Protein AF-A0A932G1W8-F1 (afdb_monomer_lite)

pLDDT: mean 70.38, std 27.16, range [20.69, 98.19]

Foldseek 3Di:
DFQQQLQLPPFIKDKAWAQQDDDPAGRQTKMFIWHADPVGTDPHTLDMDTDPDHDFSKQLEKEWQFFQQQPNGIKIWIFTQFKIFIWHGYNSGTDHDTPDMDGDPDPRLRWRNYKYWPQQPPPPNTTKIKTWRQQDDDPDGRNIDIDIGHGDFADAFQPDDVCATDDPRGRDLQWAQEPNDIDGFFDADPVANQWTTHSVVHRHDTHGHDFQPQDDQETGDPRHGDNFAQEPNDTHHFQDADPVFNQWTIGRVVPRHDTHGHDFQPDDPQDTDDPRHHDLQWAQEPNDTDGFQDADPVANQWTCHSVDHRHHTDGHDFQPDDVQATGDPRHHDNQWAQEPNDTGGAQDADPVFNQWGQHRPPHSHHTAGDPPFAADQQAGRDGGHHANWAQEPNDTDHFQCADDPFNQWTCGRNPHSHDTHGHDFQPDDDQFTDDPRHHDNQWAQEPNDTDGFQPADVPQNQWTQDRVPHSHDTHGHDFQPDDDQATGDPRGHDQQWACEPNDTFGAQDADPVDNQWGDHSVPHRHHTHGDPPDDDDDDDDDDDDDDDDDDDDDDDDDDDDDDDDDDDDDDDDDDDDDDDDDDDDDDDDDDDDDDDDDDDDDDDDDDDDDDDDDDDDDDDDDDDDDDDDDDDDDDDDDDDDDDPDPDDDDDDDDDDDDDDPPDDDDDDPDDDDDDDDDDDDDDDDDDDDDDDDDDDDDDDDDDDDDDDDDDDDDDDDDDDDDDDDDDDDDDDDDDDDDDPPDDDDDDDDDDD

Structure (mmCIF, N/CA/C/O backbone):
data_AF-A0A932G1W8-F1
#
_entry.id   AF-A0A932G1W8-F1
#
loop_
_atom_site.group_PDB
_atom_site.id
_atom_site.type_symbol
_atom_site.label_atom_id
_atom_site.label_alt_id
_atom_site.label_comp_id
_atom_site.label_asym_id
_atom_site.label_entity_id
_atom_site.label_seq_id
_atom_site.pdbx_PDB_ins_code
_atom_site.Cartn_x
_atom_site.Cartn_y
_atom_site.Cartn_z
_atom_site.occupancy
_atom_site.B_iso_or_equiv
_atom_site.auth_seq_id
_atom_site.auth_comp_id
_atom_site.auth_asym_id
_atom_site.auth_atom_id
_atom_site.pdbx_PDB_model_num
ATOM 1 N N . SER A 1 1 ? 38.018 9.447 -48.516 1.00 91.94 1 SER A N 1
ATOM 2 C CA . SER A 1 1 ? 37.367 8.564 -49.499 1.00 91.94 1 SER A CA 1
ATOM 3 C C . SER A 1 1 ? 36.063 9.221 -49.929 1.00 91.94 1 SER A C 1
ATOM 5 O O . SER A 1 1 ? 35.747 10.261 -49.353 1.00 91.94 1 SER A O 1
ATOM 7 N N . THR A 1 2 ? 35.333 8.666 -50.900 1.00 93.81 2 THR A N 1
ATOM 8 C CA . THR A 1 2 ? 33.874 8.893 -50.911 1.00 93.81 2 THR A CA 1
ATOM 9 C C . THR A 1 2 ? 33.294 8.243 -49.650 1.00 93.81 2 THR A C 1
ATOM 11 O O . THR A 1 2 ? 33.858 7.248 -49.176 1.00 93.81 2 THR A O 1
ATOM 14 N N . ALA A 1 3 ? 32.286 8.864 -49.051 1.00 96.31 3 ALA A N 1
ATOM 15 C CA . ALA A 1 3 ? 31.484 8.266 -47.991 1.00 96.31 3 ALA A CA 1
ATOM 16 C C . ALA A 1 3 ? 30.225 7.582 -48.547 1.00 96.31 3 ALA A C 1
ATOM 18 O O . ALA A 1 3 ? 29.627 6.815 -47.811 1.00 96.31 3 ALA A O 1
ATOM 19 N N . GLY A 1 4 ? 29.910 7.775 -49.834 1.00 96.19 4 GLY A N 1
ATOM 20 C CA . GLY A 1 4 ? 28.575 7.483 -50.350 1.00 96.19 4 GLY A CA 1
ATOM 21 C C . GLY A 1 4 ? 27.597 8.611 -50.014 1.00 96.19 4 GLY A C 1
ATOM 22 O O . GLY A 1 4 ? 28.034 9.637 -49.497 1.00 96.19 4 GLY A O 1
ATOM 23 N N . ASP A 1 5 ? 26.322 8.453 -50.340 1.00 97.25 5 ASP A N 1
ATOM 24 C CA . ASP A 1 5 ? 25.228 9.360 -49.968 1.00 97.25 5 ASP A CA 1
ATOM 25 C C . ASP A 1 5 ? 24.657 8.947 -48.599 1.00 97.25 5 ASP A C 1
ATOM 27 O O . ASP A 1 5 ? 23.704 8.175 -48.501 1.00 97.25 5 ASP A O 1
ATOM 31 N N . VAL A 1 6 ? 25.279 9.420 -47.513 1.00 97.12 6 VAL A N 1
ATOM 32 C CA . VAL A 1 6 ? 24.963 8.960 -46.145 1.00 97.12 6 VAL A CA 1
ATOM 33 C C . VAL A 1 6 ? 23.723 9.645 -45.567 1.00 97.12 6 VAL A C 1
ATOM 35 O O . VAL A 1 6 ? 23.269 9.292 -44.476 1.00 97.12 6 VAL A O 1
ATOM 38 N N . ASN A 1 7 ? 23.215 10.677 -46.253 1.00 95.69 7 ASN A N 1
ATOM 39 C CA . ASN A 1 7 ? 22.026 11.438 -45.873 1.00 95.69 7 ASN A CA 1
ATOM 40 C C . ASN A 1 7 ? 20.867 11.341 -46.882 1.00 95.69 7 ASN A C 1
ATOM 42 O O . ASN A 1 7 ? 19.806 11.929 -46.634 1.00 95.69 7 ASN A O 1
ATOM 46 N N . GLY A 1 8 ? 21.040 10.592 -47.973 1.00 95.06 8 GLY A N 1
ATOM 47 C CA . GLY A 1 8 ? 20.020 10.297 -48.979 1.00 95.06 8 GLY A CA 1
ATOM 48 C C . GLY A 1 8 ? 19.556 11.527 -49.757 1.00 95.06 8 GLY A C 1
ATOM 49 O O . GLY A 1 8 ? 18.385 11.614 -50.148 1.00 95.06 8 GLY A O 1
ATOM 50 N N . ASP A 1 9 ? 20.424 12.527 -49.928 1.00 95.25 9 ASP A N 1
ATOM 51 C CA . ASP A 1 9 ? 20.086 13.760 -50.645 1.00 95.25 9 ASP A CA 1
ATOM 52 C C . ASP A 1 9 ? 20.398 13.708 -52.154 1.00 95.25 9 ASP A C 1
ATOM 54 O O . ASP A 1 9 ? 20.041 14.625 -52.911 1.00 95.25 9 ASP A O 1
ATOM 58 N N . GLY A 1 10 ? 20.965 12.590 -52.606 1.00 95.38 10 GLY A N 1
ATOM 59 C CA . GLY A 1 10 ? 21.332 12.286 -53.980 1.00 95.38 10 GLY A CA 1
ATOM 60 C C . GLY A 1 10 ? 22.742 12.732 -54.365 1.00 95.38 10 GLY A C 1
ATOM 61 O O . GLY A 1 10 ? 23.064 12.700 -55.561 1.00 95.38 10 GLY A O 1
ATOM 62 N N . PHE A 1 11 ? 23.567 13.189 -53.417 1.00 96.50 11 PHE A N 1
ATOM 63 C CA . PHE A 1 11 ? 24.943 13.614 -53.659 1.00 96.50 11 PHE A CA 1
ATOM 64 C C . PHE A 1 11 ? 25.936 12.855 -52.770 1.00 96.50 11 PHE A C 1
ATOM 66 O O . PHE A 1 11 ? 25.892 12.975 -51.558 1.00 96.50 11 PHE A O 1
ATOM 73 N N . ASP A 1 12 ? 26.927 12.185 -53.373 1.00 96.38 12 ASP A N 1
ATOM 74 C CA . ASP A 1 12 ? 28.011 11.554 -52.608 1.00 96.38 12 ASP A CA 1
ATOM 75 C C . ASP A 1 12 ? 28.718 12.533 -51.646 1.00 96.38 12 ASP A C 1
ATOM 77 O O . ASP A 1 12 ? 29.201 13.612 -52.031 1.00 96.38 12 ASP A O 1
ATOM 81 N N . ASP A 1 13 ? 28.912 12.064 -50.421 1.00 97.94 13 ASP A N 1
ATOM 82 C CA . ASP A 1 13 ? 29.593 12.735 -49.329 1.00 97.94 13 ASP A CA 1
ATOM 83 C C . ASP A 1 13 ? 31.080 12.361 -49.250 1.00 97.94 13 ASP A C 1
ATOM 85 O O . ASP A 1 13 ? 31.606 11.473 -49.936 1.00 97.94 13 ASP A O 1
ATOM 89 N N . VAL A 1 14 ? 31.823 13.054 -48.380 1.00 98.12 14 VAL A N 1
ATOM 90 C CA . VAL A 1 14 ? 33.269 12.842 -48.220 1.00 98.12 14 VAL A CA 1
ATOM 91 C C . VAL A 1 14 ? 33.650 12.522 -46.786 1.00 98.12 14 VAL A C 1
ATOM 93 O O . VAL A 1 14 ? 33.495 13.345 -45.886 1.00 98.12 14 VAL A O 1
ATOM 96 N N . ILE A 1 15 ? 34.307 11.371 -46.613 1.00 98.19 15 ILE A N 1
ATOM 97 C CA . ILE A 1 15 ? 34.918 10.942 -45.351 1.00 98.19 15 ILE A CA 1
ATOM 98 C C . ILE A 1 15 ? 36.430 11.199 -45.319 1.00 98.19 15 ILE A C 1
ATOM 100 O O . ILE A 1 15 ? 37.183 10.848 -46.242 1.00 98.19 15 ILE A O 1
ATOM 104 N N . VAL A 1 16 ? 36.896 11.784 -44.215 1.00 97.94 16 VAL A N 1
ATOM 105 C CA . VAL A 1 16 ? 38.294 12.153 -43.969 1.00 97.94 16 VAL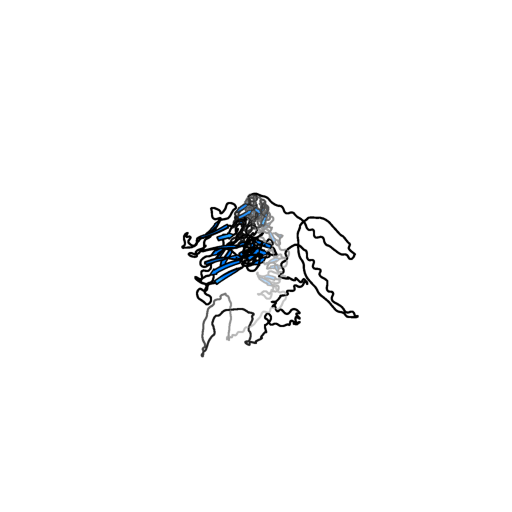 A CA 1
ATOM 106 C C . VAL A 1 16 ? 38.753 11.617 -42.617 1.00 97.94 16 VAL A C 1
ATOM 108 O O . VAL A 1 16 ? 38.261 12.027 -41.569 1.00 97.94 16 VAL A O 1
ATOM 111 N N . GLY A 1 17 ? 39.757 10.741 -42.639 1.00 95.75 17 GLY A N 1
ATOM 112 C CA . GLY A 1 17 ? 40.438 10.265 -41.439 1.00 95.75 17 GLY A CA 1
ATOM 113 C C . GLY A 1 17 ? 41.598 11.174 -41.015 1.00 95.75 17 GLY A C 1
ATOM 114 O O . GLY A 1 17 ? 42.403 11.616 -41.838 1.00 95.75 17 GLY A O 1
ATOM 115 N N . ALA A 1 18 ? 41.709 11.428 -39.715 1.00 94.81 18 ALA A N 1
ATOM 116 C CA . ALA A 1 18 ? 42.793 12.150 -39.055 1.00 94.81 18 ALA A CA 1
ATOM 117 C C . ALA A 1 18 ? 43.404 11.273 -37.939 1.00 94.81 18 ALA A C 1
ATOM 119 O O . ALA A 1 18 ? 43.248 11.570 -36.753 1.00 94.81 18 ALA A O 1
ATOM 120 N N . PRO A 1 19 ? 44.149 10.208 -38.295 1.00 92.19 19 PRO A N 1
ATOM 121 C CA . PRO A 1 19 ? 44.588 9.164 -37.356 1.00 92.19 19 PRO A CA 1
ATOM 122 C C . PRO A 1 19 ? 45.520 9.641 -36.235 1.00 92.19 19 PRO A C 1
ATOM 124 O O . PRO A 1 19 ? 45.695 8.963 -35.230 1.00 92.19 19 PRO A O 1
ATOM 127 N N . TRP A 1 20 ? 46.131 10.814 -36.392 1.00 90.56 20 TRP A N 1
ATOM 128 C CA . TRP A 1 20 ? 47.052 11.399 -35.411 1.00 90.56 20 TRP A CA 1
ATOM 129 C C . TRP A 1 20 ? 46.440 12.577 -34.649 1.00 90.56 20 TRP A C 1
ATOM 131 O O . TRP A 1 20 ? 47.165 13.348 -34.018 1.00 90.56 20 TRP A O 1
ATOM 141 N N . PHE A 1 21 ? 45.120 12.753 -34.739 1.00 89.31 21 PHE A N 1
ATOM 142 C CA . PHE A 1 21 ? 44.402 13.756 -33.965 1.00 89.31 21 PHE A CA 1
ATOM 143 C C . PHE A 1 21 ? 44.560 13.504 -32.454 1.00 89.31 21 PHE A C 1
ATOM 145 O O . PHE A 1 21 ? 44.640 12.358 -32.004 1.00 89.31 21 PHE A O 1
ATOM 152 N N . TYR A 1 22 ? 44.648 14.595 -31.688 1.00 85.44 22 TYR A N 1
ATOM 153 C CA . TYR A 1 22 ? 44.942 14.601 -30.254 1.00 85.44 22 TYR A CA 1
ATOM 154 C C . TYR A 1 22 ? 44.061 15.628 -29.540 1.00 85.44 22 TYR A C 1
ATOM 156 O O . TYR A 1 22 ? 44.141 16.820 -29.854 1.00 85.44 22 TYR A O 1
ATOM 164 N N . ASN A 1 23 ? 43.278 15.189 -28.549 1.00 81.62 23 ASN A N 1
ATOM 165 C CA . ASN A 1 23 ? 42.447 16.079 -27.729 1.00 81.62 23 ASN A CA 1
ATOM 166 C C . ASN A 1 23 ? 42.512 15.809 -26.214 1.00 81.62 23 ASN A C 1
ATOM 168 O O . ASN A 1 23 ? 41.673 16.304 -25.467 1.00 81.62 23 ASN A O 1
ATOM 172 N N . GLY A 1 24 ? 43.520 15.077 -25.744 1.00 76.94 24 GLY A N 1
ATOM 173 C CA . GLY A 1 24 ? 43.652 14.718 -24.331 1.00 76.94 24 GLY A CA 1
ATOM 174 C C . GLY A 1 24 ? 44.357 13.384 -24.142 1.00 76.94 24 GLY A C 1
ATOM 175 O O . GLY A 1 24 ? 45.151 13.259 -23.215 1.00 76.94 24 GLY A O 1
ATOM 176 N N . GLU A 1 25 ? 44.174 12.454 -25.084 1.00 75.56 25 GLU A N 1
ATOM 177 C CA . GLU A 1 25 ? 44.870 11.169 -25.110 1.00 75.56 25 GLU A CA 1
ATOM 178 C C . GLU A 1 25 ? 45.714 11.005 -26.384 1.00 75.56 25 GLU A C 1
ATOM 180 O O . GLU A 1 25 ? 45.389 11.502 -27.464 1.00 75.56 25 GLU A O 1
ATOM 185 N N . PHE A 1 26 ? 46.851 10.316 -26.277 1.00 75.75 26 PHE A N 1
ATOM 186 C CA . PHE A 1 26 ? 47.795 10.179 -27.387 1.00 75.75 26 PHE A CA 1
ATOM 187 C C . PHE A 1 26 ? 47.224 9.344 -28.548 1.00 75.75 26 PHE A C 1
ATOM 189 O O . PHE A 1 26 ? 46.947 8.161 -28.386 1.00 75.75 26 PHE A O 1
ATOM 196 N N . SER A 1 27 ? 47.152 9.925 -29.752 1.00 76.38 27 SER A N 1
ATOM 197 C CA . SER A 1 27 ? 46.775 9.222 -30.995 1.00 76.38 27 SER A CA 1
ATOM 198 C C . SER A 1 27 ? 45.416 8.500 -30.939 1.00 76.38 27 SER A C 1
ATOM 200 O O . SER A 1 27 ? 45.299 7.375 -31.426 1.00 76.38 27 SER A O 1
ATOM 202 N N . GLN A 1 28 ? 44.390 9.127 -30.351 1.00 84.19 28 GLN A N 1
ATOM 203 C CA . GLN A 1 28 ? 43.000 8.635 -30.438 1.00 84.19 28 GLN A CA 1
ATOM 204 C C . GLN A 1 28 ? 42.540 8.556 -31.895 1.00 84.19 28 GLN A C 1
ATOM 206 O O . GLN A 1 28 ? 41.879 7.601 -32.292 1.00 84.19 28 GLN A O 1
ATOM 211 N N . GLY A 1 29 ? 42.968 9.532 -32.702 1.00 91.31 29 GLY A N 1
ATOM 212 C CA . GLY A 1 29 ? 42.467 9.717 -34.054 1.00 91.31 29 GLY A CA 1
ATOM 213 C C . GLY A 1 29 ? 41.053 10.298 -34.060 1.00 91.31 29 GLY A C 1
ATOM 214 O O . GLY A 1 29 ? 40.363 10.334 -33.044 1.00 91.31 29 GLY A O 1
ATOM 215 N N . ARG A 1 30 ? 40.648 10.817 -35.214 1.00 93.19 30 ARG A N 1
ATOM 216 C CA . ARG A 1 30 ? 39.315 11.373 -35.444 1.00 93.19 30 ARG A CA 1
ATOM 217 C C . ARG A 1 30 ? 38.942 11.173 -36.902 1.00 93.19 30 ARG A C 1
ATOM 219 O O . ARG A 1 30 ? 39.809 11.273 -37.767 1.00 93.19 30 ARG A O 1
ATOM 226 N N . THR A 1 31 ? 37.663 10.986 -37.172 1.00 95.75 31 THR A N 1
ATOM 227 C CA . THR A 1 31 ? 37.114 10.954 -38.528 1.00 95.75 31 THR A CA 1
ATOM 228 C C . THR A 1 31 ? 36.090 12.069 -38.697 1.00 95.75 31 THR A C 1
ATOM 230 O O . THR A 1 31 ? 35.433 12.461 -37.735 1.00 95.75 31 THR A O 1
ATOM 233 N N . PHE A 1 32 ? 35.998 12.608 -39.909 1.00 97.19 32 PHE A N 1
ATOM 234 C CA . PHE A 1 32 ? 35.081 13.674 -40.296 1.00 97.19 32 PHE A CA 1
ATOM 235 C C . PHE A 1 32 ? 34.305 13.244 -41.535 1.00 97.19 32 PHE A C 1
ATOM 237 O O . PHE A 1 32 ? 34.914 12.683 -42.448 1.00 97.19 32 PHE A O 1
ATOM 244 N N . VAL A 1 33 ? 33.020 13.577 -41.597 1.00 98.12 33 VAL A N 1
ATOM 245 C CA . VAL A 1 33 ? 32.218 13.494 -42.821 1.00 98.12 33 VAL A CA 1
ATOM 246 C C . VAL A 1 33 ? 31.684 14.873 -43.172 1.00 98.12 33 VAL A C 1
ATOM 248 O O . VAL A 1 33 ? 31.258 15.626 -42.296 1.00 98.12 33 VAL A O 1
ATOM 251 N N . TYR A 1 34 ? 31.782 15.220 -44.449 1.00 98.19 34 TYR A N 1
ATOM 252 C CA . TYR A 1 34 ? 31.294 16.462 -45.033 1.00 98.19 34 TYR A CA 1
ATOM 253 C C . TYR A 1 34 ? 30.252 16.105 -46.076 1.00 98.19 34 TYR A C 1
ATOM 255 O O . TYR A 1 34 ? 30.587 15.349 -46.992 1.00 98.19 34 TYR A O 1
ATOM 263 N N . HIS A 1 35 ? 29.047 16.658 -45.947 1.00 97.50 35 HIS A N 1
ATOM 264 C CA . HIS A 1 35 ? 28.002 16.366 -46.913 1.00 97.50 35 HIS A CA 1
ATOM 265 C C . HIS A 1 35 ? 28.294 17.007 -48.274 1.00 97.50 35 HIS A C 1
ATOM 267 O O . HIS A 1 35 ? 28.866 18.109 -48.359 1.00 97.50 35 HIS A O 1
ATOM 273 N N . GLY A 1 36 ? 27.950 16.278 -49.327 1.00 96.81 36 GLY A N 1
ATOM 274 C CA . GLY A 1 36 ? 27.878 16.724 -50.701 1.00 96.81 36 GLY A CA 1
ATOM 275 C C . GLY A 1 36 ? 26.658 17.607 -50.930 1.00 96.81 36 GLY A C 1
ATOM 276 O O . GLY A 1 36 ? 25.750 17.708 -50.118 1.00 96.81 36 GLY A O 1
ATOM 277 N N . SER A 1 37 ? 26.677 18.346 -52.034 1.00 95.88 37 SER A N 1
ATOM 278 C CA . SER A 1 37 ? 25.508 19.080 -52.519 1.00 95.88 37 SER A CA 1
ATOM 279 C C . SER A 1 37 ? 25.744 19.527 -53.960 1.00 95.88 37 SER A C 1
ATOM 281 O O . SER A 1 37 ? 26.873 19.491 -54.468 1.00 95.88 37 SER A O 1
ATOM 283 N N . GLU A 1 38 ? 24.712 20.079 -54.604 1.00 96.50 38 GLU A N 1
ATOM 284 C CA . GLU A 1 38 ? 24.823 20.688 -55.938 1.00 96.50 38 GLU A CA 1
ATOM 285 C C . GLU A 1 38 ? 25.902 21.792 -56.011 1.00 96.50 38 GLU A C 1
ATOM 287 O O . GLU A 1 38 ? 26.499 22.025 -57.067 1.00 96.50 38 GLU A O 1
ATOM 292 N N . VAL A 1 39 ? 26.183 22.480 -54.895 1.00 94.75 39 VAL A N 1
ATOM 293 C CA . VAL A 1 39 ? 27.190 23.554 -54.828 1.00 94.75 39 VAL A CA 1
ATOM 294 C C . VAL A 1 39 ? 28.564 23.081 -54.333 1.00 94.75 39 VAL A C 1
ATOM 296 O O . VAL A 1 39 ? 29.497 23.888 -54.273 1.00 94.75 39 VAL A O 1
ATOM 299 N N . GLY A 1 40 ? 28.717 21.785 -54.050 1.00 93.81 40 GLY A N 1
ATOM 300 C CA . GLY A 1 40 ? 29.935 21.158 -53.540 1.00 93.81 40 GLY A CA 1
ATOM 301 C C . GLY A 1 40 ? 29.856 20.803 -52.053 1.00 93.81 40 GLY A C 1
ATOM 302 O O . GLY A 1 40 ? 28.780 20.788 -51.468 1.00 93.81 40 GLY A O 1
ATOM 303 N N . LEU A 1 41 ? 31.013 20.510 -51.456 1.00 96.38 41 LEU A N 1
ATOM 304 C CA . LEU A 1 41 ? 31.106 20.052 -50.068 1.00 96.38 41 LEU A CA 1
ATOM 305 C C . LEU A 1 41 ? 30.820 21.162 -49.058 1.00 96.38 41 LEU A C 1
ATOM 307 O O . LEU A 1 41 ? 31.303 22.293 -49.207 1.00 96.38 41 LEU A O 1
ATOM 311 N N . ASP A 1 42 ? 30.144 20.790 -47.978 1.00 95.19 42 ASP A N 1
ATOM 312 C CA . ASP A 1 42 ? 29.920 21.668 -46.841 1.00 95.19 42 ASP A CA 1
ATOM 313 C C . ASP A 1 42 ? 31.223 22.136 -46.177 1.00 95.19 42 ASP A C 1
ATOM 315 O O . ASP A 1 42 ? 32.237 21.439 -46.100 1.00 95.19 42 ASP A O 1
ATOM 319 N N . ALA A 1 43 ? 31.205 23.372 -45.668 1.00 93.62 43 ALA A N 1
ATOM 320 C CA . ALA A 1 43 ? 32.377 23.974 -45.028 1.00 93.62 43 ALA A CA 1
ATOM 321 C C . ALA A 1 43 ? 32.631 23.437 -43.608 1.00 93.62 43 ALA A C 1
ATOM 323 O O . ALA A 1 43 ? 33.756 23.520 -43.106 1.00 93.62 43 ALA A O 1
ATOM 324 N N . ALA A 1 44 ? 31.589 22.930 -42.949 1.00 96.19 44 ALA A N 1
ATOM 325 C CA . ALA A 1 44 ? 31.663 22.298 -41.640 1.00 96.19 44 ALA A CA 1
ATOM 326 C C . ALA A 1 44 ? 31.426 20.790 -41.798 1.00 96.19 44 ALA A C 1
ATOM 328 O O . ALA A 1 44 ? 30.621 20.407 -42.641 1.00 96.19 44 ALA A O 1
ATOM 329 N N . PRO A 1 45 ? 32.108 19.941 -41.011 1.00 96.56 45 PRO A N 1
ATOM 330 C CA . PRO A 1 45 ? 31.791 18.522 -41.006 1.00 96.56 45 PRO A CA 1
ATOM 331 C C . PRO A 1 45 ? 30.374 18.329 -40.455 1.00 96.56 45 PRO A C 1
ATOM 333 O O . PRO A 1 45 ? 30.045 18.888 -39.406 1.00 96.56 45 PRO A O 1
ATOM 336 N N . ALA A 1 46 ? 29.565 17.545 -41.159 1.00 95.88 46 ALA A N 1
ATOM 337 C CA . ALA A 1 46 ? 28.235 17.145 -40.720 1.00 95.88 46 ALA A CA 1
ATOM 338 C C . ALA A 1 46 ? 28.312 16.122 -39.579 1.00 95.88 46 ALA A C 1
ATOM 340 O O . ALA A 1 46 ? 27.495 16.146 -38.663 1.00 95.88 46 ALA A O 1
ATOM 341 N N . TRP A 1 47 ? 29.360 15.293 -39.581 1.00 97.50 47 TRP A N 1
ATOM 342 C CA . TRP A 1 47 ? 29.586 14.277 -38.561 1.00 97.50 47 TRP A CA 1
ATOM 343 C C . TRP A 1 47 ? 31.065 14.156 -38.185 1.00 97.50 47 TRP A C 1
ATOM 345 O O . TRP A 1 47 ? 31.961 14.347 -39.016 1.00 97.50 47 TRP A O 1
ATOM 355 N N . THR A 1 48 ? 31.331 13.832 -36.916 1.00 95.06 48 THR A N 1
ATOM 356 C CA . THR A 1 48 ? 32.678 13.521 -36.420 1.00 95.06 48 THR A CA 1
ATOM 357 C C . THR A 1 48 ? 32.644 12.449 -35.340 1.00 95.06 48 THR A C 1
ATOM 359 O O . THR A 1 48 ? 31.851 12.577 -34.410 1.00 95.06 48 THR A O 1
ATOM 362 N N . ALA A 1 49 ? 33.587 11.505 -35.371 1.00 92.06 49 ALA A N 1
ATOM 363 C CA . ALA A 1 49 ? 33.782 10.535 -34.291 1.00 92.06 49 ALA A CA 1
ATOM 364 C C . ALA A 1 49 ? 35.253 10.298 -33.947 1.00 92.06 49 ALA A C 1
ATOM 366 O O . ALA A 1 49 ? 36.166 10.596 -34.725 1.00 92.06 49 ALA A O 1
ATOM 367 N N . GLU A 1 50 ? 35.462 9.749 -32.755 1.00 88.88 50 GLU A N 1
ATOM 368 C CA . GLU A 1 50 ? 36.752 9.417 -32.154 1.00 88.88 50 GLU A CA 1
ATOM 369 C C . GLU A 1 50 ? 36.668 8.035 -31.500 1.00 88.88 50 GLU A C 1
ATOM 371 O O . GLU A 1 50 ? 35.583 7.596 -31.127 1.00 88.88 50 GLU A O 1
ATOM 376 N N . ALA A 1 51 ? 37.810 7.365 -31.328 1.00 76.69 51 ALA A N 1
ATOM 377 C CA . ALA A 1 51 ? 37.868 6.125 -30.559 1.00 76.69 51 ALA A CA 1
ATOM 378 C C . ALA A 1 51 ? 38.184 6.380 -29.078 1.00 76.69 51 ALA A C 1
ATOM 380 O O . ALA A 1 51 ? 39.016 7.224 -28.738 1.00 76.69 51 ALA A O 1
ATOM 381 N N . ASP A 1 52 ? 37.588 5.551 -28.225 1.00 66.94 52 ASP A N 1
ATOM 382 C CA . ASP A 1 52 ? 37.937 5.349 -26.818 1.00 66.94 52 ASP A CA 1
ATOM 383 C C . ASP A 1 52 ? 38.339 3.864 -26.705 1.00 66.94 52 ASP A C 1
ATOM 385 O O . ASP A 1 52 ? 37.462 3.024 -26.916 1.00 66.94 52 ASP A O 1
ATOM 389 N N . PRO A 1 53 ? 39.627 3.453 -26.572 1.00 65.25 53 PRO A N 1
ATOM 390 C CA . PRO A 1 53 ? 40.727 4.046 -25.794 1.00 65.25 53 PRO A CA 1
ATOM 391 C C . PRO A 1 53 ? 41.902 4.665 -26.598 1.00 65.25 53 PRO A C 1
ATOM 393 O O . PRO A 1 53 ? 41.961 4.647 -27.827 1.00 65.25 53 PRO A O 1
ATOM 396 N N . VAL A 1 54 ? 42.903 5.171 -25.861 1.00 64.56 54 VAL A N 1
ATOM 397 C CA . VAL A 1 54 ? 44.162 5.784 -26.340 1.00 64.56 54 VAL A CA 1
ATOM 398 C C . VAL A 1 54 ? 44.912 4.938 -27.377 1.00 64.56 54 VAL A C 1
ATOM 400 O O . VAL A 1 54 ? 45.188 3.761 -27.152 1.00 64.56 54 VAL A O 1
ATOM 403 N N . GLY A 1 55 ? 45.384 5.578 -28.450 1.00 66.25 55 GLY A N 1
ATOM 404 C CA . GLY A 1 55 ? 46.404 5.006 -29.335 1.00 66.25 55 GLY A CA 1
ATOM 405 C C . GLY A 1 55 ? 45.894 4.114 -30.465 1.00 66.25 55 GLY A C 1
ATOM 406 O O . GLY A 1 55 ? 46.708 3.415 -31.065 1.00 66.25 55 GLY A O 1
ATOM 407 N N . GLN A 1 56 ? 44.594 4.146 -30.763 1.00 78.81 56 GLN A N 1
ATOM 408 C CA . GLN A 1 56 ? 43.977 3.328 -31.812 1.00 78.81 56 GLN A CA 1
ATOM 409 C C . GLN A 1 56 ? 44.122 3.928 -33.226 1.00 78.81 56 GLN A C 1
ATOM 411 O O . GLN A 1 56 ? 43.944 3.218 -34.209 1.00 78.81 56 GLN A O 1
ATOM 416 N N . GLN A 1 57 ? 44.485 5.210 -33.363 1.00 90.19 57 GLN A N 1
ATOM 417 C CA . GLN A 1 57 ? 44.530 5.911 -34.655 1.00 90.19 57 GLN A CA 1
ATOM 418 C C . GLN A 1 57 ? 43.212 5.829 -35.443 1.00 90.19 57 GLN A C 1
ATOM 420 O O . GLN A 1 57 ? 43.211 5.493 -36.626 1.00 90.19 57 GLN A O 1
ATOM 425 N N . PHE A 1 58 ? 42.080 6.137 -34.809 1.00 92.56 58 PHE A N 1
ATOM 426 C CA . PHE A 1 58 ? 40.780 6.156 -35.479 1.00 92.56 58 PHE A CA 1
ATOM 427 C C . PHE A 1 58 ? 40.795 7.027 -36.744 1.00 92.56 58 PHE A C 1
ATOM 429 O O . PHE A 1 58 ? 41.292 8.159 -36.731 1.00 92.56 58 PHE A O 1
ATOM 436 N N . GLY A 1 59 ? 40.304 6.469 -37.853 1.00 94.38 59 GLY A N 1
ATOM 437 C CA . GLY A 1 59 ? 40.450 7.071 -39.177 1.00 94.38 59 GLY A CA 1
ATOM 438 C C . GLY A 1 59 ? 41.792 6.771 -39.854 1.00 94.38 59 GLY A C 1
ATOM 439 O O . GLY A 1 59 ? 42.205 7.525 -40.734 1.00 94.38 59 GLY A O 1
ATOM 440 N N . TYR A 1 60 ? 42.499 5.703 -39.462 1.00 95.00 60 TYR A N 1
ATOM 441 C CA . TYR A 1 60 ? 43.725 5.257 -40.139 1.00 95.00 60 TYR A CA 1
ATOM 442 C C . TYR A 1 60 ? 43.449 4.866 -41.589 1.00 95.00 60 TYR A C 1
ATOM 444 O O . TYR A 1 60 ? 44.199 5.235 -42.495 1.00 95.00 60 TYR A O 1
ATOM 452 N N . SER A 1 61 ? 42.343 4.158 -41.798 1.00 96.75 61 SER A N 1
ATOM 453 C CA . SER A 1 61 ? 41.753 3.923 -43.107 1.00 96.75 61 SER A CA 1
ATOM 454 C C . SER A 1 61 ? 40.260 4.246 -43.044 1.00 96.75 61 SER A C 1
ATOM 456 O O . SER A 1 61 ? 39.634 4.099 -41.996 1.00 96.75 61 SER A O 1
ATOM 458 N N . VAL A 1 62 ? 39.708 4.777 -44.133 1.00 97.69 62 VAL A N 1
ATOM 459 C CA . VAL A 1 62 ? 38.288 5.140 -44.240 1.00 97.69 62 VAL A CA 1
ATOM 460 C C . VAL A 1 62 ? 37.791 4.824 -45.644 1.00 97.69 62 VAL A C 1
ATOM 462 O O . VAL A 1 62 ? 38.520 5.061 -46.613 1.00 97.69 62 VAL A O 1
ATOM 465 N N . SER A 1 63 ? 36.559 4.343 -45.755 1.00 97.56 63 SER A N 1
ATOM 466 C CA . SER A 1 63 ? 35.855 4.114 -47.018 1.00 97.56 63 SER A CA 1
ATOM 467 C C . SER A 1 63 ? 34.345 4.238 -46.807 1.00 97.56 63 SER A C 1
ATOM 469 O O . SER A 1 63 ? 33.887 4.114 -45.674 1.00 97.56 63 SER A O 1
ATOM 471 N N . THR A 1 64 ? 33.589 4.443 -47.886 1.00 95.88 64 THR A N 1
ATOM 472 C CA . THR A 1 64 ? 32.192 3.990 -47.925 1.00 95.88 64 THR A CA 1
ATOM 473 C C . THR A 1 64 ? 32.154 2.475 -47.713 1.00 95.88 64 THR A C 1
ATOM 475 O O . THR A 1 64 ? 33.103 1.771 -48.106 1.00 95.88 64 THR A O 1
ATOM 478 N N . ALA A 1 65 ? 31.110 2.012 -47.046 1.00 95.56 65 ALA A N 1
ATOM 479 C CA . ALA A 1 65 ? 30.754 0.612 -46.918 1.00 95.56 65 ALA A CA 1
ATOM 480 C C . ALA A 1 65 ? 29.695 0.193 -47.961 1.00 95.56 65 ALA A C 1
ATOM 482 O O . ALA A 1 65 ? 29.616 -1.000 -48.236 1.00 95.56 65 ALA A O 1
ATOM 483 N N . GLY A 1 66 ? 29.045 1.147 -48.640 1.00 94.81 66 GLY A N 1
ATOM 484 C CA . GLY A 1 66 ? 27.837 0.894 -49.433 1.00 94.81 66 GLY A CA 1
ATOM 485 C C . GLY A 1 66 ? 26.604 0.829 -48.535 1.00 94.81 66 GLY A C 1
ATOM 486 O O . GLY A 1 66 ? 26.724 1.183 -47.365 1.00 94.81 66 GLY A O 1
ATOM 487 N N . ASP A 1 67 ? 25.480 0.357 -49.063 1.00 93.31 67 ASP A N 1
ATOM 488 C CA . ASP A 1 67 ? 24.241 0.129 -48.303 1.00 93.31 67 ASP A CA 1
ATOM 489 C C . ASP A 1 67 ? 24.245 -1.304 -47.738 1.00 93.31 67 ASP A C 1
ATOM 491 O O . ASP A 1 67 ? 23.958 -2.273 -48.446 1.00 93.31 67 ASP A O 1
ATOM 495 N N . LEU A 1 68 ? 24.669 -1.454 -46.483 1.00 91.44 68 LEU A N 1
ATOM 496 C CA . LEU A 1 68 ? 24.874 -2.737 -45.804 1.00 91.44 68 LEU A CA 1
ATOM 497 C C . LEU A 1 68 ? 23.599 -3.314 -45.186 1.00 91.44 68 LEU A C 1
ATOM 499 O O . LEU A 1 68 ? 23.584 -4.504 -44.855 1.00 91.44 68 LEU A O 1
ATOM 503 N N . ASP A 1 69 ? 22.575 -2.493 -44.951 1.00 86.44 69 ASP A N 1
ATOM 504 C CA . ASP A 1 69 ? 21.327 -2.915 -44.302 1.00 86.44 69 ASP A CA 1
ATOM 505 C C . ASP A 1 69 ? 20.081 -2.794 -45.198 1.00 86.44 69 ASP A C 1
ATOM 507 O O . ASP A 1 69 ? 19.022 -3.350 -44.882 1.00 86.44 69 ASP A O 1
ATOM 511 N N . GLY A 1 70 ? 20.236 -2.224 -46.389 1.00 86.75 70 GLY A N 1
ATOM 512 C CA . GLY A 1 70 ? 19.242 -2.180 -47.452 1.00 86.75 70 GLY A CA 1
ATOM 513 C C . GLY A 1 70 ? 18.208 -1.077 -47.269 1.00 86.75 70 GLY A C 1
ATOM 514 O O . GLY A 1 70 ? 17.061 -1.267 -47.718 1.00 86.75 70 GLY A O 1
ATOM 515 N N . ASP A 1 71 ? 18.578 0.003 -46.574 1.00 85.50 71 ASP A N 1
ATOM 516 C CA . ASP A 1 71 ? 17.728 1.151 -46.255 1.00 85.50 71 ASP A CA 1
ATOM 517 C C . ASP A 1 71 ? 17.863 2.337 -47.234 1.00 85.50 71 ASP A C 1
ATOM 519 O O . ASP A 1 71 ? 17.170 3.350 -47.077 1.00 85.50 71 ASP A O 1
ATOM 523 N N . ASP A 1 72 ? 18.645 2.149 -48.305 1.00 89.94 72 ASP A N 1
ATOM 524 C CA . ASP A 1 72 ? 18.986 3.117 -49.350 1.00 89.94 72 ASP A CA 1
ATOM 525 C C . ASP A 1 72 ? 19.863 4.306 -48.871 1.00 89.94 72 ASP A C 1
ATOM 527 O O . ASP A 1 72 ? 19.998 5.289 -49.611 1.00 89.94 72 ASP A O 1
ATOM 531 N N . PHE A 1 73 ? 20.473 4.248 -47.679 1.00 93.69 73 PHE A N 1
ATOM 532 C CA . PHE A 1 73 ? 21.507 5.191 -47.232 1.00 93.69 73 PHE A CA 1
ATOM 533 C C . PHE A 1 73 ? 22.880 4.506 -47.199 1.00 93.69 73 PHE A C 1
ATOM 535 O O . PHE A 1 73 ? 23.017 3.377 -46.755 1.00 93.69 73 PHE A O 1
ATOM 542 N N . ASP A 1 74 ? 23.936 5.191 -47.653 1.00 96.06 74 ASP A N 1
ATOM 543 C CA . ASP A 1 74 ? 25.273 4.585 -47.629 1.00 96.06 74 ASP A CA 1
ATOM 544 C C . ASP A 1 74 ? 25.897 4.614 -46.215 1.00 96.06 74 ASP A C 1
ATOM 546 O O . ASP A 1 74 ? 25.965 5.654 -45.548 1.00 96.06 74 ASP A O 1
ATOM 550 N N . GLU A 1 75 ? 26.495 3.495 -45.805 1.00 95.81 75 GLU A N 1
ATOM 551 C CA . GLU A 1 75 ? 27.324 3.375 -44.607 1.00 95.81 75 GLU A CA 1
ATOM 552 C C . GLU A 1 75 ? 28.756 3.868 -44.828 1.00 95.81 75 GLU A C 1
ATOM 554 O O . GLU A 1 75 ? 29.326 3.872 -45.929 1.00 95.81 75 GLU A O 1
ATOM 559 N N . VAL A 1 76 ? 29.444 4.126 -43.712 1.00 97.81 76 VAL A N 1
ATOM 560 C CA . VAL A 1 76 ? 30.903 4.280 -43.711 1.00 97.81 76 VAL A CA 1
ATOM 561 C C . VAL A 1 76 ? 31.600 3.247 -42.846 1.00 97.81 76 VAL A C 1
ATOM 563 O O . VAL A 1 76 ? 31.187 2.946 -41.729 1.00 97.81 76 VAL A O 1
ATOM 566 N N . VAL A 1 77 ? 32.757 2.784 -43.323 1.00 97.50 77 VAL A N 1
ATOM 567 C CA . VAL A 1 77 ? 33.680 1.948 -42.557 1.00 97.50 77 VAL A CA 1
ATOM 568 C C . VAL A 1 77 ? 34.935 2.735 -42.184 1.00 97.50 77 VAL A C 1
ATOM 570 O O . VAL A 1 77 ? 35.616 3.348 -43.017 1.00 97.50 77 VAL A O 1
ATOM 573 N N . VAL A 1 78 ? 35.272 2.696 -40.898 1.00 96.94 78 VAL A N 1
ATOM 574 C CA . VAL A 1 78 ? 36.430 3.363 -40.308 1.00 96.94 78 VAL A CA 1
ATOM 575 C C . VAL A 1 78 ? 37.344 2.332 -39.659 1.00 96.94 78 VAL A C 1
ATOM 577 O O . VAL A 1 78 ? 36.976 1.635 -38.716 1.00 96.94 78 VAL A O 1
ATOM 580 N N . GLY A 1 79 ? 38.576 2.260 -40.152 1.00 95.00 79 GLY A N 1
ATOM 581 C CA . GLY A 1 79 ? 39.627 1.416 -39.610 1.00 95.00 79 GLY A CA 1
ATOM 582 C C . GLY A 1 79 ? 40.493 2.131 -38.573 1.00 95.00 79 GLY A C 1
ATOM 583 O O . GLY A 1 79 ? 40.878 3.297 -38.728 1.00 95.00 79 GLY A O 1
ATOM 584 N N . THR A 1 80 ? 40.846 1.389 -37.531 1.00 93.25 80 THR A N 1
ATOM 585 C CA . THR A 1 80 ? 41.928 1.674 -36.585 1.00 93.25 80 THR A CA 1
ATOM 586 C C . THR A 1 80 ? 43.109 0.736 -36.884 1.00 93.25 80 THR A C 1
ATOM 588 O O . THR A 1 80 ? 43.061 -0.052 -37.827 1.00 93.25 80 THR A O 1
ATOM 591 N N . LEU A 1 81 ? 44.195 0.780 -36.107 1.00 89.69 81 LEU A N 1
ATOM 592 C CA . LEU A 1 81 ? 45.246 -0.248 -36.220 1.00 89.69 81 LEU A CA 1
ATOM 593 C C . LEU A 1 81 ? 44.877 -1.595 -35.569 1.00 89.69 81 LEU A C 1
ATOM 595 O O . LEU A 1 81 ? 45.678 -2.528 -35.631 1.00 89.69 81 LEU A O 1
ATOM 599 N N . ARG A 1 82 ? 43.728 -1.706 -34.896 1.00 89.50 82 ARG A N 1
ATOM 600 C CA . ARG A 1 82 ? 43.319 -2.933 -34.184 1.00 89.50 82 ARG A CA 1
ATOM 601 C C . ARG A 1 82 ? 41.924 -3.424 -34.544 1.00 89.50 82 ARG A C 1
ATOM 603 O O . ARG A 1 82 ? 41.657 -4.612 -34.414 1.00 89.50 82 ARG A O 1
ATOM 610 N N . THR A 1 83 ? 41.053 -2.514 -34.941 1.00 92.25 83 THR A N 1
ATOM 611 C CA . THR A 1 83 ? 39.619 -2.716 -35.104 1.00 92.25 83 THR A CA 1
ATOM 612 C C . THR A 1 83 ? 39.128 -2.035 -36.374 1.00 92.25 83 THR A C 1
ATOM 614 O O . THR A 1 83 ? 39.753 -1.102 -36.881 1.00 92.25 83 THR A O 1
ATOM 617 N N . SER A 1 84 ? 37.974 -2.462 -36.861 1.00 94.44 84 SER A N 1
ATOM 618 C CA . SER A 1 84 ? 37.162 -1.724 -37.828 1.00 94.44 84 SER A CA 1
ATOM 619 C C . SER A 1 84 ? 35.798 -1.449 -37.217 1.00 94.44 84 SER A C 1
ATOM 621 O O . SER A 1 84 ? 35.324 -2.245 -36.408 1.00 94.44 84 SER A O 1
ATOM 623 N N . ALA A 1 85 ? 35.189 -0.333 -37.596 1.00 93.62 85 ALA A N 1
ATOM 624 C CA . ALA A 1 85 ? 33.852 0.055 -37.178 1.00 93.62 85 ALA A CA 1
ATOM 625 C C . ALA A 1 85 ? 33.036 0.518 -38.388 1.00 93.62 85 ALA A C 1
ATOM 627 O O . ALA A 1 85 ? 33.592 1.181 -39.264 1.00 93.62 85 ALA A O 1
ATOM 628 N N . VAL A 1 86 ? 31.749 0.189 -38.412 1.00 94.69 86 VAL A N 1
ATOM 629 C CA . VAL A 1 86 ? 30.762 0.676 -39.385 1.00 94.69 86 VAL A CA 1
ATOM 630 C C . VAL A 1 86 ? 29.791 1.619 -38.681 1.00 94.69 86 VAL A C 1
ATOM 632 O O . VAL A 1 86 ? 29.440 1.386 -37.522 1.00 94.69 86 VAL A O 1
ATOM 635 N N . PHE A 1 87 ? 29.385 2.680 -39.373 1.00 94.44 87 PHE A N 1
ATOM 636 C CA . PHE A 1 87 ? 28.379 3.643 -38.923 1.00 94.44 87 PHE A CA 1
ATOM 637 C C . PHE A 1 87 ? 27.293 3.752 -39.996 1.00 94.44 87 PHE A C 1
ATOM 639 O O . PHE A 1 87 ? 27.652 3.974 -41.155 1.00 94.44 87 PHE A O 1
ATOM 646 N N . HIS A 1 88 ? 26.029 3.604 -39.586 1.00 92.38 88 HIS A N 1
ATOM 647 C CA . HIS A 1 88 ? 24.861 3.650 -40.470 1.00 92.38 88 HIS A CA 1
ATOM 648 C C . HIS A 1 88 ? 24.559 5.047 -40.976 1.00 92.38 88 HIS A C 1
ATOM 650 O O . HIS A 1 88 ? 24.703 6.021 -40.223 1.00 92.38 88 HIS A O 1
ATOM 656 N N . GLY A 1 89 ? 24.178 5.113 -42.251 1.00 93.31 89 GLY A N 1
ATOM 657 C CA . GLY A 1 89 ? 23.558 6.278 -42.863 1.00 93.31 89 GLY A CA 1
ATOM 658 C C . GLY A 1 89 ? 22.128 6.468 -42.362 1.00 93.31 89 GLY A C 1
ATOM 659 O O . GLY A 1 89 ? 21.530 5.590 -41.755 1.00 93.31 89 GLY A O 1
ATOM 660 N N . SER A 1 90 ? 21.588 7.670 -42.537 1.00 91.75 90 SER A N 1
ATOM 661 C CA . SER A 1 90 ? 20.163 7.935 -42.312 1.00 91.75 90 SER A CA 1
ATOM 662 C C . SER A 1 90 ? 19.797 9.288 -42.905 1.00 91.75 90 SER A C 1
ATOM 664 O O . SER A 1 90 ? 20.660 10.130 -43.132 1.00 91.75 90 SER A O 1
ATOM 666 N N . ALA A 1 91 ? 18.509 9.614 -43.006 1.00 90.56 91 ALA A N 1
ATOM 667 C CA . ALA A 1 91 ? 18.081 10.961 -43.407 1.00 90.56 91 ALA A CA 1
ATOM 668 C C . ALA A 1 91 ? 18.621 12.102 -42.504 1.00 90.56 91 ALA A C 1
ATOM 670 O O . ALA A 1 91 ? 18.577 13.273 -42.888 1.00 90.56 91 ALA A O 1
ATOM 671 N N . ALA A 1 92 ? 19.095 11.795 -41.289 1.00 89.88 92 ALA A N 1
ATOM 672 C CA . ALA A 1 92 ? 19.747 12.753 -40.394 1.00 89.88 92 ALA A CA 1
ATOM 673 C C . ALA A 1 92 ? 21.284 12.811 -40.562 1.00 89.88 92 ALA A C 1
ATOM 675 O O . ALA A 1 92 ? 21.930 13.645 -39.920 1.00 89.88 92 ALA A O 1
ATOM 676 N N . GLY A 1 93 ? 21.853 11.971 -41.429 1.00 91.81 93 GLY A N 1
ATOM 677 C CA . GLY A 1 93 ? 23.278 11.686 -41.568 1.00 91.81 93 GLY A CA 1
ATOM 678 C C . GLY A 1 93 ? 23.711 10.478 -40.730 1.00 91.81 93 GLY A C 1
ATOM 679 O O . GLY A 1 93 ? 22.878 9.735 -40.213 1.00 91.81 93 GLY A O 1
ATOM 680 N N . LEU A 1 94 ? 25.027 10.308 -40.575 1.00 94.44 94 LEU A N 1
ATOM 681 C CA . LEU A 1 94 ? 25.605 9.151 -39.885 1.00 94.44 94 LEU A CA 1
ATOM 682 C C . LEU A 1 94 ? 25.274 9.071 -38.389 1.00 94.44 94 LEU A C 1
ATOM 684 O O . LEU A 1 94 ? 25.344 10.070 -37.661 1.00 94.44 94 LEU A O 1
ATOM 688 N N . ASP A 1 95 ? 25.080 7.846 -37.909 1.00 90.75 95 ASP A N 1
ATOM 689 C CA . ASP A 1 95 ? 24.903 7.542 -36.493 1.00 90.75 95 ASP A CA 1
ATOM 690 C C . ASP A 1 95 ? 26.134 7.864 -35.633 1.00 90.75 95 ASP A C 1
ATOM 692 O O . ASP A 1 95 ? 27.294 7.770 -36.043 1.00 90.75 95 ASP A O 1
ATOM 696 N N . ALA A 1 96 ? 25.893 8.250 -34.376 1.00 88.44 96 ALA A N 1
ATOM 697 C CA . ALA A 1 96 ? 26.968 8.532 -33.422 1.00 88.44 96 ALA A CA 1
ATOM 698 C C . ALA A 1 96 ? 27.614 7.254 -32.856 1.00 88.44 96 ALA A C 1
ATOM 700 O O . ALA A 1 96 ? 28.790 7.268 -32.482 1.00 88.44 96 ALA A O 1
ATOM 701 N N . ALA A 1 97 ? 26.844 6.168 -32.761 1.00 86.62 97 ALA A N 1
ATOM 702 C CA . ALA A 1 97 ? 27.318 4.869 -32.307 1.00 86.62 97 ALA A CA 1
ATOM 703 C C . ALA A 1 97 ? 27.737 4.015 -33.507 1.00 86.62 97 ALA A C 1
ATOM 705 O O . ALA A 1 97 ? 27.109 4.064 -34.558 1.00 86.62 97 ALA A O 1
ATOM 706 N N . ALA A 1 98 ? 28.799 3.224 -33.342 1.00 88.56 98 ALA A N 1
ATOM 707 C CA . ALA A 1 98 ? 29.149 2.229 -34.345 1.00 88.56 98 ALA A CA 1
ATOM 708 C C . ALA A 1 98 ? 28.111 1.104 -34.310 1.00 88.56 98 ALA A C 1
ATOM 710 O O . ALA A 1 98 ? 27.881 0.516 -33.251 1.00 88.56 98 ALA A O 1
ATOM 711 N N . ALA A 1 99 ? 27.533 0.795 -35.461 1.00 84.75 99 ALA A N 1
ATOM 712 C CA . ALA A 1 99 ? 26.566 -0.280 -35.613 1.00 84.75 99 ALA A CA 1
ATOM 713 C C . ALA A 1 99 ? 27.220 -1.659 -35.567 1.00 84.75 99 ALA A C 1
ATOM 715 O O . ALA A 1 99 ? 26.686 -2.622 -35.021 1.00 84.75 99 ALA A O 1
ATOM 716 N N . TRP A 1 100 ? 28.442 -1.729 -36.086 1.00 89.56 100 TRP A N 1
ATOM 717 C CA . TRP A 1 100 ? 29.241 -2.936 -36.077 1.00 89.56 100 TRP A CA 1
ATOM 718 C C . TRP A 1 100 ? 30.694 -2.604 -35.774 1.00 89.56 100 TRP A C 1
ATOM 720 O O . TRP A 1 100 ? 31.234 -1.596 -36.232 1.00 89.56 100 TRP A O 1
ATOM 730 N N . THR A 1 101 ? 31.342 -3.469 -34.995 1.00 90.56 101 THR A N 1
ATOM 731 C CA . THR A 1 101 ? 32.785 -3.413 -34.763 1.00 90.56 101 THR A CA 1
ATOM 732 C C . THR A 1 101 ? 33.375 -4.811 -34.798 1.00 90.56 101 THR A C 1
ATOM 734 O O . THR A 1 101 ? 32.755 -5.767 -34.334 1.00 90.56 101 THR A O 1
ATOM 737 N N . ALA A 1 102 ? 34.593 -4.928 -35.317 1.00 91.50 102 ALA A N 1
ATOM 738 C CA . ALA A 1 102 ? 35.333 -6.180 -35.295 1.00 91.50 102 ALA A CA 1
ATOM 739 C C . ALA A 1 102 ? 36.810 -5.974 -34.997 1.00 91.50 102 ALA A C 1
ATOM 741 O O . ALA A 1 102 ? 37.355 -4.869 -35.081 1.00 91.50 102 ALA A O 1
ATOM 742 N N . GLU A 1 103 ? 37.447 -7.086 -34.662 1.00 91.38 103 GLU A N 1
ATOM 743 C CA . GLU A 1 103 ? 38.869 -7.237 -34.409 1.00 91.38 103 GLU A CA 1
ATOM 744 C C . GLU A 1 103 ? 39.315 -8.637 -34.887 1.00 91.38 103 GLU A C 1
ATOM 746 O O . GLU A 1 103 ? 38.492 -9.420 -35.362 1.00 91.38 103 GLU A O 1
ATOM 751 N N . SER A 1 104 ? 40.614 -8.944 -34.848 1.00 90.75 104 SER A N 1
ATOM 752 C CA . SER A 1 104 ? 41.163 -10.171 -35.474 1.00 90.75 104 SER A CA 1
ATOM 753 C C . SER A 1 104 ? 41.633 -11.247 -34.492 1.00 90.75 104 SER A C 1
ATOM 755 O O . SER A 1 104 ? 42.221 -12.244 -34.914 1.00 90.75 104 SER A O 1
ATOM 757 N N . ASP A 1 105 ? 41.453 -11.015 -33.195 1.00 90.31 105 ASP A N 1
ATOM 758 C CA . ASP A 1 105 ? 41.965 -11.781 -32.056 1.00 90.31 105 ASP A CA 1
ATOM 759 C C . ASP A 1 105 ? 43.497 -11.937 -32.045 1.00 90.31 105 ASP A C 1
ATOM 761 O O . ASP A 1 105 ? 44.062 -12.787 -31.349 1.00 90.31 105 ASP A O 1
ATOM 765 N N . GLN A 1 106 ? 44.212 -11.115 -32.820 1.00 93.06 106 GLN A N 1
ATOM 766 C CA . GLN A 1 106 ? 45.660 -11.175 -32.938 1.00 93.06 106 GLN A CA 1
ATOM 767 C C . GLN A 1 106 ? 46.297 -9.797 -32.786 1.00 93.06 106 GLN A C 1
ATOM 769 O O . GLN A 1 106 ? 46.081 -8.867 -33.567 1.00 93.06 106 GLN A O 1
ATOM 774 N N . ALA A 1 107 ? 47.135 -9.682 -31.756 1.00 89.44 107 ALA A N 1
ATOM 775 C CA . ALA A 1 107 ? 47.870 -8.462 -31.482 1.00 89.44 107 ALA A CA 1
ATOM 776 C C . ALA A 1 107 ? 48.748 -8.069 -32.677 1.00 89.44 107 ALA A C 1
ATOM 778 O O . ALA A 1 107 ? 49.454 -8.895 -33.247 1.00 89.44 107 ALA A O 1
ATOM 779 N N . ASP A 1 108 ? 48.716 -6.780 -33.012 1.00 89.06 108 ASP A N 1
ATOM 780 C CA . ASP A 1 108 ? 49.571 -6.149 -34.020 1.00 89.06 108 ASP A CA 1
ATOM 781 C C . ASP A 1 108 ? 49.392 -6.682 -35.460 1.00 89.06 108 ASP A C 1
ATOM 783 O O . ASP A 1 108 ? 50.150 -6.299 -36.353 1.00 89.06 108 ASP A O 1
ATOM 787 N N . ALA A 1 109 ? 48.326 -7.452 -35.726 1.00 94.38 109 ALA A N 1
ATOM 788 C CA . ALA A 1 109 ? 47.947 -7.906 -37.070 1.00 94.38 109 ALA A CA 1
ATOM 789 C C . ALA A 1 109 ? 47.537 -6.754 -38.015 1.00 94.38 109 ALA A C 1
ATOM 791 O O . ALA A 1 109 ? 47.434 -6.938 -39.233 1.00 94.38 109 ALA A O 1
ATOM 792 N N . LEU A 1 110 ? 47.340 -5.553 -37.454 1.00 93.50 110 LEU A N 1
ATOM 793 C CA . LEU A 1 110 ? 46.852 -4.350 -38.128 1.00 93.50 110 LEU A CA 1
ATOM 794 C C . LEU A 1 110 ? 45.499 -4.558 -38.806 1.00 93.50 110 LEU A C 1
ATOM 796 O O . LEU A 1 110 ? 45.309 -4.156 -39.954 1.00 93.50 110 LEU A O 1
ATOM 800 N N . PHE A 1 111 ? 44.580 -5.208 -38.095 1.00 92.69 111 PHE A N 1
ATOM 801 C CA . PHE A 1 111 ? 43.186 -5.312 -38.502 1.00 92.69 111 PHE A CA 1
ATOM 802 C C . PHE A 1 111 ? 42.558 -3.911 -38.521 1.00 92.69 111 PHE A C 1
ATOM 804 O O . PHE A 1 111 ? 42.703 -3.163 -37.559 1.00 92.69 111 PHE A O 1
ATOM 811 N N . GLY A 1 112 ? 41.948 -3.532 -39.646 1.00 93.00 112 GLY A N 1
ATOM 812 C CA . GLY A 1 112 ? 41.520 -2.149 -39.907 1.00 93.00 112 GLY A CA 1
ATOM 813 C C . GLY A 1 112 ? 42.603 -1.267 -40.549 1.00 93.00 112 GLY A C 1
ATOM 814 O O . GLY A 1 112 ? 42.356 -0.107 -40.886 1.00 93.00 112 GLY A O 1
ATOM 815 N N . GLY A 1 113 ? 43.799 -1.809 -40.813 1.00 92.81 113 GLY A N 1
ATOM 816 C CA . GLY A 1 113 ? 44.864 -1.103 -41.533 1.00 92.81 113 GLY A CA 1
ATOM 817 C C . GLY A 1 113 ? 44.508 -0.771 -42.991 1.00 92.81 113 GLY A C 1
ATOM 818 O O . GLY A 1 113 ? 45.108 0.125 -43.585 1.00 92.81 113 GLY A O 1
ATOM 819 N N . SER A 1 114 ? 43.527 -1.476 -43.555 1.00 95.00 114 SER A N 1
ATOM 820 C CA . SER A 1 114 ? 42.880 -1.174 -44.833 1.00 95.00 114 SER A CA 1
ATOM 821 C C . SER A 1 114 ? 41.429 -1.645 -44.789 1.00 95.00 114 SER A C 1
ATOM 823 O O . SER A 1 114 ? 41.190 -2.802 -44.442 1.00 95.00 114 SER A O 1
ATOM 825 N N . VAL A 1 115 ? 40.496 -0.782 -45.177 1.00 97.12 115 VAL A N 1
ATOM 826 C CA . VAL A 1 115 ? 39.060 -1.075 -45.279 1.00 97.12 115 VAL A CA 1
ATOM 827 C C . VAL A 1 115 ? 38.545 -0.637 -46.648 1.00 97.12 115 VAL A C 1
ATOM 829 O O . VAL A 1 115 ? 39.100 0.296 -47.237 1.00 97.12 115 VAL A O 1
ATOM 832 N N . SER A 1 116 ? 37.520 -1.315 -47.154 1.00 96.31 116 SER A N 1
ATOM 833 C CA . SER A 1 116 ? 36.807 -0.974 -48.389 1.00 96.31 116 SER A CA 1
ATOM 834 C C . SER A 1 116 ? 35.415 -1.602 -48.359 1.00 96.31 116 SER A C 1
ATOM 836 O O . SER A 1 116 ? 35.245 -2.648 -47.734 1.00 96.31 116 SER A O 1
ATOM 838 N N . THR A 1 117 ? 34.467 -1.026 -49.096 1.00 94.50 117 THR A N 1
ATOM 839 C CA . THR A 1 117 ? 33.317 -1.798 -49.583 1.00 94.50 117 THR A CA 1
ATOM 840 C C . THR A 1 117 ? 33.820 -2.921 -50.502 1.00 94.50 117 THR A C 1
ATOM 842 O O . THR A 1 117 ? 34.829 -2.755 -51.209 1.00 94.50 117 THR A O 1
ATOM 845 N N . ALA A 1 118 ? 33.172 -4.075 -50.437 1.00 95.50 118 ALA A N 1
ATOM 846 C CA . ALA A 1 118 ? 33.327 -5.191 -51.358 1.00 95.50 118 ALA A CA 1
ATOM 847 C C . ALA A 1 118 ? 32.221 -5.203 -52.433 1.00 95.50 118 ALA A C 1
ATOM 849 O O . ALA A 1 118 ? 32.375 -5.921 -53.424 1.00 95.50 118 ALA A O 1
ATOM 850 N N . GLY A 1 119 ? 31.197 -4.351 -52.277 1.00 94.25 119 GLY A N 1
ATOM 851 C CA . GLY A 1 119 ? 29.916 -4.449 -52.975 1.00 94.25 119 GLY A CA 1
ATOM 852 C C . GLY A 1 119 ? 29.121 -5.671 -52.513 1.00 94.25 119 GLY A C 1
ATOM 853 O O . GLY A 1 119 ? 29.626 -6.440 -51.703 1.00 94.25 119 GLY A O 1
ATOM 854 N N . ASP A 1 120 ? 27.931 -5.876 -53.062 1.00 94.75 120 ASP A N 1
ATOM 855 C CA . ASP A 1 120 ? 27.173 -7.126 -52.910 1.00 94.75 120 ASP A CA 1
ATOM 856 C C . ASP A 1 120 ? 27.912 -8.299 -53.597 1.00 94.75 120 ASP A C 1
ATOM 858 O O . ASP A 1 120 ? 27.876 -8.456 -54.829 1.00 94.75 120 ASP A O 1
ATOM 862 N N . VAL A 1 121 ? 28.657 -9.106 -52.833 1.00 96.25 121 VAL A N 1
ATOM 863 C CA . VAL A 1 121 ? 29.422 -10.241 -53.374 1.00 96.25 121 VAL A CA 1
ATOM 864 C C . VAL A 1 121 ? 28.657 -11.561 -53.340 1.00 96.25 121 VAL A C 1
ATOM 866 O O . VAL A 1 121 ? 29.089 -12.513 -54.005 1.00 96.25 121 VAL A O 1
ATOM 869 N N . ASN A 1 122 ? 27.563 -11.643 -52.578 1.00 89.62 122 ASN A N 1
ATOM 870 C CA . ASN A 1 122 ? 26.774 -12.862 -52.385 1.00 89.62 122 ASN A CA 1
ATOM 871 C C . ASN A 1 122 ? 25.428 -12.843 -53.154 1.00 89.62 122 ASN A C 1
ATOM 873 O O . ASN A 1 122 ? 24.831 -13.904 -53.352 1.00 89.62 122 ASN A O 1
ATOM 877 N N . GLY A 1 123 ? 25.019 -11.692 -53.686 1.00 89.62 123 GLY A N 1
ATOM 878 C CA . GLY A 1 123 ? 23.799 -11.467 -54.454 1.00 89.62 123 GLY A CA 1
ATOM 879 C C . GLY A 1 123 ? 22.534 -11.301 -53.608 1.00 89.62 123 GLY A C 1
ATOM 880 O O . GLY A 1 123 ? 21.448 -11.577 -54.129 1.00 89.62 123 GLY A O 1
ATOM 881 N N . ASP A 1 124 ? 22.644 -10.935 -52.329 1.00 82.38 124 ASP A N 1
ATOM 882 C CA . ASP A 1 124 ? 21.497 -10.768 -51.424 1.00 82.38 124 ASP A CA 1
ATOM 883 C C . ASP A 1 124 ? 20.845 -9.373 -51.495 1.00 82.38 124 ASP A C 1
ATOM 885 O O . ASP A 1 124 ? 19.752 -9.161 -50.956 1.00 82.38 124 ASP A O 1
ATOM 889 N N . GLY A 1 125 ? 21.444 -8.463 -52.267 1.00 87.19 125 GLY A N 1
ATOM 890 C CA . GLY A 1 125 ? 20.923 -7.134 -52.538 1.00 87.19 125 GLY A CA 1
ATOM 891 C C . GLY A 1 125 ? 21.317 -6.070 -51.518 1.00 87.19 125 GLY A C 1
ATOM 892 O O . GLY A 1 125 ? 20.705 -5.002 -51.565 1.00 87.19 1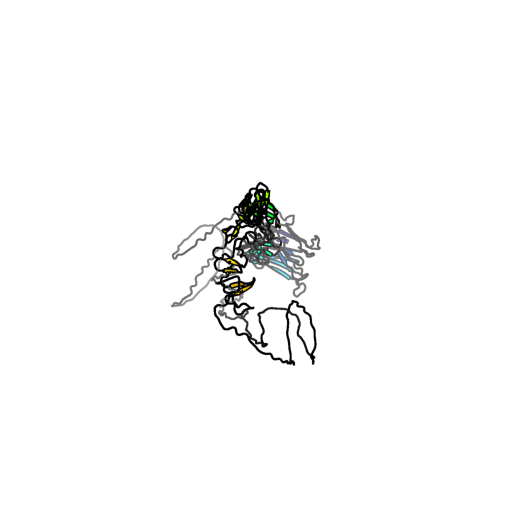25 GLY A O 1
ATOM 893 N N . VAL A 1 126 ? 22.286 -6.343 -50.640 1.00 90.88 126 VAL A N 1
ATOM 894 C CA . VAL A 1 126 ? 23.000 -5.344 -49.829 1.00 90.88 126 VAL A CA 1
ATOM 895 C C . VAL A 1 126 ? 24.504 -5.446 -50.064 1.00 90.88 126 VAL A C 1
ATOM 897 O O . VAL A 1 126 ? 25.013 -6.474 -50.499 1.00 90.88 126 VAL A O 1
ATOM 900 N N . ASP A 1 127 ? 25.225 -4.352 -49.846 1.00 94.88 127 ASP A N 1
ATOM 901 C CA . ASP A 1 127 ? 26.672 -4.330 -50.012 1.00 94.88 127 ASP A CA 1
ATOM 902 C C . ASP A 1 127 ? 27.392 -5.066 -48.867 1.00 94.88 127 ASP A C 1
ATOM 904 O O . ASP A 1 127 ? 26.877 -5.224 -47.763 1.00 94.88 127 ASP A O 1
ATOM 908 N N . ASP A 1 128 ? 28.634 -5.488 -49.120 1.00 94.75 128 ASP A N 1
ATOM 909 C CA . ASP A 1 128 ? 29.495 -6.152 -48.141 1.00 94.75 128 ASP A CA 1
ATOM 910 C C . ASP A 1 128 ? 30.747 -5.318 -47.821 1.00 94.75 128 ASP A C 1
ATOM 912 O O . ASP A 1 128 ? 31.181 -4.448 -48.586 1.00 94.75 128 ASP A O 1
ATOM 916 N N . VAL A 1 129 ? 31.428 -5.628 -46.713 1.00 96.38 129 VAL A N 1
ATOM 917 C CA . VAL A 1 129 ? 32.665 -4.947 -46.286 1.00 96.38 129 VAL A CA 1
ATOM 918 C C . VAL A 1 129 ? 33.862 -5.888 -46.300 1.00 96.38 129 VAL A C 1
ATOM 920 O O . VAL A 1 129 ? 33.814 -7.007 -45.798 1.00 96.38 129 VAL A O 1
ATOM 923 N N . ILE A 1 130 ? 35.012 -5.400 -46.775 1.00 97.38 130 ILE A N 1
ATOM 924 C CA . ILE A 1 130 ? 36.291 -6.111 -46.671 1.00 97.38 130 ILE A CA 1
ATOM 925 C C . ILE A 1 130 ? 37.306 -5.360 -45.798 1.00 97.38 130 ILE A C 1
ATOM 927 O O . ILE A 1 130 ? 37.594 -4.174 -45.988 1.00 97.38 130 ILE A O 1
ATOM 931 N N . VAL A 1 131 ? 37.907 -6.079 -44.846 1.00 97.94 131 VAL A N 1
ATOM 932 C CA . VAL A 1 131 ? 38.890 -5.563 -43.884 1.00 97.94 131 VAL A CA 1
ATOM 933 C C . VAL A 1 131 ? 40.201 -6.338 -43.986 1.00 97.94 131 VAL A C 1
ATOM 935 O O . VAL A 1 131 ? 40.247 -7.564 -43.910 1.00 97.94 131 VAL A O 1
ATOM 938 N N . GLY A 1 132 ? 41.310 -5.619 -44.139 1.00 96.75 132 GLY A N 1
ATOM 939 C CA . GLY A 1 132 ? 42.650 -6.199 -44.189 1.00 96.75 132 GLY A CA 1
ATOM 940 C C . GLY A 1 132 ? 43.345 -6.217 -42.828 1.00 96.75 132 GLY A C 1
ATOM 941 O O . GLY A 1 132 ? 43.357 -5.216 -42.113 1.00 96.75 132 GLY A O 1
ATOM 942 N N . ALA A 1 133 ? 44.008 -7.333 -42.527 1.00 96.69 133 ALA A N 1
ATOM 943 C CA . ALA A 1 133 ? 44.965 -7.507 -41.439 1.00 96.69 133 ALA A CA 1
ATOM 944 C C . ALA A 1 133 ? 46.312 -7.944 -42.030 1.00 96.69 133 ALA A C 1
ATOM 946 O O . ALA A 1 133 ? 46.620 -9.129 -42.175 1.00 96.69 133 ALA A O 1
ATOM 947 N N . ARG A 1 134 ? 47.118 -6.967 -42.451 1.00 94.62 134 ARG A N 1
ATOM 948 C CA . ARG A 1 134 ? 48.341 -7.196 -43.248 1.00 94.62 134 ARG A CA 1
ATOM 949 C C . ARG A 1 134 ? 49.448 -7.980 -42.536 1.00 94.62 134 ARG A C 1
ATOM 951 O O . ARG A 1 134 ? 50.389 -8.398 -43.202 1.00 94.62 134 ARG A O 1
ATOM 958 N N . TYR A 1 135 ? 49.375 -8.118 -41.215 1.00 96.56 135 TYR A N 1
ATOM 959 C CA . TYR A 1 135 ? 50.348 -8.844 -40.395 1.00 96.56 135 TYR A CA 1
ATOM 960 C C . TYR A 1 135 ? 49.721 -10.035 -39.670 1.00 96.56 135 TYR A C 1
ATOM 962 O O . TYR A 1 135 ? 50.257 -10.504 -38.678 1.00 96.56 135 TYR A O 1
ATOM 970 N N . TYR A 1 136 ? 48.591 -10.531 -40.175 1.00 97.00 136 TYR A N 1
ATOM 971 C CA . TYR A 1 136 ? 47.965 -11.719 -39.620 1.00 97.00 136 TYR A CA 1
ATOM 972 C C . TYR A 1 136 ? 48.862 -12.966 -39.782 1.00 97.00 136 TYR A C 1
ATOM 974 O O . TYR A 1 136 ? 49.365 -13.223 -40.879 1.00 97.00 136 TYR A O 1
ATOM 982 N N . ASP A 1 137 ? 49.028 -13.752 -38.719 1.00 96.81 137 ASP A N 1
ATOM 983 C CA . ASP A 1 137 ? 49.714 -15.047 -38.689 1.00 96.81 137 ASP A CA 1
ATOM 984 C C . ASP A 1 137 ? 48.698 -16.199 -38.769 1.00 96.81 137 ASP A C 1
ATOM 986 O O . ASP A 1 137 ? 47.813 -16.303 -37.917 1.00 96.81 137 ASP A O 1
ATOM 990 N N . ASN A 1 138 ? 48.857 -17.114 -39.735 1.00 92.56 138 ASN A N 1
ATOM 991 C CA . ASN A 1 138 ? 48.026 -18.322 -39.865 1.00 92.56 138 ASN A CA 1
ATOM 992 C C . ASN A 1 138 ? 48.810 -19.542 -40.390 1.00 92.56 138 ASN A C 1
ATOM 994 O O . ASN A 1 138 ? 48.415 -20.250 -41.316 1.00 92.56 138 ASN A O 1
ATOM 998 N N . GLY A 1 139 ? 49.938 -19.820 -39.739 1.00 93.62 139 GLY A N 1
ATOM 999 C CA . GLY A 1 139 ? 50.842 -20.925 -40.079 1.00 93.62 139 GLY A CA 1
ATOM 1000 C C . GLY A 1 139 ? 52.194 -20.447 -40.606 1.00 93.62 139 GLY A C 1
ATOM 1001 O O . GLY A 1 139 ? 53.188 -21.156 -40.452 1.00 93.62 139 GLY A O 1
ATOM 1002 N N . GLN A 1 140 ? 52.257 -19.227 -41.132 1.00 95.50 140 GLN A N 1
ATOM 1003 C CA . GLN A 1 140 ? 53.460 -18.448 -41.397 1.00 95.50 140 GLN A CA 1
ATOM 1004 C C . GLN A 1 140 ? 53.367 -17.086 -40.711 1.00 95.50 140 GLN A C 1
ATOM 1006 O O . GLN A 1 140 ? 52.287 -16.560 -40.450 1.00 95.50 140 GLN A O 1
ATOM 1011 N N . SER A 1 141 ? 54.535 -16.508 -40.432 1.00 95.38 141 SER A N 1
ATOM 1012 C CA . SER A 1 141 ? 54.618 -15.173 -39.848 1.00 95.38 141 SER A CA 1
ATOM 1013 C C . SER A 1 141 ? 54.274 -14.087 -40.871 1.00 95.38 141 SER A C 1
ATOM 1015 O O . SER A 1 141 ? 54.927 -13.998 -41.913 1.00 95.38 141 SER A O 1
ATOM 1017 N N . ASN A 1 142 ? 53.333 -13.214 -40.520 1.00 95.19 142 ASN A N 1
ATOM 1018 C CA . ASN A 1 142 ? 52.860 -12.040 -41.239 1.00 95.19 142 ASN A CA 1
ATOM 1019 C C . ASN A 1 142 ? 52.413 -12.334 -42.677 1.00 95.19 142 ASN A C 1
ATOM 1021 O O . ASN A 1 142 ? 52.655 -11.527 -43.575 1.00 95.19 142 ASN A O 1
ATOM 1025 N N . GLU A 1 143 ? 51.804 -13.496 -42.919 1.00 95.88 143 GLU A N 1
ATOM 1026 C CA . GLU A 1 143 ? 51.242 -13.823 -44.237 1.00 95.88 143 GLU A CA 1
ATOM 1027 C C . GLU A 1 143 ? 50.100 -12.879 -44.629 1.00 95.88 143 GLU A C 1
ATOM 1029 O O . GLU A 1 143 ? 49.890 -12.623 -45.816 1.00 95.88 143 GLU A O 1
ATOM 1034 N N . GLY A 1 144 ? 49.439 -12.298 -43.627 1.00 96.31 144 GLY A N 1
ATOM 1035 C CA . GLY A 1 144 ? 48.327 -11.387 -43.799 1.00 96.31 144 GLY A CA 1
ATOM 1036 C C . GLY A 1 144 ? 47.022 -12.122 -44.085 1.00 96.31 144 GLY A C 1
ATOM 1037 O O . GLY A 1 144 ? 46.992 -13.274 -44.516 1.00 96.31 144 GLY A O 1
ATOM 1038 N N . ARG A 1 145 ? 45.911 -11.434 -43.836 1.00 96.56 145 ARG A N 1
ATOM 1039 C CA . ARG A 1 145 ? 44.565 -11.930 -44.122 1.00 96.56 145 ARG A CA 1
ATOM 1040 C C . ARG A 1 145 ? 43.663 -10.781 -44.557 1.00 96.56 145 ARG A C 1
ATOM 1042 O O . ARG A 1 145 ? 43.835 -9.655 -44.094 1.00 96.56 145 ARG A O 1
ATOM 1049 N N . ALA A 1 146 ? 42.717 -11.075 -45.441 1.00 95.94 146 ALA A N 1
ATOM 1050 C CA . ALA A 1 146 ? 41.564 -10.226 -45.710 1.00 95.94 146 ALA A CA 1
ATOM 1051 C C . ALA A 1 146 ? 40.314 -10.935 -45.179 1.00 95.94 146 ALA A C 1
ATOM 1053 O O . ALA A 1 146 ? 40.179 -12.147 -45.352 1.00 95.94 146 ALA A O 1
ATOM 1054 N N . PHE A 1 147 ? 39.457 -10.185 -44.503 1.00 96.44 147 PHE A N 1
ATOM 1055 C CA . PHE A 1 147 ? 38.201 -10.637 -43.924 1.00 96.44 147 PHE A CA 1
ATOM 1056 C C . PHE A 1 147 ? 37.068 -9.976 -44.694 1.00 96.44 147 PHE A C 1
ATOM 1058 O O . PHE A 1 147 ? 37.080 -8.757 -44.836 1.00 96.44 147 PHE A O 1
ATOM 1065 N N . LEU A 1 148 ? 36.142 -10.779 -45.204 1.00 95.81 148 LEU A N 1
ATOM 1066 C CA . LEU A 1 148 ? 34.891 -10.316 -45.790 1.00 95.81 148 LEU A CA 1
ATOM 1067 C C . LEU A 1 148 ? 33.808 -10.420 -44.712 1.00 95.81 148 LEU A C 1
ATOM 1069 O O . LEU A 1 148 ? 33.744 -11.436 -44.017 1.00 95.81 148 LEU A O 1
ATOM 1073 N N . TYR A 1 149 ? 33.014 -9.370 -44.575 1.00 93.94 149 TYR A N 1
ATOM 1074 C CA . TYR A 1 149 ? 31.860 -9.283 -43.698 1.00 93.94 149 TYR A CA 1
ATOM 1075 C C . TYR A 1 149 ? 30.656 -8.980 -44.569 1.00 93.94 149 TYR A C 1
ATOM 1077 O O . TYR A 1 149 ? 30.657 -7.963 -45.259 1.00 93.94 149 TYR A O 1
ATOM 1085 N N . GLU A 1 150 ? 29.699 -9.897 -44.556 1.00 91.38 150 GLU A N 1
ATOM 1086 C CA . GLU A 1 150 ? 28.489 -9.789 -45.361 1.00 91.38 150 GLU A CA 1
ATOM 1087 C C . GLU A 1 150 ? 27.548 -8.741 -44.750 1.00 91.38 150 GLU A C 1
ATOM 1089 O O . GLU A 1 150 ? 27.447 -8.655 -43.517 1.00 91.38 150 GLU A O 1
ATOM 1094 N N . GLY A 1 151 ? 26.913 -7.937 -45.604 1.00 87.75 151 GLY A N 1
ATOM 1095 C CA . GLY A 1 151 ? 25.781 -7.094 -45.242 1.00 87.75 151 GLY A CA 1
ATOM 1096 C C . GLY A 1 151 ? 24.594 -7.943 -44.790 1.00 87.75 151 GLY A C 1
ATOM 1097 O O . GLY A 1 151 ? 24.600 -9.173 -44.876 1.00 87.75 151 GLY A O 1
ATOM 1098 N N . TYR A 1 152 ? 23.570 -7.304 -44.236 1.00 80.50 152 TYR A N 1
ATOM 1099 C CA . TYR A 1 152 ? 22.356 -8.019 -43.869 1.00 80.50 152 TYR A CA 1
ATOM 1100 C C . TYR A 1 152 ? 21.115 -7.177 -44.123 1.00 80.50 152 TYR A C 1
ATOM 1102 O O . TYR A 1 152 ? 20.823 -6.244 -43.378 1.00 80.50 152 TYR A O 1
ATOM 1110 N N . ARG A 1 153 ? 20.320 -7.604 -45.107 1.00 76.44 153 ARG A N 1
ATOM 1111 C CA . ARG A 1 153 ? 18.970 -7.091 -45.318 1.00 76.44 153 ARG A CA 1
ATOM 1112 C C . ARG A 1 153 ? 17.955 -7.900 -44.534 1.00 76.44 153 ARG A C 1
ATOM 1114 O O . ARG A 1 153 ? 17.808 -9.110 -44.722 1.00 76.44 153 ARG A O 1
ATOM 1121 N N . CYS A 1 154 ? 17.198 -7.222 -43.689 1.00 72.50 154 CYS A N 1
ATOM 1122 C CA . CYS A 1 154 ? 16.138 -7.853 -42.926 1.00 72.50 154 CYS A CA 1
ATOM 1123 C C . CYS A 1 154 ? 14.884 -8.011 -43.820 1.00 72.50 154 CYS A C 1
ATOM 1125 O O . CYS A 1 154 ? 14.504 -7.106 -44.562 1.00 72.50 154 CYS A O 1
ATOM 1127 N N . GLY A 1 155 ? 14.286 -9.210 -43.830 1.00 69.56 155 GLY A N 1
ATOM 1128 C CA . GLY A 1 155 ? 13.262 -9.581 -44.817 1.00 69.56 155 GLY A CA 1
ATOM 1129 C C . GLY A 1 155 ? 11.833 -9.185 -44.433 1.00 69.56 155 GLY A C 1
ATOM 1130 O O . GLY A 1 155 ? 11.159 -8.471 -45.174 1.00 69.56 155 GLY A O 1
ATOM 1131 N N . VAL A 1 156 ? 11.338 -9.688 -43.299 1.00 70.19 156 VAL A N 1
ATOM 1132 C CA . VAL A 1 156 ? 9.969 -9.442 -42.811 1.00 70.19 156 VAL A CA 1
ATOM 1133 C C . VAL A 1 156 ? 9.993 -9.109 -41.326 1.00 70.19 156 VAL A C 1
ATOM 1135 O O . VAL A 1 156 ? 10.756 -9.714 -40.577 1.00 70.19 156 VAL A O 1
ATOM 1138 N N . ASP A 1 157 ? 9.152 -8.162 -40.902 1.00 75.88 157 ASP A N 1
ATOM 1139 C CA . ASP A 1 157 ? 9.089 -7.731 -39.503 1.00 75.88 157 ASP A CA 1
ATOM 1140 C C . ASP A 1 157 ? 8.903 -8.928 -38.555 1.00 75.88 157 ASP A C 1
ATOM 1142 O O . ASP A 1 157 ? 8.047 -9.788 -38.780 1.00 75.88 157 ASP A O 1
ATOM 1146 N N . GLY A 1 158 ? 9.711 -8.973 -37.495 1.00 70.50 158 GLY A N 1
ATOM 1147 C CA . GLY A 1 158 ? 9.703 -10.042 -36.496 1.00 70.50 158 GLY A CA 1
ATOM 1148 C C . GLY A 1 158 ? 10.638 -11.225 -36.764 1.00 70.50 158 GLY A C 1
ATOM 1149 O O . GLY A 1 158 ? 10.839 -12.027 -35.851 1.00 70.50 158 GLY A O 1
ATOM 1150 N N . GLU A 1 159 ? 11.254 -11.340 -37.946 1.00 78.81 159 GLU A N 1
ATOM 1151 C CA . GLU A 1 159 ? 12.280 -12.367 -38.176 1.00 78.81 159 GLU A CA 1
ATOM 1152 C C . GLU A 1 159 ? 13.554 -12.091 -37.353 1.00 78.81 159 GLU A C 1
ATOM 1154 O O . GLU A 1 159 ? 13.960 -10.929 -37.201 1.00 78.81 159 GLU A O 1
ATOM 1159 N N . PRO A 1 160 ? 14.216 -13.133 -36.813 1.00 73.81 160 PRO A N 1
ATOM 1160 C CA . PRO A 1 160 ? 15.483 -12.980 -36.117 1.00 73.81 160 PRO A CA 1
ATOM 1161 C C . PRO A 1 160 ? 16.570 -12.459 -37.048 1.00 73.81 160 PRO A C 1
ATOM 1163 O O . PRO A 1 160 ? 16.730 -12.938 -38.169 1.00 73.81 160 PRO A O 1
ATOM 1166 N N . CYS A 1 161 ? 17.384 -11.545 -36.539 1.00 75.19 161 CYS A N 1
ATOM 1167 C CA . CYS A 1 161 ? 18.507 -11.006 -37.281 1.00 75.19 161 CYS A CA 1
ATOM 1168 C C . CYS A 1 161 ? 19.730 -10.777 -36.371 1.00 75.19 161 CYS A C 1
ATOM 1170 O O . CYS A 1 161 ? 19.602 -10.885 -35.142 1.00 75.19 161 CYS A O 1
ATOM 1172 N N . PRO A 1 162 ? 20.936 -10.506 -36.911 1.00 71.81 162 PRO A N 1
ATOM 1173 C CA . PRO A 1 162 ? 22.121 -10.271 -36.088 1.00 71.81 162 PRO A CA 1
ATOM 1174 C C . PRO A 1 162 ? 21.904 -9.149 -35.059 1.00 71.81 162 PRO A C 1
ATOM 1176 O O . PRO A 1 162 ? 21.867 -7.970 -35.378 1.00 71.81 162 PRO A O 1
ATOM 1179 N N . GLY A 1 163 ? 21.761 -9.527 -33.786 1.00 70.00 163 GLY A N 1
ATOM 1180 C CA . GLY A 1 163 ? 21.623 -8.584 -32.672 1.00 70.00 163 GLY A CA 1
ATOM 1181 C C . GLY A 1 163 ? 20.195 -8.130 -32.342 1.00 70.00 163 GLY A C 1
ATOM 1182 O O . GLY A 1 163 ? 20.005 -7.608 -31.240 1.00 70.00 163 GLY A O 1
ATOM 1183 N N . GLY A 1 164 ? 19.186 -8.416 -33.171 1.00 77.75 164 GLY A N 1
ATOM 1184 C CA . GLY A 1 164 ? 17.835 -7.861 -33.006 1.00 77.75 164 GLY A CA 1
ATOM 1185 C C . GLY A 1 164 ? 16.717 -8.637 -33.703 1.00 77.75 164 GLY A C 1
ATOM 1186 O O . GLY A 1 164 ? 16.830 -9.844 -33.933 1.00 77.75 164 GLY A O 1
ATOM 1187 N N . LEU A 1 165 ? 15.627 -7.927 -33.986 1.00 78.94 165 LEU A N 1
ATOM 1188 C CA . LEU A 1 165 ? 14.525 -8.385 -34.823 1.00 78.94 165 LEU A CA 1
ATOM 1189 C C . LEU A 1 165 ? 14.364 -7.454 -36.016 1.00 78.94 165 LEU A C 1
ATOM 1191 O O . LEU A 1 165 ? 14.655 -6.261 -35.948 1.00 78.94 165 LEU A O 1
ATOM 1195 N N . CYS A 1 166 ? 13.856 -8.017 -37.099 1.00 77.25 166 CYS A N 1
ATOM 1196 C CA . CYS A 1 166 ? 13.495 -7.266 -38.280 1.00 77.25 166 CYS A CA 1
ATOM 1197 C C . CYS A 1 166 ? 12.402 -6.231 -37.958 1.00 77.25 166 CYS A C 1
ATOM 1199 O O . CYS A 1 166 ? 11.345 -6.594 -37.431 1.00 77.25 166 CYS A O 1
ATOM 1201 N N . ARG A 1 167 ? 12.636 -4.960 -38.296 1.00 79.12 167 ARG A N 1
ATOM 1202 C CA . ARG A 1 167 ? 11.623 -3.898 -38.315 1.00 79.12 167 ARG A CA 1
ATOM 1203 C C . ARG A 1 167 ? 11.907 -2.939 -39.462 1.00 79.12 167 ARG A C 1
ATOM 1205 O O . ARG A 1 167 ? 12.964 -2.323 -39.504 1.00 79.12 167 ARG A O 1
ATOM 1212 N N . ALA A 1 168 ? 10.948 -2.780 -40.369 1.00 70.00 168 ALA A N 1
ATOM 1213 C CA . ALA A 1 168 ? 11.054 -1.896 -41.529 1.00 70.00 168 ALA A CA 1
ATOM 1214 C C . ALA A 1 168 ? 12.304 -2.156 -42.397 1.00 70.00 168 ALA A C 1
ATOM 1216 O O . ALA A 1 168 ? 12.895 -1.222 -42.924 1.00 70.00 168 ALA A O 1
ATOM 1217 N N . SER A 1 169 ? 12.660 -3.429 -42.592 1.00 67.50 169 SER A N 1
ATOM 1218 C CA . SER A 1 169 ? 13.858 -3.885 -43.331 1.00 67.50 169 SER A CA 1
ATOM 1219 C C . SER A 1 169 ? 15.202 -3.683 -42.611 1.00 67.50 169 SER A C 1
ATOM 1221 O O . SER A 1 169 ? 16.226 -4.116 -43.126 1.00 67.50 169 SER A O 1
ATOM 1223 N N . LEU A 1 170 ? 15.187 -3.169 -41.374 1.00 68.12 170 LEU A N 1
ATOM 1224 C CA . LEU A 1 170 ? 16.368 -2.989 -40.529 1.00 68.12 170 LEU A CA 1
ATOM 1225 C C . LEU A 1 170 ? 16.447 -4.007 -39.385 1.00 68.12 170 LEU A C 1
ATOM 1227 O O . LEU A 1 170 ? 15.428 -4.499 -38.886 1.00 68.12 170 LEU A O 1
ATOM 1231 N N . CYS A 1 171 ? 17.670 -4.302 -38.943 1.00 73.75 171 CYS A N 1
ATOM 1232 C CA . CYS A 1 171 ? 17.922 -5.031 -37.704 1.00 73.75 171 CYS A CA 1
ATOM 1233 C C . CYS A 1 171 ? 17.778 -4.112 -36.491 1.00 73.75 171 CYS A C 1
ATOM 1235 O O . CYS A 1 171 ? 18.719 -3.413 -36.117 1.00 73.75 171 CYS A O 1
ATOM 1237 N N . ASP A 1 172 ? 16.633 -4.158 -35.817 1.00 77.38 172 ASP A N 1
ATOM 1238 C CA . ASP A 1 172 ? 16.400 -3.341 -34.633 1.00 77.38 172 ASP A CA 1
ATOM 1239 C C . ASP A 1 172 ? 16.572 -4.176 -33.353 1.00 77.38 172 ASP A C 1
ATOM 1241 O O . ASP A 1 172 ? 15.870 -5.157 -33.089 1.00 77.38 172 ASP A O 1
ATOM 1245 N N . SER A 1 173 ? 17.562 -3.803 -32.541 1.00 78.75 173 SER A N 1
ATOM 1246 C CA . SER A 1 173 ? 17.832 -4.441 -31.244 1.00 78.75 173 SER A CA 1
ATOM 1247 C C . SER A 1 173 ? 16.992 -3.868 -30.094 1.00 78.75 173 SER A C 1
ATOM 1249 O O . SER A 1 173 ? 16.996 -4.429 -28.995 1.00 78.75 173 SER A O 1
ATOM 1251 N N . GLY A 1 174 ? 16.272 -2.770 -30.341 1.00 84.44 174 GLY A N 1
ATOM 1252 C CA . GLY A 1 174 ? 15.473 -2.008 -29.387 1.00 84.44 174 GLY A CA 1
ATOM 1253 C C . GLY A 1 174 ? 13.972 -2.292 -29.436 1.00 84.44 174 GLY A C 1
ATOM 1254 O O . GLY A 1 174 ? 13.210 -1.515 -28.862 1.00 84.44 174 GLY A O 1
ATOM 1255 N N . VAL A 1 175 ? 13.543 -3.388 -30.073 1.00 86.00 175 VAL A N 1
ATOM 1256 C CA . VAL A 1 175 ? 12.117 -3.702 -30.269 1.00 86.00 175 VAL A CA 1
ATOM 1257 C C . VAL A 1 175 ? 11.729 -5.100 -29.807 1.00 86.00 175 VAL A C 1
ATOM 1259 O O . VAL A 1 175 ? 12.538 -6.031 -29.816 1.00 86.00 175 VAL A O 1
ATOM 1262 N N . CYS A 1 176 ? 10.462 -5.246 -29.426 1.00 89.88 176 CYS A N 1
ATOM 1263 C CA . CYS A 1 176 ? 9.806 -6.535 -29.227 1.00 89.88 176 CYS A CA 1
ATOM 1264 C C . CYS A 1 176 ? 8.812 -6.772 -30.357 1.00 89.88 176 CYS A C 1
ATOM 1266 O O . CYS A 1 176 ? 8.150 -5.842 -30.812 1.00 89.88 176 CYS A O 1
ATOM 1268 N N . PHE A 1 177 ? 8.671 -8.020 -30.778 1.00 87.81 177 PHE A N 1
ATOM 1269 C CA . PHE A 1 177 ? 7.667 -8.445 -31.735 1.00 87.81 177 PHE A CA 1
ATOM 1270 C C . PHE A 1 177 ? 6.672 -9.367 -31.044 1.00 87.81 177 PHE A C 1
ATOM 1272 O O . PHE A 1 177 ? 6.970 -10.530 -30.777 1.00 87.81 177 PHE A O 1
ATOM 1279 N N . VAL A 1 178 ? 5.492 -8.835 -30.735 1.00 88.88 178 VAL A N 1
ATOM 1280 C CA . VAL A 1 178 ? 4.443 -9.561 -30.018 1.00 88.88 178 VAL A CA 1
ATOM 1281 C C . VAL A 1 178 ? 3.194 -9.607 -30.887 1.00 88.88 178 VAL A C 1
ATOM 1283 O O . VAL A 1 178 ? 2.748 -8.586 -31.407 1.00 88.88 178 VAL A O 1
ATOM 1286 N N . ASP A 1 179 ? 2.655 -10.810 -31.096 1.00 87.94 179 ASP A N 1
ATOM 1287 C CA . ASP A 1 179 ? 1.428 -11.060 -31.867 1.00 87.94 179 ASP A CA 1
ATOM 1288 C C . ASP A 1 179 ? 1.391 -10.397 -33.260 1.00 87.94 179 ASP A C 1
ATOM 1290 O O . ASP A 1 179 ? 0.350 -9.934 -33.734 1.00 87.94 179 ASP A O 1
ATOM 1294 N N . GLY A 1 180 ? 2.535 -10.362 -33.948 1.00 82.31 180 GLY A N 1
ATOM 1295 C CA . GLY A 1 180 ? 2.632 -9.810 -35.301 1.00 82.31 180 GLY A CA 1
ATOM 1296 C C . GLY A 1 180 ? 2.831 -8.294 -35.364 1.00 82.31 180 GLY A C 1
ATOM 1297 O O . GLY A 1 180 ? 2.730 -7.725 -36.449 1.00 82.31 180 GLY A O 1
ATOM 1298 N N . SER A 1 181 ? 3.064 -7.633 -34.226 1.00 85.88 181 SER A N 1
ATOM 1299 C CA . SER A 1 181 ? 3.284 -6.186 -34.134 1.00 85.88 181 SER A CA 1
ATOM 1300 C C . SER A 1 181 ? 4.606 -5.871 -33.439 1.00 85.88 181 SER A C 1
ATOM 1302 O O . SER A 1 181 ? 4.989 -6.543 -32.482 1.00 85.88 181 SER A O 1
ATOM 1304 N N . SER A 1 182 ? 5.297 -4.832 -33.911 1.00 85.00 182 SER A N 1
ATOM 1305 C CA . SER A 1 182 ? 6.520 -4.319 -33.291 1.00 85.00 182 SER A CA 1
ATOM 1306 C C . SER A 1 182 ? 6.209 -3.250 -32.241 1.00 85.00 182 SER A C 1
ATOM 1308 O O . SER A 1 182 ? 5.434 -2.332 -32.520 1.00 85.00 182 SER A O 1
ATOM 1310 N N . TYR A 1 183 ? 6.880 -3.326 -31.097 1.00 88.69 183 TYR A N 1
ATOM 1311 C CA . TYR A 1 183 ? 6.792 -2.382 -29.983 1.00 88.69 183 TYR A CA 1
ATOM 1312 C C . TYR A 1 183 ? 8.186 -1.857 -29.639 1.00 88.69 183 TYR A C 1
ATOM 1314 O O . TYR A 1 183 ? 9.160 -2.610 -29.716 1.00 88.69 183 TYR A O 1
ATOM 1322 N N . ASP A 1 184 ? 8.286 -0.579 -29.286 1.00 90.12 184 ASP A N 1
ATOM 1323 C CA . ASP A 1 184 ? 9.533 0.043 -28.842 1.00 90.12 184 ASP A CA 1
ATOM 1324 C C . ASP A 1 184 ? 9.852 -0.385 -27.399 1.00 90.12 184 ASP A C 1
ATOM 1326 O O . ASP A 1 184 ? 8.962 -0.684 -26.599 1.00 90.12 184 ASP A O 1
ATOM 1330 N N . ALA A 1 185 ? 11.137 -0.419 -27.038 1.00 90.12 185 ALA A N 1
ATOM 1331 C CA . ALA A 1 185 ? 11.549 -0.705 -25.667 1.00 90.12 185 ALA A CA 1
ATOM 1332 C C . ALA A 1 185 ? 10.854 0.229 -24.658 1.00 90.12 185 ALA A C 1
ATOM 1334 O O . ALA A 1 185 ? 10.986 1.453 -24.724 1.00 90.12 185 ALA A O 1
ATOM 1335 N N . GLY A 1 186 ? 10.175 -0.365 -23.677 1.00 90.31 186 GLY A N 1
ATOM 1336 C CA . GLY A 1 186 ? 9.404 0.344 -22.657 1.00 90.31 186 GLY A CA 1
ATOM 1337 C C . GLY A 1 186 ? 7.936 0.587 -23.007 1.00 90.31 186 GLY A C 1
ATOM 1338 O O . GLY A 1 186 ? 7.221 1.103 -22.152 1.00 90.31 186 GLY A O 1
ATOM 1339 N N . ASP A 1 187 ? 7.470 0.206 -24.199 1.00 93.88 187 ASP A N 1
ATOM 1340 C CA . ASP A 1 187 ? 6.036 0.194 -24.496 1.00 93.88 187 ASP A CA 1
ATOM 1341 C C . ASP A 1 187 ? 5.306 -0.765 -23.542 1.00 93.88 187 ASP A C 1
ATOM 1343 O O . ASP A 1 187 ? 5.739 -1.902 -23.340 1.00 93.88 187 ASP A O 1
ATOM 1347 N N . GLU A 1 188 ? 4.198 -0.303 -22.963 1.00 93.81 188 GLU A N 1
ATOM 1348 C CA . GLU A 1 188 ? 3.327 -1.090 -22.080 1.00 93.81 188 GLU A CA 1
ATOM 1349 C C . GLU A 1 188 ? 2.453 -2.056 -22.899 1.00 93.81 188 GLU A C 1
ATOM 1351 O O . GLU A 1 188 ? 1.961 -1.696 -23.975 1.00 93.81 188 GLU A O 1
ATOM 1356 N N . ASP A 1 189 ? 2.206 -3.264 -22.378 1.00 94.00 189 ASP A N 1
ATOM 1357 C CA . ASP A 1 189 ? 1.263 -4.208 -22.985 1.00 94.00 189 ASP A CA 1
ATOM 1358 C C . ASP A 1 189 ? -0.171 -3.639 -22.926 1.00 94.00 189 ASP A C 1
ATOM 1360 O O . ASP A 1 189 ? -0.726 -3.452 -21.836 1.00 94.00 189 ASP A O 1
ATOM 1364 N N . PRO A 1 190 ? -0.843 -3.421 -24.076 1.00 90.75 190 PRO A N 1
ATOM 1365 C CA . PRO A 1 190 ? -2.219 -2.926 -24.111 1.00 90.75 190 PRO A CA 1
ATOM 1366 C C . PRO A 1 190 ? -3.240 -3.811 -23.377 1.00 90.75 190 PRO A C 1
ATOM 1368 O O . PRO A 1 190 ? -4.331 -3.340 -23.041 1.00 90.75 190 PRO A O 1
ATOM 1371 N N . GLY A 1 191 ? -2.936 -5.099 -23.190 1.00 90.62 191 GLY A N 1
ATOM 1372 C CA . GLY A 1 191 ? -3.760 -6.061 -22.462 1.00 90.62 191 GLY A CA 1
ATOM 1373 C C . GLY A 1 191 ? -3.413 -6.192 -20.977 1.00 90.62 191 GLY A C 1
ATOM 1374 O O . GLY A 1 191 ? -4.249 -6.691 -20.216 1.00 90.62 191 GLY A O 1
ATOM 1375 N N . ASN A 1 192 ? -2.223 -5.751 -20.563 1.00 91.69 192 ASN A N 1
ATOM 1376 C CA . ASN A 1 192 ? -1.716 -5.912 -19.206 1.00 91.69 192 ASN A CA 1
ATOM 1377 C C . ASN A 1 192 ? -0.624 -4.883 -18.875 1.00 91.69 192 ASN A C 1
ATOM 1379 O O . ASN A 1 192 ? 0.557 -5.122 -19.073 1.00 91.69 192 ASN A O 1
ATOM 1383 N N . GLU A 1 193 ? -1.007 -3.783 -18.239 1.00 92.94 193 GLU A N 1
ATOM 1384 C CA . GLU A 1 193 ? -0.097 -2.703 -17.809 1.00 92.94 193 GLU A CA 1
ATOM 1385 C C . GLU A 1 193 ? 1.020 -3.117 -16.823 1.00 92.94 193 GLU A C 1
ATOM 1387 O O . GLU A 1 193 ? 1.817 -2.276 -16.432 1.00 92.94 193 GLU A O 1
ATOM 1392 N N . CYS A 1 194 ? 1.046 -4.375 -16.368 1.00 96.12 194 CYS A N 1
ATOM 1393 C CA . CYS A 1 194 ? 2.130 -4.945 -15.562 1.00 96.12 194 CYS A CA 1
ATOM 1394 C C . CYS A 1 194 ? 3.137 -5.748 -16.386 1.00 96.12 194 CYS A C 1
ATOM 1396 O O . CYS A 1 194 ? 3.867 -6.593 -15.848 1.00 96.12 194 CYS A O 1
ATOM 1398 N N . GLN A 1 195 ? 3.124 -5.551 -17.698 1.00 95.81 195 GLN A N 1
ATOM 1399 C CA . GLN A 1 195 ? 4.109 -6.079 -18.611 1.00 95.81 195 GLN A CA 1
ATOM 1400 C C . GLN A 1 195 ? 4.491 -4.997 -19.619 1.00 95.81 195 GLN A C 1
ATOM 1402 O O . GLN A 1 195 ? 3.664 -4.189 -20.041 1.00 95.81 195 GLN A O 1
ATOM 1407 N N . ALA A 1 196 ? 5.745 -5.031 -20.047 1.00 95.50 196 ALA A N 1
ATOM 1408 C CA . ALA A 1 196 ? 6.291 -4.088 -21.005 1.00 95.50 196 ALA A CA 1
ATOM 1409 C C . ALA A 1 196 ? 7.224 -4.781 -22.000 1.00 95.50 196 ALA A C 1
ATOM 1411 O O . ALA A 1 196 ? 7.711 -5.900 -21.784 1.00 95.50 196 ALA A O 1
ATOM 1412 N N . CYS A 1 197 ? 7.486 -4.106 -23.114 1.00 95.06 197 CYS A N 1
ATOM 1413 C CA . CYS A 1 197 ? 8.490 -4.535 -24.067 1.00 95.06 197 CYS A CA 1
ATOM 1414 C C . CYS A 1 197 ? 9.890 -4.316 -23.477 1.00 95.06 197 CYS A C 1
ATOM 1416 O O . CYS A 1 197 ? 10.338 -3.183 -23.289 1.00 95.06 197 CYS A O 1
ATOM 1418 N N . VAL A 1 198 ? 10.608 -5.411 -23.211 1.00 93.56 198 VAL A N 1
ATOM 1419 C CA . VAL A 1 198 ? 11.998 -5.382 -22.736 1.00 93.56 198 VAL A CA 1
ATOM 1420 C C . VAL A 1 198 ? 12.860 -6.259 -23.655 1.00 93.56 198 VAL A C 1
ATOM 1422 O O . VAL A 1 198 ? 13.119 -7.418 -23.324 1.00 93.56 198 VAL A O 1
ATOM 1425 N N . PRO A 1 199 ? 13.377 -5.711 -24.775 1.00 88.62 199 PRO A N 1
ATOM 1426 C CA . PRO A 1 199 ? 14.093 -6.478 -25.807 1.00 88.62 199 PRO A CA 1
ATOM 1427 C C . PRO A 1 199 ? 15.362 -7.192 -25.319 1.00 88.62 199 PRO A C 1
ATOM 1429 O O . PRO A 1 199 ? 15.876 -8.102 -25.970 1.00 88.62 199 PRO A O 1
ATOM 1432 N N . ALA A 1 200 ? 15.915 -6.763 -24.182 1.00 86.75 200 ALA A N 1
ATOM 1433 C CA . ALA A 1 200 ? 17.057 -7.416 -23.545 1.00 86.75 200 ALA A CA 1
ATOM 1434 C C . ALA A 1 200 ? 16.677 -8.704 -22.788 1.00 86.75 200 ALA A C 1
ATOM 1436 O O . ALA A 1 200 ? 17.545 -9.546 -22.560 1.00 86.75 200 ALA A O 1
ATOM 1437 N N . SER A 1 201 ? 15.410 -8.840 -22.387 1.00 89.38 201 SER A N 1
ATOM 1438 C CA . SER A 1 201 ? 14.882 -9.968 -21.611 1.00 89.38 201 SER A CA 1
ATOM 1439 C C . SER A 1 201 ? 14.129 -10.949 -22.502 1.00 89.38 201 SER A C 1
ATOM 1441 O O . SER A 1 201 ? 14.450 -12.136 -22.515 1.00 89.38 201 SER A O 1
ATOM 1443 N N . ASP A 1 202 ? 13.150 -10.445 -23.253 1.00 88.88 202 ASP A N 1
ATOM 1444 C CA . ASP A 1 202 ? 12.353 -11.210 -24.205 1.00 88.88 202 ASP A CA 1
ATOM 1445 C C . ASP A 1 202 ? 11.988 -10.308 -25.387 1.00 88.88 202 ASP A C 1
ATOM 1447 O O . ASP A 1 202 ? 11.497 -9.194 -25.217 1.00 88.88 202 ASP A O 1
ATOM 1451 N N . ARG A 1 203 ? 12.276 -10.787 -26.596 1.00 86.94 203 ARG A N 1
ATOM 1452 C CA . ARG A 1 203 ? 12.013 -10.064 -27.846 1.00 86.94 203 ARG A CA 1
ATOM 1453 C C . ARG A 1 203 ? 10.743 -10.539 -28.529 1.00 86.94 203 ARG A C 1
ATOM 1455 O O . ARG A 1 203 ? 10.260 -9.846 -29.411 1.00 86.94 203 ARG A O 1
ATOM 1462 N N . LEU A 1 204 ? 10.224 -11.707 -28.156 1.00 87.25 204 LEU A N 1
ATOM 1463 C CA . LEU A 1 204 ? 9.060 -12.328 -28.792 1.00 87.25 204 LEU A CA 1
ATOM 1464 C C . LEU A 1 204 ? 7.822 -12.311 -27.883 1.00 87.25 204 LEU A C 1
ATOM 1466 O O . LEU A 1 204 ? 6.776 -12.847 -28.246 1.00 87.25 204 LEU A O 1
ATOM 1470 N N . GLY A 1 205 ? 7.936 -11.712 -26.698 1.00 89.94 205 GLY A N 1
ATOM 1471 C CA . GLY A 1 205 ? 6.878 -11.661 -25.701 1.00 89.94 205 GLY A CA 1
ATOM 1472 C C . GLY A 1 205 ? 6.981 -10.446 -24.786 1.00 89.94 205 GLY A C 1
ATOM 1473 O O . GLY A 1 205 ? 7.974 -9.717 -24.773 1.00 89.94 205 GLY A O 1
ATOM 1474 N N . TRP A 1 206 ? 5.925 -10.240 -24.002 1.00 94.81 206 TRP A N 1
ATOM 1475 C CA . TRP A 1 206 ? 5.871 -9.206 -22.977 1.00 94.81 206 TRP A CA 1
ATOM 1476 C C . TRP A 1 206 ? 6.637 -9.631 -21.724 1.00 94.81 206 TRP A C 1
ATOM 1478 O O . TRP A 1 206 ? 6.416 -10.714 -21.176 1.00 94.81 206 TRP A O 1
ATOM 1488 N N . THR A 1 207 ? 7.507 -8.758 -21.225 1.00 95.44 207 THR A N 1
ATOM 1489 C CA . THR A 1 207 ? 8.259 -8.998 -19.990 1.00 95.44 207 THR A CA 1
ATOM 1490 C C . THR A 1 207 ? 7.488 -8.440 -18.802 1.00 95.44 207 THR A C 1
ATOM 1492 O O . THR A 1 207 ? 7.025 -7.308 -18.850 1.00 95.44 207 THR A O 1
ATOM 1495 N N . ALA A 1 208 ? 7.350 -9.224 -17.729 1.00 95.62 208 ALA A N 1
ATOM 1496 C CA . ALA A 1 208 ? 6.706 -8.766 -16.500 1.00 95.62 208 ALA A CA 1
ATOM 1497 C C . ALA A 1 208 ? 7.464 -7.592 -15.866 1.00 95.62 208 ALA A C 1
ATOM 1499 O O . ALA A 1 208 ? 8.687 -7.656 -15.698 1.00 95.62 208 ALA A O 1
ATOM 1500 N N . ASP A 1 209 ? 6.722 -6.565 -15.464 1.00 94.44 209 ASP A N 1
ATOM 1501 C CA . ASP A 1 209 ? 7.272 -5.454 -14.702 1.00 94.44 209 ASP A CA 1
ATOM 1502 C C . ASP A 1 209 ? 7.707 -5.889 -13.305 1.00 94.44 209 ASP A C 1
ATOM 1504 O O . ASP A 1 209 ? 7.274 -6.909 -12.758 1.00 94.44 209 ASP A O 1
ATOM 1508 N N . ALA A 1 210 ? 8.580 -5.081 -12.704 1.00 93.94 210 ALA A N 1
ATOM 1509 C CA . ALA A 1 210 ? 9.028 -5.307 -11.341 1.00 93.94 210 ALA A CA 1
ATOM 1510 C C . ALA A 1 210 ? 7.853 -5.223 -10.353 1.00 93.94 210 ALA A C 1
ATOM 1512 O O . ALA A 1 210 ? 6.985 -4.349 -10.467 1.00 93.94 210 ALA A O 1
ATOM 1513 N N . ASP A 1 211 ? 7.872 -6.089 -9.339 1.00 94.81 211 ASP A N 1
ATOM 1514 C CA . ASP A 1 211 ? 6.890 -6.056 -8.258 1.00 94.81 211 ASP A CA 1
ATOM 1515 C C . ASP A 1 211 ? 6.832 -4.664 -7.608 1.00 94.81 211 ASP A C 1
ATOM 1517 O O . ASP A 1 211 ? 7.860 -4.066 -7.271 1.00 94.81 211 ASP A O 1
ATOM 1521 N N . GLY A 1 212 ? 5.614 -4.148 -7.433 1.00 92.81 212 GLY A N 1
ATOM 1522 C CA . GLY A 1 212 ? 5.374 -2.813 -6.884 1.00 92.81 212 GLY A CA 1
ATOM 1523 C C . GLY A 1 212 ? 5.217 -1.694 -7.910 1.00 92.81 212 GLY A C 1
ATOM 1524 O O . GLY A 1 212 ? 4.875 -0.574 -7.518 1.00 92.81 212 GLY A O 1
ATOM 1525 N N . THR A 1 213 ? 5.432 -1.972 -9.198 1.00 94.00 213 THR A N 1
ATOM 1526 C CA . THR A 1 213 ? 5.139 -1.014 -10.274 1.00 94.00 213 THR A CA 1
ATOM 1527 C C . THR A 1 213 ? 3.652 -0.625 -10.214 1.00 94.00 213 THR A C 1
ATOM 1529 O O . THR A 1 213 ? 2.809 -1.513 -10.065 1.00 94.00 213 THR A O 1
ATOM 1532 N N . PRO A 1 214 ? 3.292 0.675 -10.219 1.00 92.56 214 PRO A N 1
ATOM 1533 C CA . PRO A 1 214 ? 1.894 1.095 -10.133 1.00 92.56 214 PRO A CA 1
ATOM 1534 C C . PRO A 1 214 ? 1.079 0.649 -11.350 1.00 92.56 214 PRO A C 1
ATOM 1536 O O . PRO A 1 214 ? 1.535 0.803 -12.474 1.00 92.56 214 PRO A O 1
ATOM 1539 N N . CYS A 1 215 ? -0.146 0.189 -11.110 1.00 92.75 215 CYS A N 1
ATOM 1540 C CA . CYS A 1 215 ? -1.115 -0.203 -12.133 1.00 92.75 215 CYS A CA 1
ATOM 1541 C C . CYS A 1 215 ? -2.519 0.324 -11.775 1.00 92.75 215 CYS A C 1
ATOM 1543 O O . CYS A 1 215 ? -2.752 0.840 -10.671 1.00 92.75 215 CYS A O 1
ATOM 1545 N N . ALA A 1 216 ? -3.481 0.224 -12.689 1.00 87.56 216 ALA A N 1
ATOM 1546 C CA . ALA A 1 216 ? -4.853 0.675 -12.532 1.00 87.56 216 ALA A CA 1
ATOM 1547 C C . ALA A 1 216 ? -5.565 -0.081 -11.401 1.00 87.56 216 ALA A C 1
ATOM 1549 O O . ALA A 1 216 ? -6.197 -1.123 -11.573 1.00 87.56 216 ALA A O 1
ATOM 1550 N N . GLY A 1 217 ? -5.517 0.518 -10.211 1.00 84.88 217 GLY A N 1
ATOM 1551 C CA . GLY A 1 217 ? -6.170 0.003 -9.011 1.00 84.88 217 GLY A CA 1
ATOM 1552 C C . GLY A 1 217 ? -5.242 -0.732 -8.048 1.00 84.88 217 GLY A C 1
ATOM 1553 O O . GLY A 1 217 ? -5.738 -1.224 -7.034 1.00 84.88 217 GLY A O 1
ATOM 1554 N N . GLY A 1 218 ? -3.929 -0.766 -8.298 1.00 93.69 218 GLY A N 1
ATOM 1555 C CA . GLY A 1 218 ? -2.974 -1.293 -7.330 1.00 93.69 218 GLY A CA 1
ATOM 1556 C C . GLY A 1 218 ? -1.535 -1.376 -7.818 1.00 93.69 218 GLY A C 1
ATOM 1557 O O . GLY A 1 218 ? -1.015 -0.417 -8.386 1.00 93.69 218 GLY A O 1
ATOM 1558 N N . ALA A 1 219 ? -0.872 -2.491 -7.532 1.00 95.69 219 ALA A N 1
ATOM 1559 C CA . ALA A 1 219 ? 0.531 -2.706 -7.860 1.00 95.69 219 ALA A CA 1
ATOM 1560 C C . ALA A 1 219 ? 0.735 -4.040 -8.582 1.00 95.69 219 ALA A C 1
ATOM 1562 O O . ALA A 1 219 ? 0.042 -5.021 -8.305 1.00 95.69 219 ALA A O 1
ATOM 1563 N N . CYS A 1 220 ? 1.712 -4.074 -9.480 1.00 96.19 220 CYS A N 1
ATOM 1564 C CA . CYS A 1 220 ? 2.105 -5.281 -10.185 1.00 96.19 220 CYS A CA 1
ATOM 1565 C C . CYS A 1 220 ? 2.678 -6.312 -9.211 1.00 96.19 220 CYS A C 1
ATOM 1567 O O . CYS A 1 220 ? 3.571 -5.990 -8.428 1.00 96.19 220 CYS A O 1
ATOM 1569 N N . GLU A 1 221 ? 2.144 -7.530 -9.264 1.00 95.62 221 GLU A N 1
ATOM 1570 C CA . GLU A 1 221 ? 2.578 -8.706 -8.507 1.00 95.62 221 GLU A CA 1
ATOM 1571 C C . GLU A 1 221 ? 2.746 -9.856 -9.508 1.00 95.62 221 GLU A C 1
ATOM 1573 O O . GLU A 1 221 ? 1.773 -10.306 -10.117 1.00 95.62 221 GLU A O 1
ATOM 1578 N N . ALA A 1 222 ? 3.988 -10.296 -9.728 1.00 92.75 222 ALA A N 1
ATOM 1579 C CA . ALA A 1 222 ? 4.337 -11.350 -10.684 1.00 92.75 222 ALA A CA 1
ATOM 1580 C C . ALA A 1 222 ? 3.775 -11.124 -12.108 1.00 92.75 222 ALA A C 1
ATOM 1582 O O . ALA A 1 222 ? 3.290 -12.055 -12.755 1.00 92.75 222 ALA A O 1
ATOM 1583 N N . GLY A 1 223 ? 3.835 -9.880 -12.598 1.00 91.81 223 GLY A N 1
ATOM 1584 C CA . GLY A 1 223 ? 3.388 -9.514 -13.948 1.00 91.81 223 GLY A CA 1
ATOM 1585 C C . GLY A 1 223 ? 1.872 -9.382 -14.112 1.00 91.81 223 GLY A C 1
ATOM 1586 O O . GLY A 1 223 ? 1.368 -9.441 -15.228 1.00 91.81 223 GLY A O 1
ATOM 1587 N N . SER A 1 224 ? 1.113 -9.245 -13.024 1.00 93.69 224 SER A N 1
ATOM 1588 C CA . SER A 1 224 ? -0.328 -8.969 -13.061 1.00 93.69 224 SER A CA 1
ATOM 1589 C C . SER A 1 224 ? -0.695 -7.856 -12.089 1.00 93.69 224 SER A C 1
ATOM 1591 O O . SER A 1 224 ? -0.147 -7.786 -10.989 1.00 93.69 224 SER A O 1
ATOM 1593 N N . CYS A 1 225 ? -1.650 -7.004 -12.465 1.00 94.06 225 CYS A N 1
ATOM 1594 C CA . CYS A 1 225 ? -2.114 -5.943 -11.578 1.00 94.06 225 CYS A CA 1
ATOM 1595 C C . CYS A 1 225 ? -2.917 -6.527 -10.409 1.00 94.06 225 CYS A C 1
ATOM 1597 O O . CYS A 1 225 ? -4.015 -7.065 -10.589 1.00 94.06 225 CYS A O 1
ATOM 1599 N N . ALA A 1 226 ? -2.376 -6.413 -9.197 1.00 93.44 226 ALA A N 1
ATOM 1600 C CA . ALA A 1 226 ? -3.049 -6.805 -7.970 1.00 93.44 226 ALA A CA 1
ATOM 1601 C C . ALA A 1 226 ? -3.632 -5.568 -7.280 1.00 93.44 226 ALA A C 1
ATOM 1603 O O . ALA A 1 226 ? -2.951 -4.560 -7.111 1.00 93.44 226 ALA A O 1
ATOM 1604 N N . GLY A 1 227 ? -4.883 -5.655 -6.811 1.00 94.31 227 GLY A N 1
ATOM 1605 C CA . GLY A 1 227 ? -5.568 -4.597 -6.049 1.00 94.31 227 GLY A CA 1
ATOM 1606 C C . GLY A 1 227 ? -5.044 -4.436 -4.615 1.00 94.31 227 GLY A C 1
ATOM 1607 O O . GLY A 1 227 ? -5.816 -4.492 -3.658 1.00 94.31 227 GLY A O 1
ATOM 1608 N N . ARG A 1 228 ? -3.724 -4.326 -4.465 1.00 94.94 228 ARG A N 1
ATOM 1609 C CA . ARG A 1 228 ? -2.954 -4.399 -3.219 1.00 94.94 228 ARG A CA 1
ATOM 1610 C C . ARG A 1 228 ? -1.932 -3.263 -3.187 1.00 94.94 228 ARG A C 1
ATOM 1612 O O . ARG A 1 228 ? -1.587 -2.703 -4.226 1.00 94.94 228 ARG A O 1
ATOM 1619 N N . CYS A 1 229 ? -1.442 -2.924 -2.000 1.00 96.69 229 CYS A N 1
ATOM 1620 C CA . CYS A 1 229 ? -0.333 -1.982 -1.845 1.00 96.69 229 CYS A CA 1
ATOM 1621 C C . CYS A 1 229 ? 0.984 -2.749 -1.740 1.00 96.69 229 CYS A C 1
ATOM 1623 O O . CYS A 1 229 ? 1.035 -3.787 -1.088 1.00 96.69 229 CYS A O 1
ATOM 1625 N N . PHE A 1 230 ? 2.054 -2.211 -2.311 1.00 97.19 230 PHE A N 1
ATOM 1626 C CA . PHE A 1 230 ? 3.419 -2.692 -2.162 1.00 97.19 230 PHE A CA 1
ATOM 1627 C C . PHE A 1 230 ? 4.227 -1.709 -1.306 1.00 97.19 230 PHE A C 1
ATOM 1629 O O . PHE A 1 230 ? 4.798 -0.734 -1.796 1.00 97.19 230 PHE A O 1
ATOM 1636 N N . ILE A 1 231 ? 4.250 -1.942 0.007 1.00 96.06 231 ILE A N 1
ATOM 1637 C CA . ILE A 1 231 ? 4.822 -1.014 0.992 1.00 96.06 231 ILE A CA 1
ATOM 1638 C C . ILE A 1 231 ? 5.995 -1.701 1.683 1.00 96.06 231 ILE A C 1
ATOM 1640 O O . ILE A 1 231 ? 5.847 -2.772 2.271 1.00 96.06 231 ILE A O 1
ATOM 1644 N N . GLY A 1 232 ? 7.183 -1.095 1.597 1.00 93.44 232 GLY A N 1
ATOM 1645 C CA . GLY A 1 232 ? 8.394 -1.635 2.224 1.00 93.44 232 GLY A CA 1
ATOM 1646 C C . GLY A 1 232 ? 8.864 -2.978 1.647 1.00 93.44 232 GLY A C 1
ATOM 1647 O O . GLY A 1 232 ? 9.538 -3.728 2.347 1.00 93.44 232 GLY A O 1
ATOM 1648 N N . GLY A 1 233 ? 8.509 -3.291 0.394 1.00 93.38 233 GLY A N 1
ATOM 1649 C CA . GLY A 1 233 ? 8.851 -4.562 -0.255 1.00 93.38 233 GLY A CA 1
ATOM 1650 C C . GLY A 1 233 ? 7.877 -5.711 0.034 1.00 93.38 233 GLY A C 1
ATOM 1651 O O . GLY A 1 233 ? 8.198 -6.862 -0.249 1.00 93.38 233 GLY A O 1
ATOM 1652 N N . VAL A 1 234 ? 6.717 -5.419 0.631 1.00 94.69 234 VAL A N 1
ATOM 1653 C CA . VAL A 1 234 ? 5.703 -6.406 1.025 1.00 94.69 234 VAL A CA 1
ATOM 1654 C C . VAL A 1 234 ? 4.346 -6.013 0.448 1.00 94.69 234 VAL A C 1
ATOM 1656 O O . VAL A 1 234 ? 3.985 -4.834 0.455 1.00 94.69 234 VAL A O 1
ATOM 1659 N N . PHE A 1 235 ? 3.586 -7.004 -0.022 1.00 96.00 235 PHE A N 1
ATOM 1660 C CA . PHE A 1 235 ? 2.212 -6.810 -0.478 1.00 96.00 235 PHE A CA 1
ATOM 1661 C C . PHE A 1 235 ? 1.211 -6.847 0.680 1.00 96.00 235 PHE A C 1
ATOM 1663 O O . PHE A 1 235 ? 1.196 -7.789 1.476 1.00 96.00 235 PHE A O 1
ATOM 1670 N N . TRP A 1 236 ? 0.338 -5.845 0.722 1.00 96.44 236 TRP A N 1
ATOM 1671 C CA . TRP A 1 236 ? -0.729 -5.680 1.706 1.00 96.44 236 TRP A CA 1
ATOM 1672 C C . TRP A 1 236 ? -2.083 -5.638 1.007 1.00 96.44 236 TRP A C 1
ATOM 1674 O O . TRP A 1 236 ? -2.261 -4.909 0.029 1.00 96.44 236 TRP A O 1
ATOM 1684 N N . ASP A 1 237 ? -3.048 -6.406 1.511 1.00 96.12 237 ASP A N 1
ATOM 1685 C CA . ASP A 1 237 ? -4.410 -6.382 0.977 1.00 96.12 237 ASP A CA 1
ATOM 1686 C C . ASP A 1 237 ? -5.074 -5.026 1.246 1.00 96.12 237 ASP A C 1
ATOM 1688 O O . ASP A 1 237 ? -4.842 -4.390 2.278 1.00 96.12 237 ASP A O 1
ATOM 1692 N N . ALA A 1 238 ? -5.926 -4.588 0.318 1.00 94.44 238 ALA A N 1
ATOM 1693 C CA . ALA A 1 238 ? -6.686 -3.356 0.480 1.00 94.44 238 ALA A CA 1
ATOM 1694 C C . ALA A 1 238 ? -7.499 -3.368 1.789 1.00 94.44 238 ALA A C 1
ATOM 1696 O O . ALA A 1 238 ? -8.214 -4.325 2.089 1.00 94.44 238 ALA A O 1
ATOM 1697 N N . GLY A 1 239 ? -7.399 -2.282 2.555 1.00 91.81 239 GLY A N 1
ATOM 1698 C CA . GLY A 1 239 ? -8.050 -2.102 3.851 1.00 91.81 239 GLY A CA 1
ATOM 1699 C C . GLY A 1 239 ? -7.302 -2.704 5.043 1.00 91.81 239 GLY A C 1
ATOM 1700 O O . GLY A 1 239 ? -7.741 -2.506 6.173 1.00 91.81 239 GLY A O 1
ATOM 1701 N N . VAL A 1 240 ? -6.184 -3.412 4.840 1.00 94.69 240 VAL A N 1
ATOM 1702 C CA . VAL A 1 240 ? -5.344 -3.856 5.963 1.00 94.69 240 VAL A CA 1
ATOM 1703 C C . VAL A 1 240 ? -4.716 -2.638 6.634 1.00 94.69 240 VAL A C 1
ATOM 1705 O O . VAL A 1 240 ? -4.161 -1.772 5.956 1.00 94.69 240 VAL A O 1
ATOM 1708 N N . ALA A 1 241 ? -4.828 -2.580 7.961 1.00 92.94 241 ALA A N 1
ATOM 1709 C CA . ALA A 1 241 ? -4.238 -1.533 8.782 1.00 92.94 241 ALA A CA 1
ATOM 1710 C C . ALA A 1 241 ? -2.712 -1.685 8.867 1.00 92.94 241 ALA A C 1
ATOM 1712 O O . ALA A 1 241 ? -2.194 -2.806 8.889 1.00 92.94 241 ALA A O 1
ATOM 1713 N N . ASP A 1 242 ? -2.007 -0.560 8.947 1.00 94.06 242 ASP A N 1
ATOM 1714 C CA . ASP A 1 242 ? -0.567 -0.525 9.181 1.00 94.06 242 ASP A CA 1
ATOM 1715 C C . ASP A 1 242 ? -0.248 -1.129 10.563 1.00 94.06 242 ASP A C 1
ATOM 1717 O O . ASP A 1 242 ? -0.761 -0.645 11.579 1.00 94.06 242 ASP A O 1
ATOM 1721 N N . PRO A 1 243 ? 0.607 -2.168 10.639 1.00 91.19 243 PRO A N 1
ATOM 1722 C CA . PRO A 1 243 ? 1.031 -2.756 11.907 1.00 91.19 243 PRO A CA 1
ATOM 1723 C C . PRO A 1 243 ? 1.704 -1.772 12.875 1.00 91.19 243 PRO A C 1
ATOM 1725 O O . PRO A 1 243 ? 1.718 -2.028 14.080 1.00 91.19 243 PRO A O 1
ATOM 1728 N N . GLU A 1 244 ? 2.299 -0.686 12.373 1.00 91.00 244 GLU A N 1
ATOM 1729 C CA . GLU A 1 244 ? 2.945 0.346 13.193 1.00 91.00 244 GLU A CA 1
ATOM 1730 C C . GLU A 1 244 ? 1.997 1.503 13.546 1.00 91.00 244 GLU A C 1
ATOM 1732 O O . GLU A 1 244 ? 2.228 2.207 14.535 1.00 91.00 244 GLU A O 1
ATOM 1737 N N . ASN A 1 245 ? 0.920 1.691 12.777 1.00 91.25 245 ASN A N 1
ATOM 1738 C CA . ASN A 1 245 ? -0.063 2.746 12.989 1.00 91.25 245 ASN A CA 1
ATOM 1739 C C . ASN A 1 245 ? -1.457 2.365 12.468 1.00 91.25 245 ASN A C 1
ATOM 1741 O O . ASN A 1 245 ? -1.814 2.656 11.334 1.00 91.25 245 ASN A O 1
ATOM 1745 N N . GLU A 1 246 ? -2.308 1.838 13.342 1.00 92.00 246 GLU A N 1
ATOM 1746 C CA . GLU A 1 246 ? -3.668 1.391 12.996 1.00 92.00 246 GLU A CA 1
ATOM 1747 C C . GLU A 1 246 ? -4.605 2.476 12.428 1.00 92.00 246 GLU A C 1
ATOM 1749 O O . GLU A 1 246 ? -5.712 2.152 12.016 1.00 92.00 246 GLU A O 1
ATOM 1754 N N . CYS A 1 247 ? -4.193 3.749 12.431 1.00 94.88 247 CYS A N 1
ATOM 1755 C CA . CYS A 1 247 ? -4.899 4.853 11.771 1.00 94.88 247 CYS A CA 1
ATOM 1756 C C . CYS A 1 247 ? -4.378 5.162 10.369 1.00 94.88 247 CYS A C 1
ATOM 1758 O O . CYS A 1 247 ? -4.569 6.265 9.836 1.00 94.88 247 CYS A O 1
ATOM 1760 N N . GLN A 1 248 ? -3.668 4.204 9.796 1.00 95.31 248 GLN A N 1
ATOM 1761 C CA . GLN A 1 248 ? -3.329 4.162 8.399 1.00 95.31 248 GLN A CA 1
ATOM 1762 C C . GLN A 1 248 ? -3.688 2.786 7.856 1.00 95.31 248 GLN A C 1
ATOM 1764 O O . GLN A 1 248 ? -3.549 1.772 8.538 1.00 95.31 248 GLN A O 1
ATOM 1769 N N . SER A 1 249 ? -4.099 2.746 6.598 1.00 95.12 249 SER A N 1
ATOM 1770 C CA . SER A 1 249 ? -4.452 1.509 5.920 1.00 95.12 249 SER A CA 1
ATOM 1771 C C . SER A 1 249 ? -3.909 1.474 4.497 1.00 95.12 249 SER A C 1
ATOM 1773 O O . SER A 1 249 ? -3.505 2.489 3.909 1.00 95.12 249 SER A O 1
ATOM 1775 N N . CYS A 1 250 ? -3.848 0.268 3.937 1.00 96.44 250 CYS A N 1
ATOM 1776 C CA . CYS A 1 250 ? -3.565 0.084 2.525 1.00 96.44 250 CYS A CA 1
ATOM 1777 C C . CYS A 1 250 ? -4.784 0.519 1.702 1.00 96.44 250 CYS A C 1
ATOM 1779 O O . CYS A 1 250 ? -5.818 -0.150 1.690 1.00 96.44 250 CYS A O 1
ATOM 1781 N N . VAL A 1 251 ? -4.650 1.627 0.971 1.00 94.81 251 VAL A N 1
ATOM 1782 C CA . VAL A 1 251 ? -5.674 2.131 0.049 1.00 94.81 251 VAL A CA 1
ATOM 1783 C C . VAL A 1 251 ? -5.044 2.275 -1.338 1.00 94.81 251 VAL A C 1
ATOM 1785 O O . VAL A 1 251 ? -4.546 3.354 -1.665 1.00 94.81 251 VAL A O 1
ATOM 1788 N N . PRO A 1 252 ? -5.082 1.222 -2.180 1.00 94.00 252 PRO A N 1
ATOM 1789 C CA . PRO A 1 252 ? -4.380 1.209 -3.466 1.00 94.00 252 PRO A CA 1
ATOM 1790 C C . PRO A 1 252 ? -4.770 2.364 -4.400 1.00 94.00 252 PRO A C 1
ATOM 1792 O O . PRO A 1 252 ? -3.937 2.892 -5.126 1.00 94.00 252 PRO A O 1
ATOM 1795 N N . ALA A 1 253 ? -6.028 2.816 -4.334 1.00 91.06 253 ALA A N 1
ATOM 1796 C CA . ALA A 1 253 ? -6.520 3.954 -5.114 1.00 91.06 253 ALA A CA 1
ATOM 1797 C C . ALA A 1 253 ? -5.932 5.315 -4.685 1.00 91.06 253 ALA A C 1
ATOM 1799 O O . ALA A 1 253 ? -6.001 6.272 -5.454 1.00 91.06 253 ALA A O 1
ATOM 1800 N N . ALA A 1 254 ? -5.408 5.425 -3.460 1.00 92.00 254 ALA A N 1
ATOM 1801 C CA . ALA A 1 254 ? -4.783 6.640 -2.941 1.00 92.00 254 ALA A CA 1
ATOM 1802 C C . ALA A 1 254 ? -3.255 6.575 -3.055 1.00 92.00 254 ALA A C 1
ATOM 1804 O O . ALA A 1 254 ? -2.629 7.536 -3.500 1.00 92.00 254 ALA A O 1
ATOM 1805 N N . SER A 1 255 ? -2.662 5.449 -2.658 1.00 93.25 255 SER A N 1
ATOM 1806 C CA . SER A 1 255 ? -1.241 5.171 -2.828 1.00 93.25 255 SER A CA 1
ATOM 1807 C C . SER A 1 255 ? -0.973 3.675 -2.759 1.00 93.25 255 SER A C 1
ATOM 1809 O O . SER A 1 255 ? -1.513 2.963 -1.914 1.00 93.25 255 SER A O 1
ATOM 1811 N N . THR A 1 256 ? -0.084 3.210 -3.628 1.00 94.62 256 THR A N 1
ATOM 1812 C CA . THR A 1 256 ? 0.366 1.817 -3.675 1.00 94.62 256 THR A CA 1
ATOM 1813 C C . THR A 1 256 ? 1.682 1.617 -2.939 1.00 94.62 256 THR A C 1
ATOM 1815 O O . THR A 1 256 ? 1.994 0.494 -2.574 1.00 94.62 256 THR A O 1
ATOM 1818 N N . SER A 1 257 ? 2.436 2.687 -2.676 1.00 94.38 257 SER A N 1
ATOM 1819 C CA . SER A 1 257 ? 3.783 2.634 -2.085 1.00 94.38 257 SER A CA 1
ATOM 1820 C C . SER A 1 257 ? 3.883 3.293 -0.708 1.00 94.38 257 SER A C 1
ATOM 1822 O O . SER A 1 257 ? 4.952 3.311 -0.098 1.00 94.38 257 SER A O 1
ATOM 1824 N N . SER A 1 258 ? 2.773 3.820 -0.185 1.00 94.88 258 SER A N 1
ATOM 1825 C CA . SER A 1 258 ? 2.711 4.422 1.145 1.00 94.88 258 SER A CA 1
ATOM 1826 C C . SER A 1 258 ? 1.384 4.135 1.835 1.00 94.88 258 SER A C 1
ATOM 1828 O O . SER A 1 258 ? 0.330 4.141 1.199 1.00 94.88 258 SER A O 1
ATOM 1830 N N . TRP A 1 259 ? 1.427 3.987 3.155 1.00 95.88 259 TRP A N 1
ATOM 1831 C CA . TRP A 1 259 ? 0.228 3.907 3.981 1.00 95.88 259 TRP A CA 1
ATOM 1832 C C . TRP A 1 259 ? -0.624 5.174 3.850 1.00 95.88 259 TRP A C 1
ATOM 1834 O O . TRP A 1 259 ? -0.101 6.292 3.825 1.00 95.88 259 TRP A O 1
ATOM 1844 N N . THR A 1 260 ? -1.942 5.005 3.762 1.00 95.12 260 THR A N 1
ATOM 1845 C CA . THR A 1 260 ? -2.897 6.112 3.636 1.00 95.12 260 THR A CA 1
ATOM 1846 C C . THR A 1 260 ? -3.543 6.370 4.986 1.00 95.12 260 THR A C 1
ATOM 1848 O O . THR A 1 260 ? -3.997 5.429 5.619 1.00 95.12 260 THR A O 1
ATOM 1851 N N . TYR A 1 261 ? -3.585 7.627 5.439 1.00 95.06 261 TYR A N 1
ATOM 1852 C CA . TYR A 1 261 ? -4.273 7.970 6.686 1.00 95.06 261 TYR A CA 1
ATOM 1853 C C . TYR A 1 261 ? -5.768 7.682 6.589 1.00 95.06 261 TYR A C 1
ATOM 1855 O O . TYR A 1 261 ? -6.430 8.124 5.646 1.00 95.06 261 TYR A O 1
ATOM 1863 N N . ASP A 1 262 ? -6.290 6.996 7.598 1.00 93.69 262 ASP A N 1
ATOM 1864 C CA . ASP A 1 262 ? -7.718 6.764 7.724 1.00 93.69 262 ASP A CA 1
ATOM 1865 C C . ASP A 1 262 ? -8.452 8.064 8.059 1.00 93.69 262 ASP A C 1
ATOM 1867 O O . ASP A 1 262 ? -7.887 9.034 8.575 1.00 93.69 262 ASP A O 1
ATOM 1871 N N . THR A 1 263 ? -9.746 8.094 7.747 1.00 92.69 263 THR A N 1
ATOM 1872 C CA . THR A 1 263 ? -10.582 9.262 8.041 1.00 92.69 263 THR A CA 1
ATOM 1873 C C . THR A 1 263 ? -10.765 9.404 9.552 1.00 92.69 263 THR A C 1
ATOM 1875 O O . THR A 1 263 ? -10.937 8.404 10.255 1.00 92.69 263 THR A O 1
ATOM 1878 N N . ASP A 1 264 ? -10.769 10.642 10.051 1.00 91.38 264 ASP A N 1
ATOM 1879 C CA . ASP A 1 264 ? -11.059 10.926 11.457 1.00 91.38 264 ASP A CA 1
ATOM 1880 C C . ASP A 1 264 ? -12.376 10.251 11.894 1.00 91.38 264 ASP A C 1
ATOM 1882 O O . ASP A 1 264 ? -13.396 10.360 11.210 1.00 91.38 264 ASP A O 1
ATOM 1886 N N . GLY A 1 265 ? -12.352 9.552 13.032 1.00 88.12 265 GLY A N 1
ATOM 1887 C CA . GLY A 1 265 ? -13.480 8.757 13.533 1.00 88.12 265 GLY A CA 1
ATOM 1888 C C . GLY A 1 265 ? -13.474 7.280 13.122 1.00 88.12 265 GLY A C 1
ATOM 1889 O O . GLY A 1 265 ? -14.342 6.533 13.568 1.00 88.12 265 GLY A O 1
ATOM 1890 N N . THR A 1 266 ? -12.511 6.829 12.313 1.00 91.69 266 THR A N 1
ATOM 1891 C CA . THR A 1 266 ? -12.300 5.390 12.059 1.00 91.69 266 THR A CA 1
ATOM 1892 C C . THR A 1 266 ? -11.860 4.696 13.352 1.00 91.69 266 THR A C 1
ATOM 1894 O O . THR A 1 266 ? -11.095 5.267 14.128 1.00 91.69 266 THR A O 1
ATOM 1897 N N . ALA A 1 267 ? -12.363 3.492 13.625 1.00 90.12 267 ALA A N 1
ATOM 1898 C CA . ALA A 1 267 ? -12.034 2.762 14.849 1.00 90.12 267 ALA A CA 1
ATOM 1899 C C . ALA A 1 267 ? -10.594 2.220 14.826 1.00 90.12 267 ALA A C 1
ATOM 1901 O O . ALA A 1 267 ? -10.165 1.657 13.825 1.00 90.12 267 ALA A O 1
ATOM 1902 N N . CYS A 1 268 ? -9.896 2.326 15.958 1.00 91.25 268 CYS A N 1
ATOM 1903 C CA . CYS A 1 268 ? -8.587 1.712 16.219 1.00 91.25 268 CYS A CA 1
ATOM 1904 C C . CYS A 1 268 ? -8.615 0.992 17.581 1.00 91.25 268 CYS A C 1
ATOM 1906 O O . CYS A 1 268 ? -9.533 1.203 18.379 1.00 91.25 268 CYS A O 1
ATOM 1908 N N . ALA A 1 269 ? -7.625 0.149 17.890 1.00 85.19 269 ALA A N 1
ATOM 1909 C CA . ALA A 1 269 ? -7.628 -0.724 19.071 1.00 85.19 269 ALA A CA 1
ATOM 1910 C C . ALA A 1 269 ? -7.788 0.031 20.401 1.00 85.19 269 ALA A C 1
ATOM 1912 O O . ALA A 1 269 ? -8.324 -0.515 21.367 1.00 85.19 269 ALA A O 1
ATOM 1913 N N . GLY A 1 270 ? -7.344 1.290 20.458 1.00 84.31 270 GLY A N 1
ATOM 1914 C CA . GLY A 1 270 ? -7.420 2.135 21.649 1.00 84.31 270 GLY A CA 1
ATOM 1915 C C . GLY A 1 270 ? -8.491 3.225 21.625 1.00 84.31 270 GLY A C 1
ATOM 1916 O O . GLY A 1 270 ? -8.640 3.913 22.632 1.00 84.31 270 GLY A O 1
ATOM 1917 N N . GLY A 1 271 ? -9.218 3.430 20.522 1.00 90.81 271 GLY A N 1
ATOM 1918 C CA . GLY A 1 271 ? -9.955 4.681 20.350 1.00 90.81 271 GLY A CA 1
ATOM 1919 C C . GLY A 1 271 ? -10.501 4.924 18.952 1.00 90.81 271 GLY A C 1
ATOM 1920 O O . GLY A 1 271 ? -10.991 4.010 18.288 1.00 90.81 271 GLY A O 1
ATOM 1921 N N . LEU A 1 272 ? -10.415 6.184 18.534 1.00 93.19 272 LEU A N 1
ATOM 1922 C CA . LEU A 1 272 ? -10.768 6.642 17.197 1.00 93.19 272 LEU A CA 1
ATOM 1923 C C . LEU A 1 272 ? -9.578 7.359 16.561 1.00 93.19 272 LEU A C 1
ATOM 1925 O O . LEU A 1 272 ? -8.820 8.057 17.235 1.00 93.19 272 LEU A O 1
ATOM 1929 N N . CYS A 1 273 ? -9.437 7.230 15.250 1.00 94.25 273 CYS A N 1
ATOM 1930 C CA . CYS A 1 273 ? -8.409 7.931 14.505 1.00 94.25 273 CYS A CA 1
ATOM 1931 C C . CYS A 1 273 ? -8.669 9.432 14.496 1.00 94.25 273 CYS A C 1
ATOM 1933 O O . CYS A 1 273 ? -9.783 9.881 14.227 1.00 94.25 273 CYS A O 1
ATOM 1935 N N . ARG A 1 274 ? -7.628 10.203 14.806 1.00 93.12 274 ARG A N 1
ATOM 1936 C CA . ARG A 1 274 ? -7.646 11.661 14.850 1.00 93.12 274 ARG A CA 1
ATOM 1937 C C . ARG A 1 274 ? -6.318 12.204 14.358 1.00 93.12 274 ARG A C 1
ATOM 1939 O O . ARG A 1 274 ? -5.286 11.981 14.989 1.00 93.12 274 ARG A O 1
ATOM 1946 N N . ALA A 1 275 ? -6.340 12.938 13.250 1.00 90.06 275 ALA A N 1
ATOM 1947 C CA . ALA A 1 275 ? -5.137 13.479 12.620 1.00 90.06 275 ALA A CA 1
ATOM 1948 C C . ALA A 1 275 ? -4.046 12.406 12.396 1.00 90.06 275 ALA A C 1
ATOM 1950 O O . ALA A 1 275 ? -2.857 12.665 12.586 1.00 90.06 275 ALA A O 1
ATOM 1951 N N . GLY A 1 276 ? -4.467 11.194 12.014 1.00 88.81 276 GLY A N 1
ATOM 1952 C CA . GLY A 1 276 ? -3.575 10.076 11.696 1.00 88.81 276 GLY A CA 1
ATOM 1953 C C . GLY A 1 276 ? -2.992 9.318 12.893 1.00 88.81 276 GLY A C 1
ATOM 1954 O O . GLY A 1 276 ? -2.073 8.525 12.700 1.00 88.81 276 GLY A O 1
ATOM 1955 N N . LEU A 1 277 ? -3.495 9.554 14.110 1.00 91.00 277 LEU A N 1
ATOM 1956 C CA . LEU A 1 277 ? -3.116 8.830 15.327 1.00 91.00 277 LEU A CA 1
ATOM 1957 C C . LEU A 1 277 ? -4.353 8.285 16.041 1.00 91.00 277 LEU A C 1
ATOM 1959 O O . LEU A 1 277 ? -5.420 8.895 15.995 1.00 91.00 277 LEU A O 1
ATOM 1963 N N . CYS A 1 278 ? -4.197 7.165 16.745 1.00 91.88 278 CYS A N 1
ATOM 1964 C CA . CYS A 1 278 ? -5.264 6.593 17.561 1.00 91.88 278 CYS A CA 1
ATOM 1965 C C . CYS A 1 278 ? -5.449 7.415 18.851 1.00 91.88 278 CYS A C 1
ATOM 1967 O O . CYS A 1 278 ? -4.588 7.401 19.735 1.00 91.88 278 CYS A O 1
ATOM 1969 N N . ASP A 1 279 ? -6.561 8.148 18.959 1.00 91.94 279 ASP A N 1
ATOM 1970 C CA . ASP A 1 279 ? -6.943 8.933 20.136 1.00 91.94 279 ASP A CA 1
ATOM 1971 C C . ASP A 1 279 ? -7.918 8.132 21.008 1.00 91.94 279 ASP A C 1
ATOM 1973 O O . ASP A 1 279 ? -9.080 7.929 20.654 1.00 91.94 279 ASP A O 1
ATOM 1977 N N . GLY A 1 280 ? -7.436 7.669 22.163 1.00 90.62 280 GLY A N 1
ATOM 1978 C CA . GLY A 1 280 ? -8.257 7.004 23.181 1.00 90.62 280 GLY A CA 1
ATOM 1979 C C . GLY A 1 280 ? -8.805 7.943 24.259 1.00 90.62 280 GLY A C 1
ATOM 1980 O O . GLY A 1 280 ? -9.504 7.489 25.161 1.00 90.62 280 GLY A O 1
ATOM 1981 N N . GLY A 1 281 ? -8.461 9.235 24.217 1.00 91.69 281 GLY A N 1
ATOM 1982 C CA . GLY A 1 281 ? -8.814 10.209 25.258 1.00 91.69 281 GLY A CA 1
ATOM 1983 C C . GLY A 1 281 ? -10.055 11.051 24.958 1.00 91.69 281 GLY A C 1
ATOM 1984 O O . GLY A 1 281 ? -10.456 11.861 25.801 1.00 91.69 281 GLY A O 1
ATOM 1985 N N . SER A 1 282 ? -10.653 10.879 23.777 1.00 93.31 282 SER A N 1
ATOM 1986 C CA . SER A 1 282 ? -11.733 11.732 23.278 1.00 93.31 282 SER A CA 1
ATOM 1987 C C . SER A 1 282 ? -12.849 10.930 22.604 1.00 93.31 282 SER A C 1
ATOM 1989 O O . SER A 1 282 ? -12.617 9.843 22.079 1.00 93.31 282 SER A O 1
ATOM 1991 N N . CYS A 1 283 ? -14.040 11.522 22.548 1.00 93.31 283 CYS A N 1
ATOM 1992 C CA . CYS A 1 283 ? -15.165 11.079 21.722 1.00 93.31 283 CYS A CA 1
ATOM 1993 C C . CYS A 1 283 ? -15.343 12.033 20.532 1.00 93.31 283 CYS A C 1
ATOM 1995 O O . CYS A 1 283 ? -15.025 13.224 20.624 1.00 93.31 283 CYS A O 1
ATOM 1997 N N . LEU A 1 284 ? -15.892 11.532 19.430 1.00 94.81 284 LEU A N 1
ATOM 1998 C CA . LEU A 1 284 ? -16.284 12.291 18.248 1.00 94.81 284 LEU A CA 1
ATOM 1999 C C . LEU A 1 284 ? -17.815 12.368 18.176 1.00 94.81 284 LEU A C 1
ATOM 2001 O O . LEU A 1 284 ? -18.449 11.616 17.445 1.00 94.81 284 LEU A O 1
ATOM 2005 N N . VAL A 1 285 ? -18.411 13.307 18.912 1.00 92.69 285 VAL A N 1
ATOM 2006 C CA . VAL A 1 285 ? -19.874 13.444 18.991 1.00 92.69 285 VAL A CA 1
ATOM 2007 C C . VAL A 1 285 ? -20.354 14.530 18.036 1.00 92.69 285 VAL A C 1
ATOM 2009 O O . VAL A 1 285 ? -19.931 15.689 18.127 1.00 92.69 285 VAL A O 1
ATOM 2012 N N . GLY A 1 286 ? -21.224 14.168 17.088 1.00 89.44 286 GLY A N 1
ATOM 2013 C CA . GLY A 1 286 ? -21.738 15.098 16.075 1.00 89.44 286 GLY A CA 1
ATOM 2014 C C . GLY A 1 286 ? -20.641 15.719 15.196 1.00 89.44 286 GLY A C 1
ATOM 2015 O O . GLY A 1 286 ? -20.779 16.857 14.748 1.00 89.44 286 GLY A O 1
ATOM 2016 N N . GLY A 1 287 ? -19.525 15.005 14.997 1.00 89.81 287 GLY A N 1
ATOM 2017 C CA . GLY A 1 287 ? -18.358 15.481 14.244 1.00 89.81 287 GLY A CA 1
ATOM 2018 C C . GLY A 1 287 ? -17.442 16.444 15.010 1.00 89.81 287 GLY A C 1
ATOM 2019 O O . GLY A 1 287 ? -16.524 17.012 14.419 1.00 89.81 287 GLY A O 1
ATOM 2020 N N . VAL A 1 288 ? -17.667 16.645 16.313 1.00 92.12 288 VAL A N 1
ATOM 2021 C CA . VAL A 1 288 ? -16.834 17.497 17.172 1.00 92.12 288 VAL A CA 1
ATOM 2022 C C . VAL A 1 288 ? -16.096 16.636 18.190 1.00 92.12 288 VAL A C 1
ATOM 2024 O O . VAL A 1 288 ? -16.708 15.875 18.935 1.00 92.12 288 VAL A O 1
ATOM 2027 N N . TRP A 1 289 ? -14.774 16.791 18.249 1.00 93.88 289 TRP A N 1
ATOM 2028 C CA . TRP A 1 289 ? -13.936 16.121 19.240 1.00 93.88 289 TRP A CA 1
ATOM 2029 C C . TRP A 1 289 ? -14.145 16.707 20.637 1.00 93.88 289 TRP A C 1
ATOM 2031 O O . TRP A 1 289 ? -13.992 17.916 20.839 1.00 93.88 289 TRP A O 1
ATOM 2041 N N . ARG A 1 290 ? -14.446 15.844 21.605 1.00 93.88 290 ARG A N 1
ATOM 2042 C CA . ARG A 1 290 ? -14.706 16.195 23.006 1.00 93.88 290 ARG A CA 1
ATOM 2043 C C . ARG A 1 290 ? -13.846 15.330 23.912 1.00 93.88 290 ARG A C 1
ATOM 2045 O O . ARG A 1 290 ? -13.710 14.141 23.661 1.00 93.88 290 ARG A O 1
ATOM 2052 N N . ALA A 1 291 ? -13.254 15.924 24.943 1.00 93.50 291 ALA A N 1
ATOM 2053 C CA . ALA A 1 291 ? -12.473 15.167 25.916 1.00 93.50 291 ALA A CA 1
ATOM 2054 C C . ALA A 1 291 ? -13.397 14.278 26.763 1.00 93.50 291 ALA A C 1
ATOM 2056 O O . ALA A 1 291 ? -14.560 14.632 26.971 1.00 93.50 291 ALA A O 1
ATOM 2057 N N . HIS A 1 292 ? -12.875 13.172 27.290 1.00 93.12 292 HIS A N 1
ATOM 2058 C CA . HIS A 1 292 ? -13.598 12.357 28.267 1.00 93.12 292 HIS A CA 1
ATOM 2059 C C . HIS A 1 292 ? -14.182 13.211 29.412 1.00 93.12 292 HIS A C 1
ATOM 2061 O O . HIS A 1 292 ? -13.512 14.122 29.909 1.00 93.12 292 HIS A O 1
ATOM 2067 N N . ASN A 1 293 ? -15.418 12.910 29.820 1.00 90.12 293 ASN A N 1
ATOM 2068 C CA . ASN A 1 293 ? -16.226 13.640 30.807 1.00 90.12 293 ASN A CA 1
ATOM 2069 C C . ASN A 1 293 ? -16.616 15.065 30.390 1.00 90.12 293 ASN A C 1
ATOM 2071 O O . ASN A 1 293 ? -16.985 15.882 31.229 1.00 90.12 293 ASN A O 1
ATOM 2075 N N . THR A 1 294 ? -16.530 15.401 29.099 1.00 93.81 294 THR A N 1
ATOM 2076 C CA . THR A 1 294 ? -17.216 16.600 28.600 1.00 93.81 294 THR A CA 1
ATOM 2077 C C . THR A 1 294 ? -18.717 16.335 28.651 1.00 93.81 294 THR A C 1
ATOM 2079 O O . THR A 1 294 ? -19.168 15.419 27.972 1.00 93.81 294 THR A O 1
ATOM 2082 N N . GLU A 1 295 ? -19.460 17.128 29.416 1.00 91.25 295 GLU A N 1
ATOM 2083 C CA . GLU A 1 295 ? -20.928 17.076 29.510 1.00 91.25 295 GLU A CA 1
ATOM 2084 C C . GLU A 1 295 ? -21.593 17.533 28.198 1.00 91.25 295 GLU A C 1
ATOM 2086 O O . GLU A 1 295 ? -21.058 18.401 27.487 1.00 91.25 295 GLU A O 1
ATOM 2091 N N . ASP A 1 296 ? -22.762 16.974 27.872 1.00 92.50 296 ASP A N 1
ATOM 2092 C CA . ASP A 1 296 ? -23.594 17.455 26.770 1.00 92.50 296 ASP A CA 1
ATOM 2093 C C . ASP A 1 296 ? -24.217 18.814 27.125 1.00 92.50 296 ASP A C 1
ATOM 2095 O O . ASP A 1 296 ? -25.019 18.914 28.054 1.00 92.50 296 ASP A O 1
ATOM 2099 N N . PRO A 1 297 ? -23.928 19.886 26.358 1.00 88.12 297 PRO A N 1
ATOM 2100 C CA . PRO A 1 297 ? -24.550 21.189 26.579 1.00 88.12 297 PRO A CA 1
ATOM 2101 C C . PRO A 1 297 ? -26.082 21.185 26.485 1.00 88.12 297 PRO A C 1
ATOM 2103 O O . PRO A 1 297 ? -26.709 22.148 26.928 1.00 88.12 297 PRO A O 1
ATOM 2106 N N . ALA A 1 298 ? -26.678 20.182 25.833 1.00 88.31 298 ALA A N 1
ATOM 2107 C CA . ALA A 1 298 ? -28.125 20.026 25.734 1.00 88.31 298 ALA A CA 1
ATOM 2108 C C . ALA A 1 298 ? -28.720 19.138 26.841 1.00 88.31 298 ALA A C 1
ATOM 2110 O O . ALA A 1 298 ? -29.928 19.222 27.075 1.00 88.31 298 ALA A O 1
ATOM 2111 N N . ASN A 1 299 ? -27.904 18.314 27.505 1.00 88.00 299 ASN A N 1
ATOM 2112 C CA . ASN A 1 299 ? -28.349 17.324 28.474 1.00 88.00 299 ASN A CA 1
ATOM 2113 C C . ASN A 1 299 ? -27.235 16.965 29.472 1.00 88.00 299 ASN A C 1
ATOM 2115 O O . ASN A 1 299 ? -26.390 16.124 29.205 1.00 88.00 299 ASN A O 1
ATOM 2119 N N . GLU A 1 300 ? -27.273 17.549 30.667 1.00 88.62 300 GLU A N 1
ATOM 2120 C CA . GLU A 1 300 ? -26.265 17.325 31.720 1.00 88.62 300 GLU A CA 1
ATOM 2121 C C . GLU A 1 300 ? -26.213 15.884 32.263 1.00 88.62 300 GLU A C 1
ATOM 2123 O O . GLU A 1 300 ? -25.380 15.596 33.110 1.00 88.62 300 GLU A O 1
ATOM 2128 N N . CYS A 1 301 ? -27.111 15.002 31.813 1.00 91.38 301 CYS A N 1
ATOM 2129 C CA . CYS A 1 301 ? -27.112 13.576 32.141 1.00 91.38 301 CYS A CA 1
ATOM 2130 C C . CYS A 1 301 ? -26.520 12.697 31.047 1.00 91.38 301 CYS A C 1
ATOM 2132 O O . CYS A 1 301 ? -26.763 11.488 31.015 1.00 91.38 301 CYS A O 1
ATOM 2134 N N . GLN A 1 302 ? -25.804 13.314 30.116 1.00 93.25 302 GLN A N 1
ATOM 2135 C CA . GLN A 1 302 ? -25.023 12.622 29.121 1.00 93.25 302 GLN A CA 1
ATOM 2136 C C . GLN A 1 302 ? -23.653 13.280 29.018 1.00 93.25 302 GLN A C 1
ATOM 2138 O O . GLN A 1 302 ? -23.510 14.505 29.067 1.00 93.25 302 GLN A O 1
ATOM 2143 N N . ALA A 1 303 ? -22.634 12.461 28.807 1.00 92.75 303 ALA A N 1
ATOM 2144 C CA . ALA A 1 303 ? -21.268 12.918 28.664 1.00 92.75 303 ALA A CA 1
ATOM 2145 C C . ALA A 1 303 ? -20.522 12.115 27.598 1.00 92.75 303 ALA A C 1
ATOM 2147 O O . ALA A 1 303 ? -20.953 11.066 27.117 1.00 92.75 303 ALA A O 1
ATOM 2148 N N . CYS A 1 304 ? -19.367 12.636 27.193 1.00 93.75 304 CYS A N 1
ATOM 2149 C CA . CYS A 1 304 ? -18.407 11.867 26.414 1.00 93.75 304 CYS A CA 1
ATOM 2150 C C . CYS A 1 304 ? -17.729 10.825 27.316 1.00 93.75 304 CYS A C 1
ATOM 2152 O O . CYS A 1 304 ? -16.853 11.158 28.125 1.00 93.75 304 CYS A O 1
ATOM 2154 N N . ASP A 1 305 ? -18.080 9.556 27.128 1.00 91.19 305 ASP A N 1
ATOM 2155 C CA . ASP A 1 305 ? -17.448 8.437 27.811 1.00 91.19 305 ASP A CA 1
ATOM 2156 C C . ASP A 1 305 ? -16.587 7.604 26.851 1.00 91.19 305 ASP A C 1
ATOM 2158 O O . ASP A 1 305 ? -17.059 6.907 25.958 1.00 91.19 305 ASP A O 1
ATOM 2162 N N . VAL A 1 306 ? -15.271 7.638 27.067 1.00 91.12 306 VAL A N 1
ATOM 2163 C CA . VAL A 1 306 ? -14.325 6.866 26.255 1.00 91.12 306 VAL A CA 1
ATOM 2164 C C . VAL A 1 306 ? -14.335 5.373 26.591 1.00 91.12 306 VAL A C 1
ATOM 2166 O O . VAL A 1 306 ? -13.683 4.607 25.883 1.00 91.12 306 VAL A O 1
ATOM 2169 N N . GLY A 1 307 ? -15.010 4.948 27.662 1.00 85.94 307 GLY A N 1
ATOM 2170 C CA . GLY A 1 307 ? -15.181 3.545 28.043 1.00 85.94 307 GLY A CA 1
ATOM 2171 C C . GLY A 1 307 ? -16.356 2.840 27.359 1.00 85.94 307 GLY A C 1
ATOM 2172 O O . GLY A 1 307 ? -16.421 1.610 27.417 1.00 85.94 307 GLY A O 1
ATOM 2173 N N . SER A 1 308 ? -17.248 3.586 26.704 1.00 86.00 308 SER A N 1
ATOM 2174 C CA . SER A 1 308 ? -18.488 3.083 26.105 1.00 86.00 308 SER A CA 1
ATOM 2175 C C . SER A 1 308 ? -18.637 3.533 24.643 1.00 86.00 308 SER A C 1
ATOM 2177 O O . SER A 1 308 ? -17.927 2.991 23.791 1.00 86.00 308 SER A O 1
ATOM 2179 N N . ASP A 1 309 ? -19.534 4.475 24.322 1.00 88.31 309 ASP A N 1
ATOM 2180 C CA . ASP A 1 309 ? -19.739 4.974 22.958 1.00 88.31 309 ASP A CA 1
ATOM 2181 C C . ASP A 1 309 ? -18.898 6.232 22.697 1.00 88.31 309 ASP A C 1
ATOM 2183 O O . ASP A 1 309 ? -19.040 7.269 23.341 1.00 88.31 309 ASP A O 1
ATOM 2187 N N . ARG A 1 310 ? -18.000 6.137 21.711 1.00 91.31 310 ARG A N 1
ATOM 2188 C CA . ARG A 1 310 ? -17.103 7.232 21.318 1.00 91.31 310 ARG A CA 1
ATOM 2189 C C . ARG A 1 310 ? -17.635 8.060 20.151 1.00 91.31 310 ARG A C 1
ATOM 2191 O O . ARG A 1 310 ? -16.973 9.026 19.779 1.00 91.31 310 ARG A O 1
ATOM 2198 N N . LEU A 1 311 ? -18.762 7.690 19.546 1.00 91.50 311 LEU A N 1
ATOM 2199 C CA . LEU A 1 311 ? -19.370 8.380 18.403 1.00 91.50 311 LEU A CA 1
ATOM 2200 C C . LEU A 1 311 ? -20.651 9.140 18.777 1.00 91.50 311 LEU A C 1
ATOM 2202 O O . LEU A 1 311 ? -21.088 10.001 18.009 1.00 91.50 311 LEU A O 1
ATOM 2206 N N . ASP A 1 312 ? -21.217 8.867 19.951 1.00 92.25 312 ASP A N 1
ATOM 2207 C CA . ASP A 1 312 ? -22.403 9.547 20.468 1.00 92.25 312 ASP A CA 1
ATOM 2208 C C . ASP A 1 312 ? -22.242 9.953 21.940 1.00 92.25 312 ASP A C 1
ATOM 2210 O O . ASP A 1 312 ? -21.254 9.627 22.602 1.00 92.25 312 ASP A O 1
ATOM 2214 N N . TRP A 1 313 ? -23.202 10.721 22.445 1.00 93.19 313 TRP A N 1
ATOM 2215 C CA . TRP A 1 313 ? -23.324 10.987 23.870 1.00 93.19 313 TRP A CA 1
ATOM 2216 C C . TRP A 1 313 ? -23.693 9.708 24.619 1.00 93.19 313 TRP A C 1
ATOM 2218 O O . TRP A 1 313 ? -24.599 8.981 24.216 1.00 93.19 313 TRP A O 1
ATOM 2228 N N . THR A 1 314 ? -23.001 9.446 25.724 1.00 92.50 314 THR A N 1
ATOM 2229 C CA . THR A 1 314 ? -23.311 8.318 26.602 1.00 92.50 314 THR A CA 1
ATOM 2230 C C . THR A 1 314 ? -24.080 8.828 27.806 1.00 92.50 314 THR A C 1
ATOM 2232 O O . THR A 1 314 ? -23.697 9.837 28.392 1.00 92.50 314 THR A O 1
ATOM 2235 N N . ASP A 1 315 ? -25.144 8.124 28.179 1.00 92.50 315 ASP A N 1
ATOM 2236 C CA . ASP A 1 315 ? -25.887 8.397 29.406 1.00 92.50 315 ASP A CA 1
ATOM 2237 C C . ASP A 1 315 ? -24.973 8.268 30.630 1.00 92.50 315 ASP A C 1
ATOM 2239 O O . ASP A 1 315 ? -24.291 7.255 30.814 1.00 92.50 315 ASP A O 1
ATOM 2243 N N . ASP A 1 316 ? -24.986 9.286 31.486 1.00 89.00 316 ASP A N 1
ATOM 2244 C CA . ASP A 1 316 ? -24.328 9.212 32.782 1.00 89.00 316 ASP A CA 1
ATOM 2245 C C . ASP A 1 316 ? -24.981 8.136 33.652 1.00 89.00 316 ASP A C 1
ATOM 2247 O O . ASP A 1 316 ? -26.147 7.764 33.482 1.00 89.00 316 ASP A O 1
ATOM 2251 N N . ALA A 1 317 ? -24.223 7.640 34.631 1.00 86.94 317 ALA A N 1
ATOM 2252 C CA . ALA A 1 317 ? -24.743 6.664 35.573 1.00 86.94 317 ALA A CA 1
ATOM 2253 C C . ALA A 1 317 ? -25.971 7.220 36.313 1.00 86.94 317 ALA A C 1
ATOM 2255 O O . ALA A 1 317 ? -25.962 8.360 36.796 1.00 86.94 317 ALA A O 1
ATOM 2256 N N . ASP A 1 318 ? -27.000 6.381 36.448 1.00 86.31 318 ASP A N 1
ATOM 2257 C CA . ASP A 1 318 ? -28.187 6.686 37.243 1.00 86.31 318 ASP A CA 1
ATOM 2258 C C . ASP A 1 318 ? -27.782 7.175 38.651 1.00 86.31 318 ASP A C 1
ATOM 2260 O O . ASP A 1 318 ? -26.969 6.544 39.332 1.00 86.31 318 ASP A O 1
ATOM 2264 N N . GLY A 1 319 ? -28.339 8.312 39.081 1.00 79.94 319 GLY A N 1
ATOM 2265 C CA . GLY A 1 319 ? -28.001 8.967 40.354 1.00 79.94 319 GLY A CA 1
ATOM 2266 C C . GLY A 1 319 ? -26.923 10.055 40.277 1.00 79.94 319 GLY A C 1
ATOM 2267 O O . GLY A 1 319 ? -26.647 10.705 41.287 1.00 79.94 319 GLY A O 1
ATOM 2268 N N . THR A 1 320 ? -26.328 10.299 39.106 1.00 87.38 320 THR A N 1
ATOM 2269 C CA . THR A 1 320 ? -25.453 11.467 38.888 1.00 87.38 320 THR A CA 1
ATOM 2270 C C . THR A 1 320 ? -26.257 12.761 39.063 1.00 87.38 320 THR A C 1
ATOM 2272 O O . THR A 1 320 ? -27.412 12.837 38.654 1.00 87.38 320 THR A O 1
ATOM 2275 N N . VAL A 1 321 ? -25.693 13.773 39.726 1.00 83.38 321 VAL A N 1
ATOM 2276 C CA . VAL A 1 321 ? -26.409 15.029 40.020 1.00 83.38 321 VAL A CA 1
ATOM 2277 C C . VAL A 1 321 ? -26.456 15.915 38.778 1.00 83.38 321 VAL A C 1
ATOM 2279 O O . VAL A 1 321 ? -25.417 16.171 38.180 1.00 83.38 321 VAL A O 1
ATOM 2282 N N . CYS A 1 322 ? -27.635 16.450 38.462 1.00 86.44 322 CYS A N 1
ATOM 2283 C CA . CYS A 1 322 ? -27.859 17.408 37.377 1.00 86.44 322 CYS A CA 1
ATOM 2284 C C . CYS A 1 322 ? -28.616 18.646 37.885 1.00 86.44 322 CYS A C 1
ATOM 2286 O O . CYS A 1 322 ? -29.169 18.662 38.993 1.00 86.44 322 CYS A O 1
ATOM 2288 N N . VAL A 1 323 ? -28.663 19.717 37.091 1.00 80.81 323 VAL A N 1
ATOM 2289 C CA . VAL A 1 323 ? -29.406 20.932 37.439 1.00 80.81 323 VAL A CA 1
ATOM 2290 C C . VAL A 1 323 ? -30.908 20.647 37.422 1.00 80.81 323 VAL A C 1
ATOM 2292 O O . VAL A 1 323 ? -31.573 20.681 36.389 1.00 80.81 323 VAL A O 1
ATOM 2295 N N . GLY A 1 324 ? -31.455 20.423 38.617 1.00 76.19 324 GLY A N 1
ATOM 2296 C CA . GLY A 1 324 ? -32.881 20.192 38.839 1.00 76.19 324 GLY A CA 1
ATOM 2297 C C . GLY A 1 324 ? -33.236 18.795 39.338 1.00 76.19 324 GLY A C 1
ATOM 2298 O O . GLY A 1 324 ? -34.422 18.556 39.528 1.00 76.19 324 GLY A O 1
ATOM 2299 N N . GLY A 1 325 ? -32.259 17.913 39.583 1.00 84.38 325 GLY A N 1
ATOM 2300 C CA . GLY A 1 325 ? -32.518 16.577 40.118 1.00 84.38 325 GLY A CA 1
ATOM 2301 C C . GLY A 1 325 ? -31.327 15.629 39.991 1.00 84.38 325 GLY A C 1
ATOM 2302 O O . GLY A 1 325 ? -30.184 16.004 40.269 1.00 84.38 325 GLY A O 1
ATOM 2303 N N . ILE A 1 326 ? -31.607 14.398 39.570 1.00 88.19 326 ILE A N 1
ATOM 2304 C CA . ILE A 1 326 ? -30.608 13.350 39.333 1.00 88.19 326 ILE A CA 1
ATOM 2305 C C . ILE A 1 326 ? -30.859 12.638 38.003 1.00 88.19 326 ILE A C 1
ATOM 2307 O O . ILE A 1 326 ? -31.987 12.546 37.525 1.00 88.19 326 ILE A O 1
ATOM 2311 N N . CYS A 1 327 ? -29.797 12.129 37.397 1.00 89.75 327 CYS A N 1
ATOM 2312 C CA . CYS A 1 327 ? -29.854 11.453 36.115 1.00 89.75 327 CYS A CA 1
ATOM 2313 C C . CYS A 1 327 ? -30.541 10.097 36.229 1.00 89.75 327 CYS A C 1
ATOM 2315 O O . CYS A 1 327 ? -30.211 9.298 37.106 1.00 89.75 327 CYS A O 1
ATOM 2317 N N . ARG A 1 328 ? -31.491 9.854 35.327 1.00 87.69 328 ARG A N 1
ATOM 2318 C CA . ARG A 1 328 ? -32.243 8.611 35.194 1.00 87.69 328 ARG A CA 1
ATOM 2319 C C . ARG A 1 328 ? -32.417 8.277 33.724 1.00 87.69 328 ARG A C 1
ATOM 2321 O O . ARG A 1 328 ? -33.099 9.017 33.014 1.00 87.69 328 ARG A O 1
ATOM 2328 N N . ALA A 1 329 ? -31.846 7.160 33.278 1.00 85.94 329 ALA A N 1
ATOM 2329 C CA . ALA A 1 329 ? -31.904 6.726 31.880 1.00 85.94 329 ALA A CA 1
ATOM 2330 C C . ALA A 1 329 ? -31.543 7.863 30.897 1.00 85.94 329 ALA A C 1
ATOM 2332 O O . ALA A 1 329 ? -32.298 8.158 29.967 1.00 85.94 329 ALA A O 1
ATOM 2333 N N . GLY A 1 330 ? -30.439 8.561 31.185 1.00 84.81 330 GLY A N 1
ATOM 2334 C CA . GLY A 1 330 ? -29.920 9.639 30.342 1.00 84.81 330 GLY A CA 1
ATOM 2335 C C . GLY A 1 330 ? -30.665 10.969 30.427 1.00 84.81 330 GLY A C 1
ATOM 2336 O O . GLY A 1 330 ? -30.376 11.863 29.641 1.00 84.81 330 GLY A O 1
ATOM 2337 N N . LEU A 1 331 ? -31.627 11.145 31.338 1.00 86.94 331 LEU A N 1
ATOM 2338 C CA . LEU A 1 331 ? -32.372 12.400 31.500 1.00 86.94 331 LEU A CA 1
ATOM 2339 C C . LEU A 1 331 ? -32.290 12.920 32.931 1.00 86.94 331 LEU A C 1
ATOM 2341 O O . LEU A 1 331 ? -32.325 12.144 33.882 1.00 86.94 331 LEU A O 1
ATOM 2345 N N . CYS A 1 332 ? -32.250 14.244 33.081 1.00 86.75 332 CYS A N 1
ATOM 2346 C CA . CYS A 1 332 ? -32.333 14.878 34.392 1.00 86.75 332 CYS A CA 1
ATOM 2347 C C . CYS A 1 332 ? -33.760 14.752 34.947 1.00 86.75 332 CYS A C 1
ATOM 2349 O O . CYS A 1 332 ? -34.682 15.430 34.483 1.00 86.75 332 CYS A O 1
ATOM 2351 N N . ASP A 1 333 ? -33.945 13.859 35.919 1.00 84.25 333 ASP A N 1
ATOM 2352 C CA . ASP A 1 333 ? -35.208 13.628 36.611 1.00 84.25 333 ASP A CA 1
ATOM 2353 C C . ASP A 1 333 ? -35.253 14.462 37.895 1.00 84.25 333 ASP A C 1
ATOM 2355 O O . ASP A 1 333 ? -34.559 14.183 38.872 1.00 84.25 333 ASP A O 1
ATOM 2359 N N . GLY A 1 334 ? -36.083 15.505 37.884 1.00 81.81 334 GLY A N 1
ATOM 2360 C CA . GLY A 1 334 ? -36.380 16.326 39.060 1.00 81.81 334 GLY A CA 1
ATOM 2361 C C . GLY A 1 334 ? -37.604 15.873 39.851 1.00 81.81 334 GLY A C 1
ATOM 2362 O O . GLY A 1 334 ? -38.017 16.572 40.770 1.00 81.81 334 GLY A O 1
ATOM 2363 N N . GLY A 1 335 ? -38.237 14.765 39.458 1.00 84.50 335 GLY A N 1
ATOM 2364 C CA . GLY A 1 335 ? -39.457 14.249 40.080 1.00 84.50 335 GLY A CA 1
ATOM 2365 C C . GLY A 1 335 ? -39.249 13.011 40.949 1.00 84.50 335 GLY A C 1
ATOM 2366 O O . GLY A 1 335 ? -40.220 12.541 41.546 1.00 84.50 335 GLY A O 1
ATOM 2367 N N . SER A 1 336 ? -38.022 12.487 41.024 1.00 86.81 336 SER A N 1
ATOM 2368 C CA . SER A 1 336 ? -37.719 11.260 41.763 1.00 86.81 336 SER A CA 1
ATOM 2369 C C . SER A 1 336 ? -36.409 11.351 42.549 1.00 86.81 336 SER A C 1
ATOM 2371 O O . SER A 1 336 ? -35.458 12.000 42.118 1.00 86.81 336 SER A O 1
ATOM 2373 N N . CYS A 1 337 ? -36.340 10.641 43.674 1.00 87.19 337 CYS A N 1
ATOM 2374 C CA . CYS A 1 337 ? -35.103 10.340 44.391 1.00 87.19 337 CYS A CA 1
ATOM 2375 C C . CYS A 1 337 ? -34.599 8.941 44.022 1.00 87.19 337 CYS A C 1
ATOM 2377 O O . CYS A 1 337 ? -35.392 8.051 43.704 1.00 87.19 337 CYS A O 1
ATOM 2379 N N . LEU A 1 338 ? -33.289 8.730 44.137 1.00 89.94 338 LEU A N 1
ATOM 2380 C CA . LEU A 1 338 ? -32.649 7.422 44.074 1.00 89.94 338 LEU A CA 1
ATOM 2381 C C . LEU A 1 338 ? -32.075 7.115 45.455 1.00 89.94 338 LEU A C 1
ATOM 2383 O O . LEU A 1 338 ? -30.995 7.589 45.801 1.00 89.94 338 LEU A O 1
ATOM 2387 N N . VAL A 1 339 ? -32.801 6.330 46.243 1.00 86.75 339 VAL A N 1
ATOM 2388 C CA . VAL A 1 339 ? -32.401 5.963 47.606 1.00 86.75 339 VAL A CA 1
ATOM 2389 C C . VAL A 1 339 ? -32.192 4.455 47.657 1.00 86.75 339 VAL A C 1
ATOM 2391 O O . VAL A 1 339 ? -32.996 3.701 47.119 1.00 86.75 339 VAL A O 1
ATOM 2394 N N . ASP A 1 340 ? -31.053 4.017 48.198 1.00 85.25 340 ASP A N 1
ATOM 2395 C CA . ASP A 1 340 ? -30.662 2.599 48.295 1.00 85.25 340 ASP A CA 1
ATOM 2396 C C . ASP A 1 340 ? -30.756 1.803 46.974 1.00 85.25 340 ASP A C 1
ATOM 2398 O O . ASP A 1 340 ? -30.974 0.592 46.947 1.00 85.25 340 ASP A O 1
ATOM 2402 N N . GLY A 1 341 ? -30.554 2.491 45.844 1.00 83.94 341 GLY A N 1
ATOM 2403 C CA . GLY A 1 341 ? -30.609 1.906 44.501 1.00 83.94 341 GLY A CA 1
ATOM 2404 C C . GLY A 1 341 ? -32.022 1.731 43.932 1.00 83.94 341 GLY A C 1
ATOM 2405 O O . GLY A 1 341 ? -32.164 1.163 42.848 1.00 83.94 341 GLY A O 1
ATOM 2406 N N . ALA A 1 342 ? -33.055 2.225 44.619 1.00 86.31 342 ALA A N 1
ATOM 2407 C CA . ALA A 1 342 ? -34.439 2.225 44.162 1.00 86.31 342 ALA A CA 1
ATOM 2408 C C . ALA A 1 342 ? -34.943 3.647 43.868 1.00 86.31 342 ALA A C 1
ATOM 2410 O O . ALA A 1 342 ? -34.566 4.623 44.516 1.00 86.31 342 ALA A O 1
ATOM 2411 N N . TRP A 1 343 ? -35.799 3.761 42.852 1.00 89.31 343 TRP A N 1
ATOM 2412 C CA . TRP A 1 343 ? -36.388 5.029 42.425 1.00 89.31 343 TRP A CA 1
ATOM 2413 C C . TRP A 1 343 ? -37.703 5.292 43.161 1.00 89.31 343 TRP A C 1
ATOM 2415 O O . TRP A 1 343 ? -38.641 4.501 43.045 1.00 89.31 343 TRP A O 1
ATOM 2425 N N . HIS A 1 344 ? -37.793 6.436 43.833 1.00 88.75 344 HIS A N 1
ATOM 2426 C CA . HIS A 1 344 ? -38.961 6.872 44.601 1.00 88.75 344 HIS A CA 1
ATOM 2427 C C . HIS A 1 344 ? -39.474 8.206 44.062 1.00 88.75 344 HIS A C 1
ATOM 2429 O O . HIS A 1 344 ? -38.677 9.072 43.720 1.00 88.75 344 HIS A O 1
ATOM 2435 N N . ALA A 1 345 ? -40.793 8.376 43.961 1.00 87.75 345 ALA A N 1
ATOM 2436 C CA . ALA A 1 345 ? -41.377 9.659 43.566 1.00 87.75 345 ALA A CA 1
ATOM 2437 C C . ALA A 1 345 ? -41.164 10.716 44.662 1.00 87.75 345 ALA A C 1
ATOM 2439 O O . ALA A 1 345 ? -41.032 10.363 45.832 1.00 87.75 345 ALA A O 1
ATOM 2440 N N . ASP A 1 346 ? -41.173 11.998 44.294 1.00 86.50 346 ASP A N 1
ATOM 2441 C CA . ASP A 1 346 ? -41.159 13.092 45.271 1.00 86.50 346 ASP A CA 1
ATOM 2442 C C . ASP A 1 346 ? -42.258 12.916 46.332 1.00 86.50 346 ASP A C 1
ATOM 2444 O O . ASP A 1 346 ? -43.396 12.563 46.008 1.00 86.50 346 ASP A O 1
ATOM 2448 N N . SER A 1 347 ? -41.904 13.155 47.596 1.00 85.25 347 SER A N 1
ATOM 2449 C CA . SER A 1 347 ? -42.757 12.920 48.770 1.00 85.25 347 SER A CA 1
ATOM 2450 C C . SER A 1 347 ? -43.214 11.466 48.966 1.00 85.25 347 SER A C 1
ATOM 2452 O O . SER A 1 347 ? -44.152 11.218 49.718 1.00 85.25 347 SER A O 1
ATOM 2454 N N . ALA A 1 348 ? -42.593 10.485 48.300 1.00 87.56 348 ALA A N 1
ATOM 2455 C CA . ALA A 1 348 ? -42.810 9.087 48.656 1.00 87.56 348 ALA A CA 1
ATOM 2456 C C . ALA A 1 348 ? -42.279 8.843 50.072 1.00 87.56 348 ALA A C 1
ATOM 2458 O O . ALA A 1 348 ? -41.129 9.177 50.353 1.00 87.56 348 ALA A O 1
ATOM 2459 N N . GLU A 1 349 ? -43.117 8.265 50.925 1.00 86.50 349 GLU A N 1
ATOM 2460 C CA . GLU A 1 349 ? -42.764 7.855 52.284 1.00 86.50 349 GLU A CA 1
ATOM 2461 C C . GLU A 1 349 ? -41.738 6.711 52.240 1.00 86.50 349 GLU A C 1
ATOM 2463 O O . GLU A 1 349 ? -41.788 5.845 51.355 1.00 86.50 349 GLU A O 1
ATOM 2468 N N . ASP A 1 350 ? -40.793 6.727 53.180 1.00 86.75 350 ASP A N 1
ATOM 2469 C CA . ASP A 1 350 ? -39.846 5.633 53.381 1.00 86.75 350 ASP A CA 1
ATOM 2470 C C . ASP A 1 350 ? -40.596 4.401 53.924 1.00 86.75 350 ASP A C 1
ATOM 2472 O O . ASP A 1 350 ? -41.207 4.485 54.993 1.00 86.75 350 ASP A O 1
ATOM 2476 N N . PRO A 1 351 ? -40.569 3.252 53.216 1.00 82.62 351 PRO A N 1
ATOM 2477 C CA . PRO A 1 351 ? -41.248 2.035 53.656 1.00 82.62 351 PRO A CA 1
ATOM 2478 C C . PRO A 1 351 ? -40.780 1.511 55.015 1.00 82.62 351 PRO A C 1
ATOM 2480 O O . PRO A 1 351 ? -41.525 0.774 55.657 1.00 82.62 351 PRO A O 1
ATOM 2483 N N . ASP A 1 352 ? -39.549 1.840 55.413 1.00 82.62 352 ASP A N 1
ATOM 2484 C CA . ASP A 1 352 ? -38.950 1.388 56.666 1.00 82.62 352 ASP A CA 1
ATOM 2485 C C . ASP A 1 352 ? -39.044 2.458 57.776 1.00 82.62 352 ASP A C 1
ATOM 2487 O O . ASP A 1 352 ? -38.703 2.172 58.928 1.00 82.62 352 ASP A O 1
ATOM 2491 N N . ASN A 1 353 ? -39.482 3.687 57.455 1.00 83.75 353 ASN A N 1
ATOM 2492 C CA . ASN A 1 353 ? -39.578 4.796 58.406 1.00 83.75 353 ASN A CA 1
ATOM 2493 C C . ASN A 1 353 ? -40.515 5.919 57.927 1.00 83.75 353 ASN A C 1
ATOM 2495 O O . ASN A 1 353 ? -40.093 6.866 57.270 1.00 83.75 353 ASN A O 1
ATOM 2499 N N . GLU A 1 354 ? -41.765 5.916 58.377 1.00 85.50 354 GLU A N 1
ATOM 2500 C CA . GLU A 1 354 ? -42.812 6.855 57.939 1.00 85.50 354 GLU A CA 1
ATOM 2501 C C . GLU A 1 354 ? -42.527 8.325 58.302 1.00 85.50 354 GLU A C 1
ATOM 2503 O O . GLU A 1 354 ? -43.241 9.235 57.891 1.00 85.50 354 GLU A O 1
ATOM 2508 N N . CYS A 1 355 ? -41.475 8.583 59.082 1.00 86.94 355 CYS A N 1
ATOM 2509 C CA . CYS A 1 355 ? -41.000 9.923 59.415 1.00 86.94 355 CYS A CA 1
ATOM 2510 C C . CYS A 1 355 ? -39.985 10.478 58.412 1.00 86.94 355 CYS A C 1
ATOM 2512 O O . CYS A 1 355 ? -39.468 11.591 58.590 1.00 86.94 355 CYS A O 1
ATOM 2514 N N . GLN A 1 356 ? -39.660 9.699 57.386 1.00 89.06 356 GLN A N 1
ATOM 2515 C CA . GLN A 1 356 ? -38.810 10.105 56.290 1.00 89.06 356 GLN A CA 1
ATOM 2516 C C . GLN A 1 356 ? -39.556 10.010 54.963 1.00 89.06 356 GLN A C 1
ATOM 2518 O O . GLN A 1 356 ? -40.399 9.145 54.749 1.00 89.06 356 GLN A O 1
ATOM 2523 N N . ALA A 1 357 ? -39.208 10.910 54.052 1.00 88.94 357 ALA A N 1
ATOM 2524 C CA . ALA A 1 357 ? -39.717 10.905 52.695 1.00 88.94 357 ALA A CA 1
ATOM 2525 C C . ALA A 1 357 ? -38.607 11.252 51.704 1.00 88.94 357 ALA A C 1
ATOM 2527 O O . ALA A 1 357 ? -37.553 11.802 52.055 1.00 88.94 357 ALA A O 1
ATOM 2528 N N . CYS A 1 358 ? -38.847 10.917 50.442 1.00 88.81 358 CYS A N 1
ATOM 2529 C CA . CYS A 1 358 ? -38.046 11.395 49.328 1.00 88.81 358 CYS A CA 1
ATOM 2530 C C . CYS A 1 358 ? -38.262 12.907 49.153 1.00 88.81 358 CYS A C 1
ATOM 2532 O O . CYS A 1 358 ? -39.389 13.359 48.967 1.00 88.81 358 CYS A O 1
ATOM 2534 N N . ASP A 1 359 ? -37.172 13.679 49.182 1.00 86.62 359 ASP A N 1
ATOM 2535 C CA . ASP A 1 359 ? -37.163 15.107 48.843 1.00 86.62 359 ASP A CA 1
ATOM 2536 C C . ASP A 1 359 ? -36.177 15.345 47.700 1.00 86.62 359 ASP A C 1
ATOM 2538 O O . ASP A 1 359 ? -34.951 15.358 47.881 1.00 86.62 359 ASP A O 1
ATOM 2542 N N . VAL A 1 360 ? -36.738 15.560 46.513 1.00 84.44 360 VAL A N 1
ATOM 2543 C CA . VAL A 1 360 ? -35.983 15.728 45.265 1.00 84.44 360 VAL A CA 1
ATOM 2544 C C . VAL A 1 360 ? -35.143 17.009 45.228 1.00 84.44 360 VAL A C 1
ATOM 2546 O O . VAL A 1 360 ? -34.228 17.128 44.415 1.00 84.44 360 VAL A O 1
ATOM 2549 N N . VAL A 1 361 ? -35.421 17.977 46.108 1.00 80.12 361 VAL A N 1
ATOM 2550 C CA . VAL A 1 361 ? -34.767 19.294 46.120 1.00 80.12 361 VAL A CA 1
ATOM 2551 C C . VAL A 1 361 ? -33.608 19.336 47.109 1.00 80.12 361 VAL A C 1
ATOM 2553 O O . VAL A 1 361 ? -32.568 19.933 46.824 1.00 80.12 361 VAL A O 1
ATOM 2556 N N . ARG A 1 362 ? -33.785 18.760 48.302 1.00 79.56 362 ARG A N 1
ATOM 2557 C CA . ARG A 1 362 ? -32.796 18.839 49.385 1.00 79.56 362 ARG A CA 1
ATOM 2558 C C . ARG A 1 362 ? -31.774 17.714 49.317 1.00 79.56 362 ARG A C 1
ATOM 2560 O O . ARG A 1 362 ? -30.580 17.991 49.431 1.00 79.56 362 ARG A O 1
ATOM 2567 N N . THR A 1 363 ? -32.224 16.471 49.165 1.00 81.94 363 THR A N 1
ATOM 2568 C CA . THR A 1 363 ? 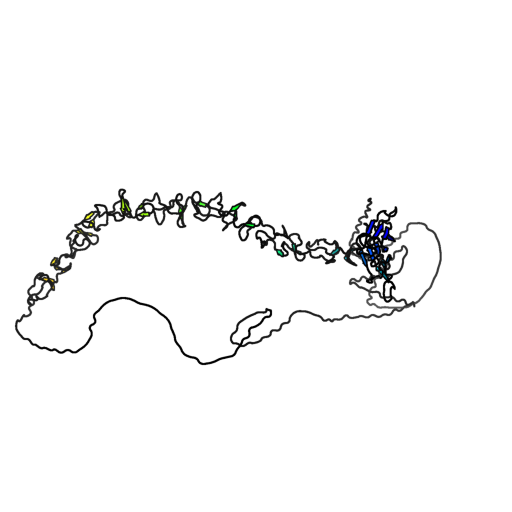-31.366 15.278 49.232 1.00 81.94 363 THR A CA 1
ATOM 2569 C C . THR A 1 363 ? -31.906 14.168 48.323 1.00 81.94 363 THR A C 1
ATOM 2571 O O . THR A 1 363 ? -32.386 13.155 48.821 1.00 81.94 363 THR A O 1
ATOM 2574 N N . PRO A 1 364 ? -31.780 14.289 46.990 1.00 82.75 364 PRO A N 1
ATOM 2575 C CA . PRO A 1 364 ? -32.343 13.317 46.045 1.00 82.75 364 PRO A CA 1
ATOM 2576 C C . PRO A 1 364 ? -31.684 11.924 46.092 1.00 82.75 364 PRO A C 1
ATOM 2578 O O . PRO A 1 364 ? -32.132 11.015 45.403 1.00 82.75 364 PRO A O 1
ATOM 2581 N N . LEU A 1 365 ? -30.625 11.747 46.891 1.00 86.00 365 LEU A N 1
ATOM 2582 C CA . LEU A 1 365 ? -29.889 10.486 47.051 1.00 86.00 365 LEU A CA 1
ATOM 2583 C C . LEU A 1 365 ? -30.059 9.838 48.437 1.00 86.00 365 LEU A C 1
ATOM 2585 O O . LEU A 1 365 ? -29.362 8.876 48.753 1.00 86.00 365 LEU A O 1
ATOM 2589 N N . ALA A 1 366 ? -30.914 10.390 49.304 1.00 86.94 366 ALA A N 1
ATOM 2590 C CA . ALA A 1 366 ? -31.119 9.875 50.656 1.00 86.94 366 ALA A CA 1
ATOM 2591 C C . ALA A 1 366 ? -32.514 10.209 51.196 1.00 86.94 366 ALA A C 1
ATOM 2593 O O . ALA A 1 366 ? -33.060 11.275 50.909 1.00 86.94 366 ALA A O 1
ATOM 2594 N N . TRP A 1 367 ? -33.040 9.339 52.057 1.00 88.50 367 TRP A N 1
ATOM 2595 C CA . TRP A 1 367 ? -34.227 9.623 52.860 1.00 88.50 367 TRP A CA 1
ATOM 2596 C C . TRP A 1 367 ? -34.008 10.853 53.748 1.00 88.50 367 TRP A C 1
ATOM 2598 O O . TRP A 1 367 ? -32.986 10.969 54.433 1.00 88.50 367 TRP A O 1
ATOM 2608 N N . THR A 1 368 ? -34.968 11.777 53.764 1.00 86.88 368 THR A N 1
ATOM 2609 C CA . THR A 1 368 ? -34.899 13.002 54.574 1.00 86.88 368 THR A CA 1
ATOM 2610 C C . THR A 1 368 ? -36.101 13.135 55.485 1.00 86.88 368 THR A C 1
ATOM 2612 O O . THR A 1 368 ? -37.092 12.452 55.281 1.00 86.88 368 THR A O 1
ATOM 2615 N N . ALA A 1 369 ? -36.022 14.016 56.483 1.00 84.38 369 ALA A N 1
ATOM 2616 C CA . ALA A 1 369 ? -37.143 14.279 57.384 1.00 84.38 369 ALA A CA 1
ATOM 2617 C C . ALA A 1 369 ? -38.371 14.746 56.592 1.00 84.38 369 ALA A C 1
ATOM 2619 O O . ALA A 1 369 ? -38.304 15.791 55.931 1.00 84.38 369 ALA A O 1
ATOM 2620 N N . ASP A 1 370 ? -39.475 14.012 56.707 1.00 83.62 370 ASP A N 1
ATOM 2621 C CA . ASP A 1 370 ? -40.750 14.435 56.147 1.00 83.62 370 ASP A CA 1
ATOM 2622 C C . ASP A 1 370 ? -41.327 15.571 57.022 1.00 83.62 370 ASP A C 1
ATOM 2624 O O . ASP A 1 370 ? -41.564 15.379 58.219 1.00 83.62 370 ASP A O 1
ATOM 2628 N N . PRO A 1 371 ? -41.501 16.795 56.484 1.00 74.62 371 PRO A N 1
ATOM 2629 C CA . PRO A 1 371 ? -42.066 17.908 57.242 1.00 74.62 371 PRO A CA 1
ATOM 2630 C C . PRO A 1 371 ? -43.566 17.756 57.548 1.00 74.62 371 PRO A C 1
ATOM 2632 O O . PRO A 1 371 ? -44.056 18.453 58.442 1.00 74.62 371 PRO A O 1
ATOM 2635 N N . ASP A 1 372 ? -44.277 16.901 56.814 1.00 78.25 372 ASP A N 1
ATOM 2636 C CA . ASP A 1 372 ? -45.720 16.687 56.921 1.00 78.25 372 ASP A CA 1
ATOM 2637 C C . ASP A 1 372 ? -46.064 15.430 57.747 1.00 78.25 372 ASP A C 1
ATOM 2639 O O . ASP A 1 372 ? -47.151 15.360 58.339 1.00 78.25 372 ASP A O 1
ATOM 2643 N N . ALA A 1 373 ? -45.127 14.484 57.886 1.00 77.88 373 ALA A N 1
ATOM 2644 C CA . ALA A 1 373 ? -45.281 13.322 58.757 1.00 77.88 373 ALA A CA 1
ATOM 2645 C C . ALA A 1 373 ? -45.319 13.728 60.240 1.00 77.88 373 ALA A C 1
ATOM 2647 O O . ALA A 1 373 ? -44.385 14.304 60.805 1.00 77.88 373 ALA A O 1
ATOM 2648 N N . THR A 1 374 ? -46.433 13.410 60.901 1.00 74.62 374 THR A N 1
ATOM 2649 C CA . THR A 1 374 ? -46.637 13.700 62.332 1.00 74.62 374 THR A CA 1
ATOM 2650 C C . THR A 1 374 ? -46.915 12.458 63.171 1.00 74.62 374 THR A C 1
ATOM 2652 O O . THR A 1 374 ? -46.714 12.511 64.382 1.00 74.62 374 THR A O 1
ATOM 2655 N N . VAL A 1 375 ? -47.325 11.352 62.548 1.00 77.94 375 VAL A N 1
ATOM 2656 C CA . VAL A 1 375 ? -47.695 10.075 63.176 1.00 77.94 375 VAL A CA 1
ATOM 2657 C C . VAL A 1 375 ? -47.039 8.952 62.374 1.00 77.94 375 VAL A C 1
ATOM 2659 O O . VAL A 1 375 ? -46.963 9.063 61.155 1.00 77.94 375 VAL A O 1
ATOM 2662 N N . CYS A 1 376 ? -46.588 7.906 63.056 1.00 80.62 376 CYS A N 1
ATOM 2663 C CA . CYS A 1 376 ? -46.009 6.690 62.479 1.00 80.62 376 CYS A CA 1
ATOM 2664 C C . CYS A 1 376 ? -46.591 5.459 63.194 1.00 80.62 376 CYS A C 1
ATOM 2666 O O . CYS A 1 376 ? -47.248 5.611 64.229 1.00 80.62 376 CYS A O 1
ATOM 2668 N N . ASP A 1 377 ? -46.354 4.251 62.677 1.00 77.75 377 ASP A N 1
ATOM 2669 C CA . ASP A 1 377 ? -47.012 3.031 63.173 1.00 77.75 377 ASP A CA 1
ATOM 2670 C C . ASP A 1 377 ? -46.724 2.736 64.659 1.00 77.75 377 ASP A C 1
ATOM 2672 O O . ASP A 1 377 ? -47.590 2.226 65.376 1.00 77.75 377 ASP A O 1
ATOM 2676 N N . GLU A 1 378 ? -45.540 3.109 65.159 1.00 76.50 378 GLU A N 1
ATOM 2677 C CA . GLU A 1 378 ? -45.155 2.914 66.564 1.00 76.50 378 GLU A CA 1
ATOM 2678 C C . GLU A 1 378 ? -45.339 4.163 67.450 1.00 76.50 378 GLU A C 1
ATOM 2680 O O . GLU A 1 378 ? -45.078 4.094 68.653 1.00 76.50 378 GLU A O 1
ATOM 2685 N N . GLY A 1 379 ? -45.820 5.295 66.916 1.00 83.56 379 GLY A N 1
ATOM 2686 C CA . GLY A 1 379 ? -46.047 6.511 67.703 1.00 83.56 379 GLY A CA 1
ATOM 2687 C C . GLY A 1 379 ? -46.021 7.810 66.899 1.00 83.56 379 GLY A C 1
ATOM 2688 O O . GLY A 1 379 ? -46.896 8.072 66.074 1.00 83.56 379 GLY A O 1
ATOM 2689 N N . LEU A 1 380 ? -45.060 8.689 67.191 1.00 84.75 380 LEU A N 1
ATOM 2690 C CA . LEU A 1 380 ? -44.987 10.026 66.593 1.00 84.75 380 LEU A CA 1
ATOM 2691 C C . LEU A 1 380 ? -43.625 10.299 65.966 1.00 84.75 380 LEU A C 1
ATOM 2693 O O . LEU A 1 380 ? -42.577 9.930 66.500 1.00 84.75 380 LEU A O 1
ATOM 2697 N N . CYS A 1 381 ? -43.648 11.055 64.871 1.00 84.88 381 CYS A N 1
ATOM 2698 C CA . CYS A 1 381 ? -42.436 11.460 64.180 1.00 84.88 381 CYS A CA 1
ATOM 2699 C C . CYS A 1 381 ? -41.703 12.570 64.923 1.00 84.88 381 CYS A C 1
ATOM 2701 O O . CYS A 1 381 ? -42.202 13.692 65.084 1.00 84.88 381 CYS A O 1
ATOM 2703 N N . ARG A 1 382 ? -40.476 12.269 65.357 1.00 81.81 382 ARG A N 1
ATOM 2704 C CA . ARG A 1 382 ? -39.578 13.241 65.975 1.00 81.81 382 ARG A CA 1
ATOM 2705 C C . ARG A 1 382 ? -38.265 13.292 65.199 1.00 81.81 382 ARG A C 1
ATOM 2707 O O . ARG A 1 382 ? -37.439 12.390 65.249 1.00 81.81 382 ARG A O 1
ATOM 2714 N N . ALA A 1 383 ? -38.064 14.406 64.496 1.00 76.50 383 ALA A N 1
ATOM 2715 C CA . ALA A 1 383 ? -36.967 14.601 63.547 1.00 76.50 383 ALA A CA 1
ATOM 2716 C C . ALA A 1 383 ? -37.003 13.611 62.370 1.00 76.50 383 ALA A C 1
ATOM 2718 O O . ALA A 1 383 ? -37.706 13.883 61.409 1.00 76.50 383 ALA A O 1
ATOM 2719 N N . VAL A 1 384 ? -36.230 12.525 62.425 1.00 78.62 384 VAL A N 1
ATOM 2720 C CA . VAL A 1 384 ? -36.092 11.535 61.336 1.00 78.62 384 VAL A CA 1
ATOM 2721 C C . VAL A 1 384 ? -36.412 10.116 61.798 1.00 78.62 384 VAL A C 1
ATOM 2723 O O . VAL A 1 384 ? -36.059 9.175 61.107 1.00 78.62 384 VAL A O 1
ATOM 2726 N N . GLN A 1 385 ? -36.994 9.930 62.985 1.00 81.50 385 GLN A N 1
ATOM 2727 C CA . GLN A 1 385 ? -37.296 8.602 63.523 1.00 81.50 385 GLN A CA 1
ATOM 2728 C C . GLN A 1 385 ? -38.707 8.559 64.097 1.00 81.50 385 GLN A C 1
ATOM 2730 O O . GLN A 1 385 ? -39.179 9.538 64.691 1.00 81.50 385 GLN A O 1
ATOM 2735 N N . CYS A 1 386 ? -39.343 7.402 63.933 1.00 83.94 386 CYS A N 1
ATOM 2736 C CA . CYS A 1 386 ? -40.531 7.048 64.684 1.00 83.94 386 CYS A CA 1
ATOM 2737 C C . CYS A 1 386 ? -40.133 6.800 66.144 1.00 83.94 386 CYS A C 1
ATOM 2739 O O . CYS A 1 386 ? -39.314 5.930 66.440 1.00 83.94 386 CYS A O 1
ATOM 2741 N N . GLU A 1 387 ? -40.663 7.608 67.061 1.00 85.44 387 GLU A N 1
ATOM 2742 C CA . GLU A 1 387 ? -40.479 7.404 68.496 1.00 85.44 387 GLU A CA 1
ATOM 2743 C C . GLU A 1 387 ? -41.787 6.875 69.098 1.00 85.44 387 GLU A C 1
ATOM 2745 O O . GLU A 1 387 ? -42.865 7.428 68.858 1.00 85.44 387 GLU A O 1
ATOM 2750 N N . ALA A 1 388 ? -41.685 5.833 69.932 1.00 85.25 388 ALA A N 1
ATOM 2751 C CA . ALA A 1 388 ? -42.799 5.302 70.715 1.00 85.25 388 ALA A CA 1
ATOM 2752 C C . ALA A 1 388 ? -43.151 6.249 71.870 1.00 85.25 388 ALA A C 1
ATOM 2754 O O . ALA A 1 388 ? -42.807 6.028 73.035 1.00 85.25 388 ALA A O 1
ATOM 2755 N N . VAL A 1 389 ? -43.792 7.361 71.524 1.00 86.44 389 VAL A N 1
ATOM 2756 C CA . VAL A 1 389 ? -44.102 8.467 72.430 1.00 86.44 389 VAL A CA 1
ATOM 2757 C C . VAL A 1 389 ? -45.505 9.007 72.174 1.00 86.44 389 VAL A C 1
ATOM 2759 O O . VAL A 1 389 ? -45.999 9.000 71.049 1.00 86.44 389 VAL A O 1
ATOM 2762 N N . CYS A 1 390 ? -46.123 9.546 73.219 1.00 86.38 390 CYS A N 1
ATOM 2763 C CA . CYS A 1 390 ? -47.352 10.324 73.128 1.00 86.38 390 CYS A CA 1
ATOM 2764 C C . CYS A 1 390 ? -47.033 11.815 73.241 1.00 86.38 390 CYS A C 1
ATOM 2766 O O . CYS A 1 390 ? -46.113 12.224 73.955 1.00 86.38 390 CYS A O 1
ATOM 2768 N N . ARG A 1 391 ? -47.833 12.656 72.583 1.00 89.44 391 ARG A N 1
ATOM 2769 C CA . ARG A 1 391 ? -47.781 14.115 72.697 1.00 89.44 391 ARG A CA 1
ATOM 2770 C C . ARG A 1 391 ? -49.073 14.647 73.299 1.00 89.44 391 ARG A C 1
ATOM 2772 O O . ARG A 1 391 ? -49.947 15.165 72.603 1.00 89.44 391 ARG A O 1
ATOM 2779 N N . ILE A 1 392 ? -49.166 14.569 74.620 1.00 86.75 392 ILE A N 1
ATOM 2780 C CA . ILE A 1 392 ? -50.379 14.887 75.374 1.00 86.75 392 ILE A CA 1
ATOM 2781 C C . ILE A 1 392 ? -50.254 16.305 75.939 1.00 86.75 392 ILE A C 1
ATOM 2783 O O . ILE A 1 392 ? -49.325 16.629 76.677 1.00 86.75 392 ILE A O 1
ATOM 2787 N N . GLY A 1 393 ? -51.152 17.211 75.542 1.00 81.25 393 GLY A N 1
ATOM 2788 C CA . GLY A 1 393 ? -51.117 18.609 76.003 1.00 81.25 393 GLY A CA 1
ATOM 2789 C C . GLY A 1 393 ? -49.839 19.382 75.625 1.00 81.25 393 GLY A C 1
ATOM 2790 O O . GLY A 1 393 ? -49.528 20.396 76.247 1.00 81.25 393 GLY A O 1
ATOM 2791 N N . GLY A 1 394 ? -49.097 18.917 74.611 1.00 82.19 394 GLY A N 1
ATOM 2792 C CA . GLY A 1 394 ? -47.839 19.516 74.150 1.00 82.19 394 GLY A CA 1
ATOM 2793 C C . GLY A 1 394 ? -46.574 19.004 74.850 1.00 82.19 394 GLY A C 1
ATOM 2794 O O . GLY A 1 394 ? -45.484 19.452 74.490 1.00 82.19 394 GLY A O 1
ATOM 2795 N N . VAL A 1 395 ? -46.704 18.073 75.797 1.00 83.44 395 VAL A N 1
ATOM 2796 C CA . VAL A 1 395 ? -45.593 17.391 76.475 1.00 83.44 395 VAL A CA 1
ATOM 2797 C C . VAL A 1 395 ? -45.371 16.026 75.827 1.00 83.44 395 VAL A C 1
ATOM 2799 O O . VAL A 1 395 ? -46.332 15.392 75.401 1.00 83.44 395 VAL A O 1
ATOM 2802 N N . TRP A 1 396 ? -44.110 15.607 75.724 1.00 87.50 396 TRP A N 1
ATOM 2803 C CA . TRP A 1 396 ? -43.734 14.280 75.240 1.00 87.50 396 TRP A CA 1
ATOM 2804 C C . TRP A 1 396 ? -43.653 13.309 76.416 1.00 87.50 396 TRP A C 1
ATOM 2806 O O . TRP A 1 396 ? -42.941 13.597 77.379 1.00 87.50 396 TRP A O 1
ATOM 2816 N N . SER A 1 397 ? -44.347 12.184 76.302 1.00 86.88 397 SER A N 1
ATOM 2817 C CA . SER A 1 397 ? -44.334 11.076 77.262 1.00 86.88 397 SER A CA 1
ATOM 2818 C C . SER A 1 397 ? -43.891 9.809 76.540 1.00 86.88 397 SER A C 1
ATOM 2820 O O . SER A 1 397 ? -44.310 9.583 75.405 1.00 86.88 397 SER A O 1
ATOM 2822 N N . ALA A 1 398 ? -43.019 9.017 77.155 1.00 87.06 398 ALA A N 1
ATOM 2823 C CA . ALA A 1 398 ? -42.600 7.728 76.618 1.00 87.06 398 ALA A CA 1
ATOM 2824 C C . ALA A 1 398 ? -43.739 6.704 76.713 1.00 87.06 398 ALA A C 1
ATOM 2826 O O . ALA A 1 398 ? -44.614 6.817 77.571 1.00 87.06 398 ALA A O 1
ATOM 2827 N N . ALA A 1 399 ? -43.738 5.703 75.832 1.00 84.50 399 ALA A N 1
ATOM 2828 C CA . ALA A 1 399 ? -44.668 4.582 75.924 1.00 84.50 399 ALA A CA 1
ATOM 2829 C C . ALA A 1 399 ? -44.629 3.943 77.323 1.00 84.50 399 ALA A C 1
ATOM 2831 O O . ALA A 1 399 ? -43.555 3.619 77.830 1.00 84.50 399 ALA A O 1
ATOM 2832 N N . GLY A 1 400 ? -45.803 3.751 77.925 1.00 82.06 400 GLY A N 1
ATOM 2833 C CA . GLY A 1 400 ? -45.942 3.208 79.275 1.00 82.06 400 GLY A CA 1
ATOM 2834 C C . GLY A 1 400 ? -45.668 4.203 80.404 1.00 82.06 400 GLY A C 1
ATOM 2835 O O . GLY A 1 400 ? -45.815 3.821 81.559 1.00 82.06 400 GLY A O 1
ATOM 2836 N N . ASP A 1 401 ? -45.309 5.462 80.114 1.00 86.81 401 ASP A N 1
ATOM 2837 C CA . ASP A 1 401 ? -45.343 6.502 81.145 1.00 86.81 401 ASP A CA 1
ATOM 2838 C C . ASP A 1 401 ? -46.771 6.585 81.687 1.00 86.81 401 ASP A C 1
ATOM 2840 O O . ASP A 1 401 ? -47.719 6.686 80.909 1.00 86.81 401 ASP A O 1
ATOM 2844 N N . GLU A 1 402 ? -46.911 6.553 83.006 1.00 84.12 402 GLU A N 1
ATOM 2845 C CA . GLU A 1 402 ? -48.187 6.696 83.700 1.00 84.12 402 GLU A CA 1
ATOM 2846 C C . GLU A 1 402 ? -48.545 8.174 83.862 1.00 84.12 402 GLU A C 1
ATOM 2848 O O . GLU A 1 402 ? -47.683 9.056 84.006 1.00 84.12 402 GLU A O 1
ATOM 2853 N N . ARG A 1 403 ? -49.843 8.473 83.873 1.00 84.94 403 ARG A N 1
ATOM 2854 C CA . ARG A 1 403 ? -50.310 9.822 84.156 1.00 84.94 403 ARG A CA 1
ATOM 2855 C C . ARG A 1 403 ? -50.044 10.155 85.615 1.00 84.94 403 ARG A C 1
ATOM 2857 O O . ARG A 1 403 ? -50.557 9.513 86.524 1.00 84.94 403 ARG A O 1
ATOM 2864 N N . GLU A 1 404 ? -49.332 11.253 85.852 1.00 78.69 404 GLU A N 1
ATOM 2865 C CA . GLU A 1 404 ? -49.096 11.747 87.209 1.00 78.69 404 GLU A CA 1
ATOM 2866 C C . GLU A 1 404 ? -50.434 11.957 87.955 1.00 78.69 404 GLU A C 1
ATOM 2868 O O . GLU A 1 404 ? -51.251 12.811 87.590 1.00 78.69 404 GLU A O 1
ATOM 2873 N N . GLY A 1 405 ? -50.664 11.144 88.994 1.00 76.81 405 GLY A N 1
ATOM 2874 C CA . GLY A 1 405 ? -51.889 11.135 89.800 1.00 76.81 405 GLY A CA 1
ATOM 2875 C C . GLY A 1 405 ? -53.024 10.225 89.302 1.00 76.81 405 GLY A C 1
ATOM 2876 O O . GLY A 1 405 ? -54.091 10.247 89.915 1.00 76.81 405 GLY A O 1
ATOM 2877 N N . ASN A 1 406 ? -52.826 9.454 88.228 1.00 77.56 406 ASN A N 1
ATOM 2878 C CA . ASN A 1 406 ? -53.716 8.375 87.794 1.00 77.56 406 ASN A CA 1
ATOM 2879 C C . ASN A 1 406 ? -52.915 7.258 87.098 1.00 77.56 406 ASN A C 1
ATOM 2881 O O . ASN A 1 406 ? -52.740 7.286 85.886 1.00 77.56 406 ASN A O 1
ATOM 2885 N N . GLU A 1 407 ? -52.474 6.268 87.869 1.00 81.19 407 GLU A N 1
ATOM 2886 C CA . GLU A 1 407 ? -51.677 5.122 87.396 1.00 81.19 407 GLU A CA 1
ATOM 2887 C C . GLU A 1 407 ? -52.483 4.113 86.560 1.00 81.19 407 GLU A C 1
ATOM 2889 O O . GLU A 1 407 ? -51.939 3.117 86.115 1.00 81.19 407 GLU A O 1
ATOM 2894 N N . CYS A 1 408 ? -53.781 4.361 86.352 1.00 83.50 408 CYS A N 1
ATOM 2895 C CA . CYS A 1 408 ? -54.643 3.570 85.469 1.00 83.50 408 CYS A CA 1
ATOM 2896 C C . CYS A 1 408 ? -54.848 4.218 84.096 1.00 83.50 408 CYS A C 1
ATOM 2898 O O . CYS A 1 408 ? -55.802 3.899 83.379 1.00 83.50 408 CYS A O 1
ATOM 2900 N N . GLU A 1 409 ? -54.014 5.199 83.771 1.00 85.69 409 GLU A N 1
ATOM 2901 C CA . GLU A 1 409 ? -53.910 5.792 82.454 1.00 85.69 409 GLU A CA 1
ATOM 2902 C C . GLU A 1 409 ? -52.431 5.883 82.075 1.00 85.69 409 GLU A C 1
ATOM 2904 O O . GLU A 1 409 ? -51.654 6.572 82.740 1.00 85.69 409 GLU A O 1
ATOM 2909 N N . ALA A 1 410 ? -52.066 5.274 80.954 1.00 87.56 410 ALA A N 1
ATOM 2910 C CA . ALA A 1 410 ? -50.709 5.293 80.437 1.00 87.56 410 ALA A CA 1
ATOM 2911 C C . ALA A 1 410 ? -50.644 5.929 79.045 1.00 87.56 410 ALA A C 1
ATOM 2913 O O . ALA A 1 410 ? -51.631 6.039 78.305 1.00 87.56 410 ALA A O 1
ATOM 2914 N N . CYS A 1 411 ? -49.450 6.373 78.669 1.00 88.88 411 CYS A N 1
ATOM 2915 C CA . CYS A 1 411 ? -49.157 6.690 77.283 1.00 88.88 411 CYS A CA 1
ATOM 2916 C C . CYS A 1 411 ? -49.143 5.390 76.465 1.00 88.88 411 CYS A C 1
ATOM 2918 O O . CYS A 1 411 ? -48.241 4.563 76.612 1.00 88.88 411 CYS A O 1
ATOM 2920 N N . ALA A 1 412 ? -50.123 5.239 75.572 1.00 86.94 412 ALA A N 1
ATOM 2921 C CA . ALA A 1 412 ? -50.201 4.149 74.604 1.00 86.94 412 ALA A CA 1
ATOM 2922 C C . ALA A 1 412 ? -50.142 4.722 73.173 1.00 86.94 412 ALA A C 1
ATOM 2924 O O . ALA A 1 412 ? -51.188 5.006 72.579 1.00 86.94 412 ALA A O 1
ATOM 2925 N N . PRO A 1 413 ? -48.933 4.896 72.600 1.00 84.69 413 PRO A N 1
ATOM 2926 C CA . PRO A 1 413 ? -48.743 5.554 71.303 1.00 84.69 413 PRO A CA 1
ATOM 2927 C C . PRO A 1 413 ? -49.492 4.887 70.142 1.00 84.69 413 PRO A C 1
ATOM 2929 O O . PRO A 1 413 ? -49.868 5.556 69.189 1.00 84.69 413 PRO A O 1
ATOM 2932 N N . THR A 1 414 ? -49.744 3.580 70.239 1.00 81.75 414 THR A N 1
ATOM 2933 C CA . THR A 1 414 ? -50.431 2.775 69.218 1.00 81.75 414 THR A CA 1
ATOM 2934 C C . THR A 1 414 ? -51.960 2.811 69.320 1.00 81.75 414 THR A C 1
ATOM 2936 O O . THR A 1 414 ? -52.644 2.341 68.412 1.00 81.75 414 THR A O 1
ATOM 2939 N N . VAL A 1 415 ? -52.515 3.342 70.416 1.00 84.19 415 VAL A N 1
ATOM 2940 C CA . VAL A 1 415 ? -53.968 3.438 70.641 1.00 84.19 415 VAL A CA 1
ATOM 2941 C C . VAL A 1 415 ? -54.451 4.862 70.391 1.00 84.19 415 VAL A C 1
ATOM 2943 O O . VAL A 1 415 ? -55.325 5.079 69.553 1.00 84.19 415 VAL A O 1
ATOM 2946 N N . ASP A 1 416 ? -53.872 5.831 71.102 1.00 85.88 416 ASP A N 1
ATOM 2947 C CA . ASP A 1 416 ? -54.070 7.259 70.861 1.00 85.88 416 ASP A CA 1
ATOM 2948 C C . ASP A 1 416 ? -52.809 8.023 71.305 1.00 85.88 416 ASP A C 1
ATOM 2950 O O . ASP A 1 416 ? -52.633 8.303 72.493 1.00 85.88 416 ASP A O 1
ATOM 2954 N N . PRO A 1 417 ? -51.919 8.403 70.374 1.00 83.75 417 PRO A N 1
ATOM 2955 C CA . PRO A 1 417 ? -50.682 9.094 70.716 1.00 83.75 417 PRO A CA 1
ATOM 2956 C C . PRO A 1 417 ? -50.910 10.540 71.183 1.00 83.75 417 PRO A C 1
ATOM 2958 O O . PRO A 1 417 ? -49.958 11.217 71.572 1.00 83.75 417 PRO A O 1
ATOM 2961 N N . PHE A 1 418 ? -52.141 11.054 71.159 1.00 87.38 418 PHE A N 1
ATOM 2962 C CA . PHE A 1 418 ? -52.463 12.418 71.577 1.00 87.38 418 PHE A CA 1
ATOM 2963 C C . PHE A 1 418 ? -53.234 12.484 72.903 1.00 87.38 418 PHE A C 1
ATOM 2965 O O . PHE A 1 418 ? -53.473 13.591 73.407 1.00 87.38 418 PHE A O 1
ATOM 2972 N N . ALA A 1 419 ? -53.581 11.340 73.503 1.00 86.44 419 ALA A N 1
ATOM 2973 C CA . ALA A 1 419 ? -54.341 11.261 74.747 1.00 86.44 419 ALA A CA 1
ATOM 2974 C C . ALA A 1 419 ? -53.797 10.203 75.721 1.00 86.44 419 ALA A C 1
ATOM 2976 O O . ALA A 1 419 ? -53.096 9.267 75.352 1.00 86.44 419 ALA A O 1
ATOM 2977 N N . TRP A 1 420 ? -54.145 10.365 76.997 1.00 88.06 420 TRP A N 1
ATOM 2978 C CA . TRP A 1 420 ? -53.933 9.332 78.007 1.00 88.06 420 TRP A CA 1
ATOM 2979 C C . TRP A 1 420 ? -54.889 8.168 77.741 1.00 88.06 420 TRP A C 1
ATOM 2981 O O . TRP A 1 420 ? -56.096 8.387 77.609 1.00 88.06 420 TRP A O 1
ATOM 2991 N N . THR A 1 421 ? -54.354 6.952 77.642 1.00 86.19 421 THR A N 1
ATOM 2992 C CA . THR A 1 421 ? -55.140 5.751 77.348 1.00 86.19 421 THR A CA 1
ATOM 2993 C C . THR A 1 421 ? -55.402 4.992 78.648 1.00 86.19 421 THR A C 1
ATOM 2995 O O . THR A 1 421 ? -54.445 4.733 79.372 1.00 86.19 421 THR A O 1
ATOM 2998 N N . PRO A 1 422 ? -56.659 4.638 78.974 1.00 83.69 422 PRO A N 1
ATOM 2999 C CA . PRO A 1 422 ? -56.955 3.839 80.158 1.00 83.69 422 PRO A CA 1
ATOM 3000 C C . PRO A 1 422 ? -56.285 2.466 80.087 1.00 83.69 422 PRO A C 1
ATOM 3002 O O . PRO A 1 422 ? -56.389 1.786 79.062 1.00 83.69 422 PRO A O 1
ATOM 3005 N N . ASP A 1 423 ? -55.660 2.047 81.183 1.00 81.12 423 ASP A N 1
ATOM 3006 C CA . ASP A 1 423 ? -55.126 0.696 81.316 1.00 81.12 423 ASP A CA 1
ATOM 3007 C C . ASP A 1 423 ? -56.249 -0.342 81.368 1.00 81.12 423 ASP A C 1
ATOM 3009 O O . ASP A 1 423 ? -57.414 -0.043 81.657 1.00 81.12 423 ASP A O 1
ATOM 3013 N N . ALA A 1 424 ? -55.895 -1.592 81.069 1.00 78.44 424 ALA A N 1
ATOM 3014 C CA . ALA A 1 424 ? -56.839 -2.695 81.136 1.00 78.44 424 ALA A CA 1
ATOM 3015 C C . ALA A 1 424 ? -57.342 -2.899 82.575 1.00 78.44 424 ALA A C 1
ATOM 3017 O O . ALA A 1 424 ? -56.579 -2.784 83.542 1.00 78.44 424 ALA A O 1
ATOM 3018 N N . ASP A 1 425 ? -58.623 -3.251 82.707 1.00 78.75 425 ASP A N 1
ATOM 3019 C CA . ASP A 1 425 ? -59.196 -3.644 83.994 1.00 78.75 425 ASP A CA 1
ATOM 3020 C C . ASP A 1 425 ? -58.384 -4.810 84.590 1.00 78.75 425 ASP A C 1
ATOM 3022 O O . ASP A 1 425 ? -58.086 -5.784 83.894 1.00 78.75 425 ASP A O 1
ATOM 3026 N N . GLY A 1 426 ? -58.014 -4.699 85.867 1.00 71.31 426 GLY A N 1
ATOM 3027 C CA . GLY A 1 426 ? -57.146 -5.663 86.548 1.00 71.31 426 GLY A CA 1
ATOM 3028 C C . GLY A 1 426 ? -55.646 -5.343 86.499 1.00 71.31 426 GLY A C 1
ATOM 3029 O O . GLY A 1 426 ? -54.855 -6.112 87.027 1.00 71.31 426 GLY A O 1
ATOM 3030 N N . THR A 1 427 ? -55.210 -4.228 85.908 1.00 81.25 427 THR A N 1
ATOM 3031 C CA . THR A 1 427 ? -53.799 -3.797 86.019 1.00 81.25 427 THR A CA 1
ATOM 3032 C C . THR A 1 427 ? -53.500 -3.336 87.452 1.00 81.25 427 THR A C 1
ATOM 3034 O O . THR A 1 427 ? -54.355 -2.714 88.080 1.00 81.25 427 THR A O 1
ATOM 3037 N N . LEU A 1 428 ? -52.326 -3.668 88.002 1.00 76.94 428 LEU A N 1
ATOM 3038 C CA . LEU A 1 428 ? -51.933 -3.242 89.353 1.00 76.94 428 LEU A CA 1
ATOM 3039 C C . LEU A 1 428 ? -51.739 -1.726 89.411 1.00 76.94 428 LEU A C 1
ATOM 3041 O O . LEU A 1 428 ? -51.122 -1.158 88.517 1.00 76.94 428 LEU A O 1
ATOM 3045 N N . CYS A 1 429 ? -52.193 -1.107 90.495 1.00 78.81 429 CYS A N 1
ATOM 3046 C CA . CYS A 1 429 ? -51.899 0.287 90.805 1.00 78.81 429 CYS A CA 1
ATOM 3047 C C . CYS A 1 429 ? -51.831 0.522 92.323 1.00 78.81 429 CYS A C 1
ATOM 3049 O O . CYS A 1 429 ? -52.199 -0.349 93.122 1.00 78.81 429 CYS A O 1
ATOM 3051 N N . ASP A 1 430 ? -51.356 1.691 92.747 1.00 73.56 430 ASP A N 1
ATOM 3052 C CA . ASP A 1 430 ? -51.194 2.043 94.153 1.00 73.56 430 ASP A CA 1
ATOM 3053 C C . ASP A 1 430 ? -52.571 2.219 94.814 1.00 73.56 430 ASP A C 1
ATOM 3055 O O . ASP A 1 430 ? -53.291 3.207 94.634 1.00 73.56 430 ASP A O 1
ATOM 3059 N N . GLY A 1 431 ? -52.969 1.190 95.563 1.00 69.44 431 GLY A N 1
ATOM 3060 C CA . GLY A 1 431 ? -54.294 1.073 96.165 1.00 69.44 431 GLY A CA 1
ATOM 3061 C C . GLY A 1 431 ? -55.211 0.030 95.526 1.00 69.44 431 GLY A C 1
ATOM 3062 O O . GLY A 1 431 ? -56.396 0.053 95.847 1.00 69.44 431 GLY A O 1
ATOM 3063 N N . GLY A 1 432 ? -54.711 -0.871 94.669 1.00 77.44 432 GLY A N 1
ATOM 3064 C CA . GLY A 1 432 ? -55.428 -2.079 94.244 1.00 77.44 432 GLY A CA 1
ATOM 3065 C C . GLY A 1 432 ? -55.294 -2.393 92.757 1.00 77.44 432 GLY A C 1
ATOM 3066 O O . GLY A 1 432 ? -54.191 -2.512 92.230 1.00 77.44 432 GLY A O 1
ATOM 3067 N N . LEU A 1 433 ? -56.436 -2.560 92.089 1.00 81.25 433 LEU A N 1
ATOM 3068 C CA . LEU A 1 433 ? -56.521 -2.876 90.665 1.00 81.25 433 LEU A CA 1
ATOM 3069 C C . LEU A 1 433 ? -57.248 -1.776 89.888 1.00 81.25 433 LEU A C 1
ATOM 3071 O O . LEU A 1 433 ? -58.239 -1.215 90.363 1.00 81.25 433 LEU A O 1
ATOM 3075 N N . CYS A 1 434 ? -56.803 -1.509 88.665 1.00 82.88 434 CYS A N 1
ATOM 3076 C CA . CYS A 1 434 ? -57.459 -0.590 87.749 1.00 82.88 434 CYS A CA 1
ATOM 3077 C C . CYS A 1 434 ? -58.844 -1.099 87.355 1.00 82.88 434 CYS A C 1
ATOM 3079 O O . CYS A 1 434 ? -59.014 -2.250 86.957 1.00 82.88 434 CYS A O 1
ATOM 3081 N N . ARG A 1 435 ? -59.842 -0.223 87.466 1.00 81.88 435 ARG A N 1
ATOM 3082 C CA . ARG A 1 435 ? -61.227 -0.470 87.076 1.00 81.88 435 ARG A CA 1
ATOM 3083 C C . ARG A 1 435 ? -61.803 0.782 86.433 1.00 81.88 435 ARG A C 1
ATOM 3085 O O . ARG A 1 435 ? -61.967 1.803 87.098 1.00 81.88 435 ARG A O 1
ATOM 3092 N N . ALA A 1 436 ? -62.132 0.707 85.146 1.00 75.62 436 ALA A N 1
ATOM 3093 C CA . ALA A 1 436 ? -62.666 1.824 84.366 1.00 75.62 436 ALA A CA 1
ATOM 3094 C C . ALA A 1 436 ? -61.815 3.115 84.463 1.00 75.62 436 ALA A C 1
ATOM 3096 O O . ALA A 1 436 ? -62.360 4.216 84.573 1.00 75.62 436 ALA A O 1
ATOM 3097 N N . GLY A 1 437 ? -60.483 2.975 84.429 1.00 70.69 437 GLY A N 1
ATOM 3098 C CA . GLY A 1 437 ? -59.537 4.100 84.443 1.00 70.69 437 GLY A CA 1
ATOM 3099 C C . GLY A 1 437 ? -59.235 4.697 85.823 1.00 70.69 437 GLY A C 1
ATOM 3100 O O . GLY A 1 437 ? -58.757 5.828 85.892 1.00 70.69 437 GLY A O 1
ATOM 3101 N N . GLY A 1 438 ? -59.516 3.980 86.920 1.00 76.69 438 GLY A N 1
ATOM 3102 C CA . GLY A 1 438 ? -59.090 4.369 88.269 1.00 76.69 438 GLY A CA 1
ATOM 3103 C C . GLY A 1 438 ? -58.851 3.178 89.203 1.00 76.69 438 GLY A C 1
ATOM 3104 O O . GLY A 1 438 ? -59.370 2.090 88.971 1.00 76.69 438 GLY A O 1
ATOM 3105 N N . CYS A 1 439 ? -58.075 3.389 90.267 1.00 77.31 439 CYS A N 1
ATOM 3106 C CA . CYS A 1 439 ? -57.709 2.347 91.231 1.00 77.31 439 CYS A CA 1
ATOM 3107 C C . CYS A 1 439 ? -58.856 1.945 92.167 1.00 77.31 439 CYS A C 1
ATOM 3109 O O . CYS A 1 439 ? -59.487 2.797 92.799 1.00 77.31 439 CYS A O 1
ATOM 3111 N N . SER A 1 440 ? -59.085 0.638 92.299 1.00 72.88 440 SER A N 1
ATOM 3112 C CA . SER A 1 440 ? -60.054 0.016 93.203 1.00 72.88 440 SER A CA 1
ATOM 3113 C C . SER A 1 440 ? -59.357 -1.003 94.108 1.00 72.88 440 SER A C 1
ATOM 3115 O O . SER A 1 440 ? -58.868 -2.021 93.627 1.00 72.88 440 SER A O 1
ATOM 3117 N N . GLY A 1 441 ? -59.342 -0.750 95.420 1.00 71.69 441 GLY A N 1
ATOM 3118 C CA . GLY A 1 441 ? -58.672 -1.596 96.426 1.00 71.69 441 GLY A CA 1
ATOM 3119 C C . GLY A 1 441 ? -59.552 -2.598 97.160 1.00 71.69 441 GLY A C 1
ATOM 3120 O O . GLY A 1 441 ? -59.073 -3.306 98.032 1.00 71.69 441 GLY A O 1
ATOM 3121 N N . THR A 1 442 ? -60.846 -2.643 96.852 1.00 77.38 442 THR A N 1
ATOM 3122 C CA . THR A 1 442 ? -61.841 -3.380 97.652 1.00 77.38 442 THR A CA 1
ATOM 3123 C C . THR A 1 442 ? -62.384 -4.620 96.942 1.00 77.38 442 THR A C 1
ATOM 3125 O O . THR A 1 442 ? -63.464 -5.101 97.278 1.00 77.38 442 THR A O 1
ATOM 3128 N N . SER A 1 443 ? -61.720 -5.080 95.882 1.00 81.12 443 SER A N 1
ATOM 3129 C CA . SER A 1 443 ? -62.258 -6.110 94.989 1.00 81.12 443 SER A CA 1
ATOM 3130 C C . SER A 1 443 ? -61.151 -6.893 94.297 1.00 81.12 443 SER A C 1
ATOM 3132 O O . SER A 1 443 ? -60.189 -6.286 93.829 1.00 81.12 443 SER A O 1
ATOM 3134 N N . CYS A 1 444 ? -61.329 -8.204 94.171 1.00 82.12 444 CYS A N 1
ATOM 3135 C CA . CYS A 1 444 ? -60.456 -9.071 93.384 1.00 82.12 444 CYS A CA 1
ATOM 3136 C C . CYS A 1 444 ? -60.917 -9.098 91.921 1.00 82.12 444 CYS A C 1
ATOM 3138 O O . CYS A 1 444 ? -62.111 -8.954 91.635 1.00 82.12 444 CYS A O 1
ATOM 3140 N N . PHE A 1 445 ? -59.981 -9.309 90.998 1.00 86.06 445 PHE A N 1
ATOM 3141 C CA . PHE A 1 445 ? -60.255 -9.530 89.582 1.00 86.06 445 PHE A CA 1
ATOM 3142 C C . PHE A 1 445 ? -59.798 -10.938 89.201 1.00 86.06 445 PHE A C 1
ATOM 3144 O O . PHE A 1 445 ? -58.642 -11.156 88.845 1.00 86.06 445 PHE A O 1
ATOM 3151 N N . ILE A 1 446 ? -60.716 -11.896 89.311 1.00 84.19 446 ILE A N 1
ATOM 3152 C CA . ILE A 1 446 ? -60.439 -13.327 89.152 1.00 84.19 446 ILE A CA 1
ATOM 3153 C C . ILE A 1 446 ? -61.176 -13.809 87.900 1.00 84.19 446 ILE A C 1
ATOM 3155 O O . ILE A 1 446 ? -62.354 -13.505 87.712 1.00 84.19 446 ILE A O 1
ATOM 3159 N N . ASP A 1 447 ? -60.476 -14.501 86.998 1.00 82.00 447 ASP A N 1
ATOM 3160 C CA . ASP A 1 447 ? -61.030 -15.036 85.740 1.00 82.00 447 ASP A CA 1
ATOM 3161 C C . ASP A 1 447 ? -61.791 -14.008 84.866 1.00 82.00 447 ASP A C 1
ATOM 3163 O O . ASP A 1 447 ? -62.724 -14.339 84.128 1.00 82.00 447 ASP A O 1
ATOM 3167 N N . GLY A 1 448 ? -61.388 -12.734 84.924 1.00 80.44 448 GLY A N 1
ATOM 3168 C CA . GLY A 1 448 ? -62.007 -11.646 84.158 1.00 80.44 448 GLY A CA 1
ATOM 3169 C C . GLY A 1 448 ? -63.302 -11.087 84.763 1.00 80.44 448 GLY A C 1
ATOM 3170 O O . GLY A 1 448 ? -64.008 -10.327 84.094 1.00 80.44 448 GLY A O 1
ATOM 3171 N N . ILE A 1 449 ? -63.635 -11.461 86.002 1.00 81.19 449 ILE A N 1
ATOM 3172 C CA . ILE A 1 449 ? -64.828 -11.021 86.730 1.00 81.19 449 ILE A CA 1
ATOM 3173 C C . ILE A 1 449 ? -64.406 -10.334 88.036 1.00 81.19 449 ILE A C 1
ATOM 3175 O O . ILE A 1 449 ? -63.441 -10.717 88.693 1.00 81.19 449 ILE A O 1
ATOM 3179 N N . TRP A 1 450 ? -65.137 -9.280 88.401 1.00 84.81 450 TRP A N 1
ATOM 3180 C CA . TRP A 1 450 ? -64.936 -8.561 89.657 1.00 84.81 450 TRP A CA 1
ATOM 3181 C C . TRP A 1 450 ? -65.697 -9.237 90.798 1.00 84.81 450 TRP A C 1
ATOM 3183 O O . TRP A 1 450 ? -66.916 -9.385 90.692 1.00 84.81 450 TRP A O 1
ATOM 3193 N N . HIS A 1 451 ? -64.990 -9.545 91.883 1.00 84.62 451 HIS A N 1
ATOM 3194 C CA . HIS A 1 451 ? -65.542 -10.085 93.128 1.00 84.62 451 HIS A CA 1
ATOM 3195 C C . HIS A 1 451 ? -65.337 -9.096 94.280 1.00 84.62 451 HIS A C 1
ATOM 3197 O O . HIS A 1 451 ? -64.307 -8.418 94.341 1.00 84.62 451 HIS A O 1
ATOM 3203 N N . GLU A 1 452 ? -66.320 -8.973 95.171 1.00 84.81 452 GLU A N 1
ATOM 3204 C CA . GLU A 1 452 ? -66.192 -8.126 96.365 1.00 84.81 452 GLU A CA 1
ATOM 3205 C C . GLU A 1 452 ? -65.349 -8.817 97.449 1.00 84.81 452 GLU A C 1
ATOM 3207 O O . GLU A 1 452 ? -65.292 -10.042 97.529 1.00 84.81 452 GLU A O 1
ATOM 3212 N N . GLU A 1 453 ? -64.666 -8.034 98.288 1.00 82.56 453 GLU A N 1
ATOM 3213 C CA . GLU A 1 453 ? -63.892 -8.564 99.418 1.00 82.56 453 GLU A CA 1
ATOM 3214 C C . GLU A 1 453 ? -64.752 -9.465 100.323 1.00 82.56 453 GLU A C 1
ATOM 3216 O O . GLU A 1 453 ? -65.840 -9.080 100.761 1.00 82.56 453 GLU A O 1
ATOM 3221 N N . GLY A 1 454 ? -64.250 -10.668 100.610 1.00 77.81 454 GLY A N 1
ATOM 3222 C CA . GLY A 1 454 ? -64.950 -11.681 101.399 1.00 77.81 454 GLY A CA 1
ATOM 3223 C C . GLY A 1 454 ? -66.063 -12.420 100.651 1.00 77.81 454 GLY A C 1
ATOM 3224 O O . GLY A 1 454 ? -66.749 -13.237 101.261 1.00 77.81 454 GLY A O 1
ATOM 3225 N N . GLU A 1 455 ? -66.265 -12.161 99.354 1.00 84.56 455 GLU A N 1
ATOM 3226 C CA . GLU A 1 455 ? -67.089 -13.025 98.507 1.00 84.56 455 GLU A CA 1
ATOM 3227 C C . GLU A 1 455 ? -66.457 -14.423 98.474 1.00 84.56 455 GLU A C 1
ATOM 3229 O O . GLU A 1 455 ? -65.240 -14.540 98.348 1.00 84.56 455 GLU A O 1
ATOM 3234 N N . GLU A 1 456 ? -67.265 -15.469 98.646 1.00 81.81 456 GLU A N 1
ATOM 3235 C CA . GLU A 1 456 ? -66.820 -16.868 98.697 1.00 81.81 456 GLU A CA 1
ATOM 3236 C C . GLU A 1 456 ? -66.910 -17.521 97.312 1.00 81.81 456 GLU A C 1
ATOM 3238 O O . GLU A 1 456 ? -67.829 -17.242 96.529 1.00 81.81 456 GLU A O 1
ATOM 3243 N N . LEU A 1 457 ? -65.992 -18.445 97.015 1.00 83.81 457 LEU A N 1
ATOM 3244 C CA . LEU A 1 457 ? -66.033 -19.207 95.772 1.00 83.81 457 LEU A CA 1
ATOM 3245 C C . LEU A 1 457 ? -67.265 -20.124 95.753 1.00 83.81 457 LEU A C 1
ATOM 3247 O O . LEU A 1 457 ? -67.429 -21.029 96.573 1.00 83.81 457 LEU A O 1
ATOM 3251 N N . ILE A 1 458 ? -68.130 -19.941 94.755 1.00 77.06 458 ILE A N 1
ATOM 3252 C CA . ILE A 1 458 ? -69.330 -20.767 94.585 1.00 77.06 458 ILE A CA 1
ATOM 3253 C C . ILE A 1 458 ? -68.931 -22.240 94.408 1.00 77.06 458 ILE A C 1
ATOM 3255 O O . ILE A 1 458 ? -68.373 -22.632 93.384 1.00 77.06 458 ILE A O 1
ATOM 3259 N N . GLY A 1 459 ? -69.286 -23.070 95.392 1.00 76.00 459 GLY A N 1
ATOM 3260 C CA . GLY A 1 459 ? -68.964 -24.501 95.422 1.00 76.00 459 GLY A CA 1
ATOM 3261 C C . GLY A 1 459 ? -67.720 -24.864 96.241 1.00 76.00 459 GLY A C 1
ATOM 3262 O O . GLY A 1 459 ? -67.448 -26.055 96.382 1.00 76.00 459 GLY A O 1
ATOM 3263 N N . ASN A 1 460 ? -67.008 -23.879 96.799 1.00 77.19 460 ASN A N 1
ATOM 3264 C CA . ASN A 1 460 ? -65.924 -24.068 97.760 1.00 77.19 460 ASN A CA 1
ATOM 3265 C C . ASN A 1 460 ? -65.871 -22.893 98.758 1.00 77.19 460 ASN A C 1
ATOM 3267 O O . ASN A 1 460 ? -65.119 -21.944 98.570 1.00 77.19 460 ASN A O 1
ATOM 3271 N N . GLU A 1 461 ? -66.650 -22.986 99.840 1.00 81.25 461 GLU A N 1
ATOM 3272 C CA . GLU A 1 461 ? -66.759 -21.977 100.918 1.00 81.25 461 GLU A CA 1
ATOM 3273 C C . GLU A 1 461 ? -65.482 -21.837 101.774 1.00 81.25 461 GLU A C 1
ATOM 3275 O O . GLU A 1 461 ? -65.503 -21.186 102.808 1.00 81.25 461 GLU A O 1
ATOM 3280 N N . CYS A 1 462 ? -64.394 -22.508 101.391 1.00 84.12 462 CYS A N 1
ATOM 3281 C CA . CYS A 1 462 ? -63.092 -22.425 102.049 1.00 84.12 462 CYS A CA 1
ATOM 3282 C C . CYS A 1 462 ? -62.089 -21.582 101.259 1.00 84.12 462 CYS A C 1
ATOM 3284 O O . CYS A 1 462 ? -60.880 -21.691 101.483 1.00 84.12 462 CYS A O 1
ATOM 3286 N N . GLN A 1 463 ? -62.570 -20.800 100.292 1.00 87.19 463 GLN A N 1
ATOM 3287 C CA . GLN A 1 463 ? -61.782 -19.800 99.594 1.00 87.19 463 GLN A CA 1
ATOM 3288 C C . GLN A 1 463 ? -62.616 -18.534 99.398 1.00 87.19 463 GLN A C 1
ATOM 3290 O O . GLN A 1 463 ? -63.758 -18.599 98.930 1.00 87.19 463 GLN A O 1
ATOM 3295 N N . SER A 1 464 ? -62.018 -17.383 99.681 1.00 86.75 464 SER A N 1
ATOM 3296 C CA . SER A 1 464 ? -62.661 -16.079 99.570 1.00 86.75 464 SER A CA 1
ATOM 3297 C C . SER A 1 464 ? -61.789 -15.072 98.815 1.00 86.75 464 SER A C 1
ATOM 3299 O O . SER A 1 464 ? -60.579 -15.249 98.640 1.00 86.75 464 SER A O 1
ATOM 3301 N N . CYS A 1 465 ? -62.414 -14.018 98.295 1.00 86.62 465 CYS A N 1
ATOM 3302 C CA . CYS A 1 465 ? -61.695 -12.903 97.688 1.00 86.62 465 CYS A CA 1
ATOM 3303 C C . CYS A 1 465 ? -60.999 -12.068 98.776 1.00 86.62 465 CYS A C 1
ATOM 3305 O O . CYS A 1 465 ? -61.663 -11.428 99.595 1.00 86.62 465 CYS A O 1
ATOM 3307 N N . ALA A 1 466 ? -59.663 -12.025 98.740 1.00 83.19 466 ALA A N 1
ATOM 3308 C CA . ALA A 1 466 ? -58.835 -11.190 99.608 1.00 83.19 466 ALA A CA 1
ATOM 3309 C C . ALA A 1 466 ? -57.941 -10.248 98.767 1.00 83.19 466 ALA A C 1
ATOM 3311 O O . ALA A 1 466 ? -56.814 -10.612 98.415 1.00 83.19 466 ALA A O 1
ATOM 3312 N N . PRO A 1 467 ? -58.407 -9.023 98.449 1.00 76.75 467 PRO A N 1
ATOM 3313 C CA . PRO A 1 467 ? -57.737 -8.125 97.502 1.00 76.75 467 PRO A CA 1
ATOM 3314 C C . PRO A 1 467 ? -56.368 -7.614 97.979 1.00 76.75 467 PRO A C 1
ATOM 3316 O O . PRO A 1 467 ? -55.544 -7.228 97.156 1.00 76.75 467 PRO A O 1
ATOM 3319 N N . GLU A 1 468 ? -56.093 -7.626 99.287 1.00 76.00 468 GLU A N 1
ATOM 3320 C CA . GLU A 1 468 ? -54.781 -7.249 99.839 1.00 76.00 468 GLU A CA 1
ATOM 3321 C C . GLU A 1 468 ? -53.746 -8.391 99.818 1.00 76.00 468 GLU A C 1
ATOM 3323 O O . GLU A 1 468 ? -52.564 -8.142 100.056 1.00 76.00 468 GLU A O 1
ATOM 3328 N N . VAL A 1 469 ? -54.175 -9.636 99.576 1.00 80.06 469 VAL A N 1
ATOM 3329 C CA . VAL A 1 469 ? -53.317 -10.830 99.665 1.00 80.06 469 VAL A CA 1
ATOM 3330 C C . VAL A 1 469 ? -53.018 -11.378 98.275 1.00 80.06 469 VAL A C 1
ATOM 3332 O O . VAL A 1 469 ? -51.864 -11.366 97.859 1.00 80.06 469 VAL A O 1
ATOM 3335 N N . GLU A 1 470 ? -54.051 -11.804 97.548 1.00 81.62 470 GLU A N 1
ATOM 3336 C CA . GLU A 1 470 ? -53.957 -12.310 96.175 1.00 81.62 470 GLU A CA 1
ATOM 3337 C C . GLU A 1 470 ? -55.130 -11.728 95.363 1.00 81.62 470 GLU A C 1
ATOM 3339 O O . GLU A 1 470 ? -56.208 -12.316 95.301 1.00 81.62 470 GLU A O 1
ATOM 3344 N N . PRO A 1 471 ? -54.976 -10.545 94.740 1.00 77.94 471 PRO A N 1
ATOM 3345 C CA . PRO A 1 471 ? -56.080 -9.865 94.056 1.00 77.94 471 PRO A CA 1
ATOM 3346 C C . PRO A 1 471 ? -56.512 -10.539 92.742 1.00 77.94 471 PRO A C 1
ATOM 3348 O O . PRO A 1 471 ? -57.528 -10.144 92.166 1.00 77.94 471 PRO A O 1
ATOM 3351 N N . PHE A 1 472 ? -55.760 -11.540 92.274 1.00 82.62 472 PHE A N 1
ATOM 3352 C CA . PHE A 1 472 ? -55.992 -12.265 91.020 1.00 82.62 472 PHE A CA 1
ATOM 3353 C C . PHE A 1 472 ? -56.446 -13.716 91.206 1.00 82.62 472 PHE A C 1
ATOM 3355 O O . PHE A 1 472 ? -56.820 -14.348 90.221 1.00 82.62 472 PHE A O 1
ATOM 3362 N N . ASP A 1 473 ? -56.442 -14.235 92.436 1.00 85.31 473 ASP A N 1
ATOM 3363 C CA . ASP A 1 473 ? -56.747 -15.634 92.736 1.00 85.31 473 ASP A CA 1
ATOM 3364 C C . ASP A 1 473 ? -57.613 -15.767 93.998 1.00 85.31 473 ASP A C 1
ATOM 3366 O O . ASP A 1 473 ? -57.613 -14.920 94.892 1.00 85.31 473 ASP A O 1
ATOM 3370 N N . TRP A 1 474 ? -58.363 -16.866 94.087 1.00 87.12 474 TRP A N 1
ATOM 3371 C CA . TRP A 1 474 ? -59.143 -17.183 95.284 1.00 87.12 474 TRP A CA 1
ATOM 3372 C C . TRP A 1 474 ? -58.211 -17.525 96.449 1.00 87.12 474 TRP A C 1
ATOM 3374 O O . TRP A 1 474 ? -57.433 -18.480 96.380 1.00 87.12 474 TRP A O 1
ATOM 3384 N N . THR A 1 475 ? -58.308 -16.771 97.543 1.00 85.81 475 THR A N 1
ATOM 3385 C CA . THR A 1 475 ? -57.445 -16.954 98.713 1.00 85.81 475 THR A CA 1
ATOM 3386 C C . THR A 1 475 ? -58.036 -18.028 99.629 1.00 85.81 475 THR A C 1
ATOM 3388 O O . THR A 1 475 ? -59.207 -17.920 99.987 1.00 85.81 475 THR A O 1
ATOM 3391 N N . PRO A 1 476 ? -57.281 -19.074 100.021 1.00 84.38 476 PRO A N 1
ATOM 3392 C CA . PRO A 1 476 ? -57.762 -20.071 100.974 1.00 84.38 476 PRO A CA 1
ATOM 3393 C C . PRO A 1 476 ? -58.115 -19.449 102.326 1.00 84.38 476 PRO A C 1
ATOM 3395 O O . PRO A 1 476 ? -57.319 -18.702 102.901 1.00 84.38 476 PRO A O 1
ATOM 3398 N N . ASP A 1 477 ? -59.280 -19.805 102.857 1.00 81.94 477 ASP A N 1
ATOM 3399 C CA . ASP A 1 477 ? -59.673 -19.440 104.211 1.00 81.94 477 ASP A CA 1
ATOM 3400 C C . ASP A 1 477 ? -58.832 -20.206 105.242 1.00 81.94 477 ASP A C 1
ATOM 3402 O O . ASP A 1 477 ? -58.205 -21.228 104.958 1.00 81.94 477 ASP A O 1
ATOM 3406 N N . THR A 1 478 ? -58.803 -19.704 106.477 1.00 84.12 478 THR A N 1
ATOM 3407 C CA . THR A 1 478 ? -57.981 -20.295 107.544 1.00 84.12 478 THR A CA 1
ATOM 3408 C C . THR A 1 478 ? -58.473 -21.701 107.910 1.00 84.12 478 THR A C 1
ATOM 3410 O O . THR A 1 478 ? -59.672 -21.901 108.131 1.00 84.12 478 THR A O 1
ATOM 3413 N N . ASP A 1 479 ? -57.552 -22.662 108.038 1.00 81.50 479 ASP A N 1
ATOM 3414 C CA . ASP A 1 479 ? -57.860 -24.030 108.471 1.00 81.50 479 ASP A CA 1
ATOM 3415 C C . ASP A 1 479 ? -58.659 -24.051 109.787 1.00 81.50 479 ASP A C 1
ATOM 3417 O O . ASP A 1 479 ? -58.364 -23.319 110.734 1.00 81.50 479 ASP A O 1
ATOM 3421 N N . GLY A 1 480 ? -59.682 -24.904 109.854 1.00 74.50 480 GLY A N 1
ATOM 3422 C CA . GLY A 1 480 ? -60.606 -24.985 110.988 1.00 74.50 480 GLY A CA 1
ATOM 3423 C C . GLY A 1 480 ? -61.802 -24.027 110.913 1.00 74.50 480 GLY A C 1
ATOM 3424 O O . GLY A 1 480 ? -62.660 -24.072 111.797 1.00 74.50 480 GLY A O 1
ATOM 3425 N N . THR A 1 481 ? -61.909 -23.190 109.875 1.00 83.81 481 THR A N 1
ATOM 3426 C CA . THR A 1 481 ? -63.127 -22.401 109.608 1.00 83.81 481 THR A CA 1
ATOM 3427 C C . THR A 1 481 ? -64.285 -23.338 109.263 1.00 83.81 481 THR A C 1
ATOM 3429 O O . THR A 1 481 ? -64.100 -24.338 108.575 1.00 83.81 481 THR A O 1
ATOM 3432 N N . ALA A 1 482 ? -65.482 -23.070 109.785 1.00 78.12 482 ALA A N 1
ATOM 3433 C CA . ALA A 1 482 ? -66.641 -23.914 109.507 1.00 78.12 482 ALA A CA 1
ATOM 3434 C C . ALA A 1 482 ? -67.110 -23.730 108.061 1.00 78.12 482 ALA A C 1
ATOM 3436 O O . ALA A 1 482 ? -67.259 -22.598 107.616 1.00 78.12 482 ALA A O 1
ATOM 3437 N N . CYS A 1 483 ? -67.418 -24.830 107.380 1.00 81.19 483 CYS A N 1
ATOM 3438 C CA . CYS A 1 483 ? -68.055 -24.810 106.067 1.00 81.19 483 CYS A CA 1
ATOM 3439 C C . CYS A 1 483 ? -69.182 -25.854 105.993 1.00 81.19 483 CYS A C 1
ATOM 3441 O O . CYS A 1 483 ? -69.346 -26.650 106.924 1.00 81.19 483 CYS A O 1
ATOM 3443 N N . ALA A 1 484 ? -69.972 -25.863 104.916 1.00 77.88 484 ALA A N 1
ATOM 3444 C CA . ALA A 1 484 ? -71.237 -26.598 104.831 1.00 77.88 484 ALA A CA 1
ATOM 3445 C C . ALA A 1 484 ? -71.153 -28.076 105.253 1.00 77.88 484 ALA A C 1
ATOM 3447 O O . ALA A 1 484 ? -72.007 -28.542 106.009 1.00 77.88 484 ALA A O 1
ATOM 3448 N N . ASP A 1 485 ? -70.114 -28.795 104.817 1.00 76.19 485 ASP A N 1
ATOM 3449 C CA . ASP A 1 485 ? -69.948 -30.229 105.084 1.00 76.19 485 ASP A CA 1
ATOM 3450 C C . ASP A 1 485 ? -68.765 -30.553 105.999 1.00 76.19 485 ASP A C 1
ATOM 3452 O O . ASP A 1 485 ? -68.531 -31.724 106.306 1.00 76.19 485 ASP A O 1
ATOM 3456 N N . GLY A 1 486 ? -68.055 -29.556 106.535 1.00 83.12 486 GLY A N 1
ATOM 3457 C CA . GLY A 1 486 ? -66.725 -29.789 107.095 1.00 83.12 486 GLY A CA 1
ATOM 3458 C C . GLY A 1 486 ? -66.165 -28.694 107.987 1.00 83.12 486 GLY A C 1
ATOM 3459 O O . GLY A 1 486 ? -66.861 -27.795 108.459 1.00 83.12 486 GLY A O 1
ATOM 3460 N N . LEU A 1 487 ? -64.865 -28.810 108.200 1.00 83.75 487 LEU A N 1
ATOM 3461 C CA . LEU A 1 487 ? -63.996 -27.694 108.529 1.00 83.75 487 LEU A CA 1
ATOM 3462 C C . LEU A 1 487 ? -63.076 -27.467 107.326 1.00 83.75 487 LEU A C 1
ATOM 3464 O O . LEU A 1 487 ? -62.698 -28.426 106.651 1.00 83.75 487 LEU A O 1
ATOM 3468 N N . CYS A 1 488 ? -62.723 -26.217 107.049 1.00 85.56 488 CYS A N 1
ATOM 3469 C CA . CYS A 1 488 ? -61.768 -25.891 106.004 1.00 85.56 488 CYS A CA 1
ATOM 3470 C C . CYS A 1 488 ? -60.407 -26.490 106.338 1.00 85.56 488 CYS A C 1
ATOM 3472 O O . CYS A 1 488 ? -59.924 -26.367 107.466 1.00 85.56 488 CYS A O 1
ATOM 3474 N N . ARG A 1 489 ? -59.819 -27.165 105.360 1.00 85.12 489 ARG A N 1
ATOM 3475 C CA . ARG A 1 489 ? -58.498 -27.769 105.437 1.00 85.12 489 ARG A CA 1
ATOM 3476 C C . ARG A 1 489 ? -57.835 -27.632 104.082 1.00 85.12 489 ARG A C 1
ATOM 3478 O O . ARG A 1 489 ? -58.383 -28.124 103.098 1.00 85.12 489 ARG A O 1
ATOM 3485 N N . ASP A 1 490 ? -56.687 -26.971 104.026 1.00 84.19 490 ASP A N 1
ATOM 3486 C CA . ASP A 1 490 ? -55.942 -26.748 102.782 1.00 84.19 490 ASP A CA 1
ATOM 3487 C C . ASP A 1 490 ? -56.826 -26.133 101.665 1.00 84.19 490 ASP A C 1
ATOM 3489 O O . ASP A 1 490 ? -56.726 -26.495 100.492 1.00 84.19 490 ASP A O 1
ATOM 3493 N N . GLY A 1 491 ? -57.735 -25.220 102.033 1.00 77.44 491 GLY A N 1
ATOM 3494 C CA . GLY A 1 491 ? -58.629 -24.531 101.092 1.00 77.44 491 GLY A CA 1
ATOM 3495 C C . GLY A 1 491 ? -59.802 -25.362 100.558 1.00 77.44 491 GLY A C 1
ATOM 3496 O O . GLY A 1 491 ? -60.425 -24.952 99.581 1.00 77.44 491 GLY A O 1
ATOM 3497 N N . VAL A 1 492 ? -60.123 -26.512 101.164 1.00 81.38 492 VAL A N 1
ATOM 3498 C CA . VAL A 1 492 ? -61.310 -27.325 100.839 1.00 81.38 492 VAL A CA 1
ATOM 3499 C C . VAL A 1 492 ? -62.074 -27.750 102.092 1.00 81.38 492 VAL A C 1
ATOM 3501 O O . VAL A 1 492 ? -61.508 -27.904 103.171 1.00 81.38 492 VAL A O 1
ATOM 3504 N N . CYS A 1 493 ? -63.377 -27.984 101.946 1.00 84.31 493 CYS A N 1
ATOM 3505 C CA . CYS A 1 493 ? -64.200 -28.541 103.016 1.00 84.31 493 CYS A CA 1
ATOM 3506 C C . CYS A 1 493 ? -63.850 -30.004 103.320 1.00 84.31 493 CYS A C 1
ATOM 3508 O O . CYS A 1 493 ? -64.188 -30.896 102.538 1.00 84.31 493 CYS A O 1
ATOM 3510 N N . ASP A 1 494 ? -63.255 -30.272 104.486 1.00 83.56 494 ASP A N 1
ATOM 3511 C CA . ASP A 1 494 ? -63.018 -31.627 104.992 1.00 83.56 494 ASP A CA 1
ATOM 3512 C C . ASP A 1 494 ? -64.125 -32.041 105.974 1.00 83.56 494 ASP A C 1
ATOM 3514 O O . ASP A 1 494 ? -64.223 -31.543 107.098 1.00 83.56 494 ASP A O 1
ATOM 3518 N N . GLY A 1 495 ? -64.983 -32.962 105.532 1.00 81.81 495 GLY A N 1
ATOM 3519 C CA . GLY A 1 495 ? -66.041 -33.566 106.347 1.00 81.81 495 GLY A CA 1
ATOM 3520 C C . GLY A 1 495 ? -65.683 -34.925 106.952 1.00 81.81 495 GLY A C 1
ATOM 3521 O O . GLY A 1 495 ? -66.524 -35.521 107.627 1.00 81.81 495 GLY A O 1
ATOM 3522 N N . GLN A 1 496 ? -64.482 -35.448 106.684 1.00 82.44 496 GLN A N 1
ATOM 3523 C CA . GLN A 1 496 ? -64.078 -36.816 107.034 1.00 82.44 496 GLN A CA 1
ATOM 3524 C C . GLN A 1 496 ? -63.043 -36.882 108.163 1.00 82.44 496 GLN A C 1
ATOM 3526 O O . GLN A 1 496 ? -62.668 -37.979 108.584 1.00 82.44 496 GLN A O 1
ATOM 3531 N N . SER A 1 497 ? -62.614 -35.730 108.671 1.00 84.94 497 SER A N 1
ATOM 3532 C CA . SER A 1 497 ? -61.629 -35.622 109.743 1.00 84.94 497 SER A CA 1
ATOM 3533 C C . SER A 1 497 ? -62.171 -34.799 110.912 1.00 84.94 497 SER A C 1
ATOM 3535 O O . SER A 1 497 ? -63.049 -33.953 110.745 1.00 84.94 497 SER A O 1
ATOM 3537 N N . CYS A 1 498 ? -61.622 -35.024 112.101 1.00 83.12 498 CYS A N 1
ATOM 3538 C CA . CYS A 1 498 ? -61.802 -34.149 113.257 1.00 83.12 498 CYS A CA 1
ATOM 3539 C C . CYS A 1 498 ? -60.532 -33.310 113.442 1.00 83.12 498 CYS A C 1
ATOM 3541 O O . CYS A 1 498 ? -59.429 -33.834 113.302 1.00 83.12 498 CYS A O 1
ATOM 3543 N N . LEU A 1 499 ? -60.657 -32.039 113.809 1.00 86.25 499 LEU A N 1
ATOM 3544 C CA . LEU A 1 499 ? -59.540 -31.203 114.243 1.00 86.25 499 LEU A CA 1
ATOM 3545 C C . LEU A 1 499 ? -59.489 -31.218 115.775 1.00 86.25 499 LEU A C 1
ATOM 3547 O O . LEU A 1 499 ? -60.153 -30.425 116.439 1.00 86.25 499 LEU A O 1
ATOM 3551 N N . VAL A 1 500 ? -58.736 -32.155 116.353 1.00 81.19 500 VAL A N 1
ATOM 3552 C CA . VAL A 1 500 ? -58.672 -32.351 117.809 1.00 81.19 500 VAL A CA 1
ATOM 3553 C C . VAL A 1 500 ? -57.321 -31.875 118.326 1.00 81.19 500 VAL A C 1
ATOM 3555 O O . VAL A 1 500 ? -56.288 -32.442 117.982 1.00 81.19 500 VAL A O 1
ATOM 3558 N N . MET A 1 501 ? -57.332 -30.860 119.199 1.00 80.56 501 MET A N 1
ATOM 3559 C CA . MET A 1 501 ? -56.115 -30.220 119.735 1.00 80.56 501 MET A CA 1
ATOM 3560 C C . MET A 1 501 ? -55.167 -29.713 118.630 1.00 80.56 501 MET A C 1
ATOM 3562 O O . MET A 1 501 ? -53.965 -29.951 118.698 1.00 80.56 501 MET A O 1
ATOM 3566 N N . ASP A 1 502 ? -55.725 -29.041 117.617 1.00 79.44 502 ASP A N 1
ATOM 3567 C CA . ASP A 1 502 ? -55.012 -28.491 116.450 1.00 79.44 502 ASP A CA 1
ATOM 3568 C C . ASP A 1 502 ? -54.293 -29.538 115.570 1.00 79.44 502 ASP A C 1
ATOM 3570 O O . ASP A 1 502 ? -53.524 -29.184 114.678 1.00 79.44 502 ASP A O 1
ATOM 3574 N N . GLU A 1 503 ? -54.568 -30.832 115.772 1.00 82.12 503 GLU A N 1
ATOM 3575 C CA . GLU A 1 503 ? -54.116 -31.912 114.894 1.00 82.12 503 GLU A CA 1
ATOM 3576 C C . GLU A 1 503 ? -55.308 -32.586 114.205 1.00 82.12 503 GLU A C 1
ATOM 3578 O O . GLU A 1 503 ? -56.304 -32.956 114.834 1.00 82.12 503 GLU A O 1
ATOM 3583 N N . TRP A 1 504 ? -55.193 -32.763 112.889 1.00 87.94 504 TRP A N 1
ATOM 3584 C CA . TRP A 1 504 ? -56.193 -33.458 112.086 1.00 87.94 504 TRP A CA 1
ATOM 3585 C C . TRP A 1 504 ? -56.144 -34.966 112.337 1.00 87.94 504 TRP A C 1
ATOM 3587 O O . TRP A 1 504 ? -55.107 -35.601 112.143 1.00 87.94 504 TRP A O 1
ATOM 3597 N N . ARG A 1 505 ? -57.286 -35.531 112.725 1.00 85.44 505 ARG A N 1
ATOM 3598 C CA . ARG A 1 505 ? -57.500 -36.953 113.011 1.00 85.44 505 ARG A CA 1
ATOM 3599 C C . ARG A 1 505 ? -58.455 -37.553 112.001 1.00 85.44 505 ARG A C 1
ATOM 3601 O O . ARG A 1 505 ? -59.483 -36.947 111.697 1.00 85.44 505 ARG A O 1
ATOM 3608 N N . ALA A 1 506 ? -58.134 -38.736 111.496 1.00 83.44 506 ALA A N 1
ATOM 3609 C CA . ALA A 1 506 ? -59.020 -39.445 110.582 1.00 83.44 506 ALA A CA 1
ATOM 3610 C C . ALA A 1 506 ? -60.256 -39.984 111.324 1.00 83.44 506 ALA A C 1
ATOM 3612 O O . ALA A 1 506 ? -60.173 -40.348 112.498 1.00 83.44 506 ALA A O 1
ATOM 3613 N N . ALA A 1 507 ? -61.399 -40.082 110.638 1.00 80.44 507 ALA A N 1
ATOM 3614 C CA . ALA A 1 507 ? -62.573 -40.765 111.181 1.00 80.44 507 ALA A CA 1
ATOM 3615 C C . ALA A 1 507 ? -62.221 -42.183 111.670 1.00 80.44 507 ALA A C 1
ATOM 3617 O O . ALA A 1 507 ? -61.651 -42.979 110.923 1.00 80.44 507 ALA A O 1
ATOM 3618 N N . GLY A 1 508 ? -62.584 -42.500 112.912 1.00 74.06 508 GLY A N 1
ATOM 3619 C CA . GLY A 1 508 ? -62.297 -43.778 113.563 1.00 74.06 508 GLY A CA 1
ATOM 3620 C C . GLY A 1 508 ? -60.872 -43.924 114.108 1.00 74.06 508 GLY A C 1
ATOM 3621 O O . GLY A 1 508 ? -60.548 -44.986 114.625 1.00 74.06 508 GLY A O 1
ATOM 3622 N N . GLU A 1 509 ? -60.015 -42.900 114.014 1.00 81.44 509 GLU A N 1
ATOM 3623 C CA . GLU A 1 509 ? -58.708 -42.903 114.686 1.00 81.44 509 GLU A CA 1
ATOM 3624 C C . GLU A 1 509 ? -58.923 -42.932 116.206 1.00 81.44 509 GLU A C 1
ATOM 3626 O O . GLU A 1 509 ? -59.686 -42.117 116.722 1.00 81.44 509 GLU A O 1
ATOM 3631 N N . GLU A 1 510 ? -58.297 -43.882 116.903 1.00 76.88 510 GLU A N 1
ATOM 3632 C CA . GLU A 1 510 ? -58.420 -44.058 118.357 1.00 76.88 510 GLU A CA 1
ATOM 3633 C C . GLU A 1 510 ? -57.613 -42.997 119.124 1.00 76.88 510 GLU A C 1
ATOM 3635 O O . GLU A 1 510 ? -56.525 -42.589 118.706 1.00 76.88 510 GLU A O 1
ATOM 3640 N N . ASP A 1 511 ? -58.135 -42.564 120.272 1.00 78.69 511 ASP A N 1
ATOM 3641 C CA . ASP A 1 511 ? -57.475 -41.628 121.178 1.00 78.69 511 ASP A CA 1
ATOM 3642 C C . ASP A 1 511 ? -56.193 -42.290 121.739 1.00 78.69 511 ASP A C 1
ATOM 3644 O O . ASP A 1 511 ? -56.271 -43.290 122.459 1.00 78.69 511 ASP A O 1
ATOM 3648 N N . PRO A 1 512 ? -54.990 -41.739 121.475 1.00 72.50 512 PRO A N 1
ATOM 3649 C CA . PRO A 1 512 ? -53.713 -42.342 121.874 1.00 72.50 512 PRO A CA 1
ATOM 3650 C C . PRO A 1 512 ? -53.550 -42.566 123.383 1.00 72.50 512 PRO A C 1
ATOM 3652 O O . PRO A 1 512 ? -52.647 -43.290 123.808 1.00 72.50 512 PRO A O 1
ATOM 3655 N N . VAL A 1 513 ? -54.367 -41.898 124.205 1.00 70.88 513 VAL A N 1
ATOM 3656 C CA . VAL A 1 513 ? -54.374 -42.036 125.670 1.00 70.88 513 VAL A CA 1
ATOM 3657 C C . VAL A 1 513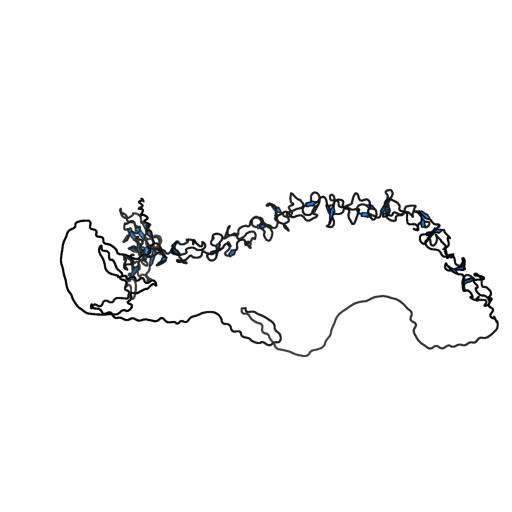 ? -55.548 -42.856 126.205 1.00 70.88 513 VAL A C 1
ATOM 3659 O O . VAL A 1 513 ? -55.550 -43.179 127.395 1.00 70.88 513 VAL A O 1
ATOM 3662 N N . SER A 1 514 ? -56.520 -43.226 125.369 1.00 63.03 514 SER A N 1
ATOM 3663 C CA . SER A 1 514 ? -57.642 -44.077 125.759 1.00 63.03 514 SER A CA 1
ATOM 3664 C C . SER A 1 514 ? -58.209 -44.819 124.553 1.00 63.03 514 SER A C 1
ATOM 3666 O O . SER A 1 514 ? -58.914 -44.243 123.738 1.00 63.03 514 SER A O 1
ATOM 3668 N N . GLU A 1 515 ? -58.019 -46.135 124.531 1.00 64.12 515 GLU A N 1
ATOM 3669 C CA . GLU A 1 515 ? -58.616 -47.050 123.541 1.00 64.12 515 GLU A CA 1
ATOM 3670 C C . GLU A 1 515 ? -60.164 -47.065 123.539 1.00 64.12 515 GLU A C 1
ATOM 3672 O O . GLU A 1 515 ? -60.773 -47.775 122.755 1.00 64.12 515 GLU A O 1
ATOM 3677 N N . CYS A 1 516 ? -60.820 -46.271 124.397 1.00 64.25 516 CYS A N 1
ATOM 3678 C CA . CYS A 1 516 ? -62.279 -46.162 124.492 1.00 64.25 516 CYS A CA 1
ATOM 3679 C C . CYS A 1 516 ? -62.859 -44.935 123.763 1.00 64.25 516 CYS A C 1
ATOM 3681 O O . CYS A 1 516 ? -64.049 -44.643 123.908 1.00 64.25 516 CYS A O 1
ATOM 3683 N N . ARG A 1 517 ? -62.041 -44.147 123.056 1.00 74.56 517 ARG A N 1
ATOM 3684 C CA . ARG A 1 517 ? -62.472 -42.934 122.344 1.00 74.56 517 ARG A CA 1
ATOM 3685 C C . ARG A 1 517 ? -61.880 -42.915 120.944 1.00 74.56 517 ARG A C 1
ATOM 3687 O O . ARG A 1 517 ? -60.750 -43.343 120.761 1.00 74.56 517 ARG A O 1
ATOM 3694 N N . ALA A 1 518 ? -62.613 -42.377 119.979 1.00 81.62 518 ALA A N 1
ATOM 3695 C CA . ALA A 1 518 ? -62.157 -42.207 118.606 1.00 81.62 518 ALA A CA 1
ATOM 3696 C C . ALA A 1 518 ? -62.651 -40.878 118.012 1.00 81.62 518 ALA A C 1
ATOM 3698 O O . ALA A 1 518 ? -63.541 -40.224 118.558 1.00 81.62 518 ALA A O 1
ATOM 3699 N N . CYS A 1 519 ? -62.060 -40.438 116.902 1.00 83.69 519 CYS A N 1
ATOM 3700 C CA . CYS A 1 519 ? -62.581 -39.304 116.135 1.00 83.69 519 CYS A CA 1
ATOM 3701 C C . CYS A 1 519 ? -63.863 -39.715 115.392 1.00 83.69 519 CYS A C 1
ATOM 3703 O O . CYS A 1 519 ? -63.818 -40.574 114.512 1.00 83.69 519 CYS A O 1
ATOM 3705 N N . ALA A 1 520 ? -64.997 -39.080 115.706 1.00 80.94 520 ALA A N 1
ATOM 3706 C CA . ALA A 1 520 ? -66.261 -39.245 114.985 1.00 80.94 520 ALA A CA 1
ATOM 3707 C C . ALA A 1 520 ? -66.712 -37.898 114.372 1.00 80.94 520 ALA A C 1
ATOM 3709 O O . ALA A 1 520 ? -67.382 -37.105 115.045 1.00 80.94 520 ALA A O 1
ATOM 3710 N N . PRO A 1 521 ? -66.361 -37.609 113.098 1.00 77.31 521 PRO A N 1
ATOM 3711 C CA . PRO A 1 521 ? -66.646 -36.322 112.452 1.00 77.31 521 PRO A CA 1
ATOM 3712 C C . PRO A 1 521 ? -68.140 -36.024 112.273 1.00 77.31 521 PRO A C 1
ATOM 3714 O O . PRO A 1 521 ? -68.527 -34.890 112.009 1.00 77.31 521 PRO A O 1
ATOM 3717 N N . ASP A 1 522 ? -69.005 -37.027 112.374 1.00 77.00 522 ASP A N 1
ATOM 3718 C CA . ASP A 1 522 ? -70.460 -36.895 112.334 1.00 77.00 522 ASP A CA 1
ATOM 3719 C C . ASP A 1 522 ? -71.073 -36.530 113.698 1.00 77.00 522 ASP A C 1
ATOM 3721 O O . ASP A 1 522 ? -72.248 -36.162 113.759 1.00 77.00 522 ASP A O 1
ATOM 3725 N N . GLN A 1 523 ? -70.290 -36.593 114.782 1.00 80.25 523 GLN A N 1
ATOM 3726 C CA . GLN A 1 523 ? -70.742 -36.280 116.140 1.00 80.25 523 GLN A CA 1
ATOM 3727 C C . GLN A 1 523 ? -70.106 -35.014 116.710 1.00 80.25 523 GLN A C 1
ATOM 3729 O O . GLN A 1 523 ? -70.827 -34.090 117.086 1.00 80.25 523 GLN A O 1
ATOM 3734 N N . ASP A 1 524 ? -68.776 -34.961 116.775 1.00 83.25 524 ASP A N 1
ATOM 3735 C CA . ASP A 1 524 ? -68.036 -33.783 117.226 1.00 83.25 524 ASP A CA 1
ATOM 3736 C C . ASP A 1 524 ? -66.708 -33.696 116.471 1.00 83.25 524 ASP A C 1
ATOM 3738 O O . ASP A 1 524 ? -65.823 -34.537 116.607 1.00 83.25 524 ASP A O 1
ATOM 3742 N N . ARG A 1 525 ? -66.582 -32.657 115.647 1.00 81.81 525 ARG A N 1
ATOM 3743 C CA . ARG A 1 525 ? -65.432 -32.455 114.760 1.00 81.81 525 ARG A CA 1
ATOM 3744 C C . ARG A 1 525 ? -64.251 -31.793 115.454 1.00 81.81 525 ARG A C 1
ATOM 3746 O O . ARG A 1 525 ? -63.200 -31.688 114.836 1.00 81.81 525 ARG A O 1
ATOM 3753 N N . LEU A 1 526 ? -64.405 -31.341 116.698 1.00 83.06 526 LEU A N 1
ATOM 3754 C CA . LEU A 1 526 ? -63.364 -30.620 117.436 1.00 83.06 526 LEU A CA 1
ATOM 3755 C C . LEU A 1 526 ? -62.872 -31.379 118.684 1.00 83.06 526 LEU A C 1
ATOM 3757 O O . LEU A 1 526 ? -61.972 -30.905 119.382 1.00 83.06 526 LEU A O 1
ATOM 3761 N N . ALA A 1 527 ? -63.430 -32.560 118.983 1.00 80.31 527 ALA A N 1
ATOM 3762 C CA . ALA A 1 527 ? -63.085 -33.343 120.170 1.00 80.31 527 ALA A CA 1
ATOM 3763 C C . ALA A 1 527 ? -63.170 -34.869 119.962 1.00 80.31 527 ALA A C 1
ATOM 3765 O O . ALA A 1 527 ? -63.961 -35.368 119.171 1.00 80.31 527 ALA A O 1
ATOM 3766 N N . TRP A 1 528 ? -62.387 -35.626 120.742 1.00 83.12 528 TRP A N 1
ATOM 3767 C CA . TRP A 1 528 ? -62.479 -37.092 120.819 1.00 83.12 528 TRP A CA 1
ATOM 3768 C C . TRP A 1 528 ? -63.838 -37.551 121.381 1.00 83.12 528 TRP A C 1
ATOM 3770 O O . TRP A 1 528 ? -64.247 -37.107 122.464 1.00 83.12 528 TRP A O 1
ATOM 3780 N N . THR A 1 529 ? -64.493 -38.489 120.701 1.00 76.94 529 THR A N 1
ATOM 3781 C CA . THR A 1 529 ? -65.833 -39.022 121.009 1.00 76.94 529 THR A CA 1
ATOM 3782 C C . THR A 1 529 ? -65.727 -40.453 121.568 1.00 76.94 529 THR A C 1
ATOM 3784 O O . THR A 1 529 ? -64.773 -41.146 121.250 1.00 76.94 529 THR A O 1
ATOM 3787 N N . GLU A 1 530 ? -66.626 -40.915 122.449 1.00 72.62 530 GLU A N 1
ATOM 3788 C CA . GLU A 1 530 ? -66.528 -42.286 123.011 1.00 72.62 530 GLU A CA 1
ATOM 3789 C C . GLU A 1 530 ? -66.923 -43.365 121.984 1.00 72.62 530 GLU A C 1
ATOM 3791 O O . GLU A 1 530 ? -67.909 -43.180 121.269 1.00 72.62 530 GLU A O 1
ATOM 3796 N N . ASP A 1 531 ? -66.169 -44.472 121.922 1.00 60.06 531 ASP A N 1
ATOM 3797 C CA . ASP A 1 531 ? -66.353 -45.560 120.946 1.00 60.06 531 ASP A CA 1
ATOM 3798 C C . ASP A 1 531 ? -67.664 -46.348 121.200 1.00 60.06 531 ASP A C 1
ATOM 3800 O O . ASP A 1 531 ? -67.812 -46.992 122.247 1.00 60.06 531 ASP A O 1
ATOM 3804 N N . PRO A 1 532 ? -68.642 -46.331 120.270 1.00 55.59 532 PRO A N 1
ATOM 3805 C CA . PRO A 1 532 ? -69.910 -47.041 120.426 1.00 55.59 532 PRO A CA 1
ATOM 3806 C C . PRO A 1 532 ? -69.856 -48.558 120.142 1.00 55.59 532 PRO A C 1
ATOM 3808 O O . PRO A 1 532 ? -70.852 -49.233 120.426 1.00 55.59 532 PRO A O 1
ATOM 3811 N N . GLU A 1 533 ? -68.773 -49.112 119.567 1.00 54.31 533 GLU A N 1
ATOM 3812 C CA . GLU A 1 533 ? -68.758 -50.466 118.964 1.00 54.31 533 GLU A CA 1
ATOM 3813 C C . GLU A 1 533 ? -68.069 -51.595 119.777 1.00 54.31 533 GLU A C 1
ATOM 3815 O O . GLU A 1 533 ? -68.008 -52.734 119.317 1.00 54.31 533 GLU A O 1
ATOM 3820 N N . GLY A 1 534 ? -67.694 -51.361 121.040 1.00 54.00 534 GLY A N 1
ATOM 3821 C CA . GLY A 1 534 ? -67.710 -52.373 122.115 1.00 54.00 534 GLY A CA 1
ATOM 3822 C C . GLY A 1 534 ? -66.921 -53.687 121.937 1.00 54.00 534 GLY A C 1
ATOM 3823 O O . GLY A 1 534 ? -67.509 -54.769 122.051 1.00 54.00 534 GLY A O 1
ATOM 3824 N N . THR A 1 535 ? -65.593 -53.629 121.803 1.00 51.91 535 THR A N 1
ATOM 3825 C CA . THR A 1 535 ? -64.697 -54.780 122.060 1.00 51.91 535 THR A CA 1
ATOM 3826 C C . THR A 1 535 ? -63.945 -54.639 123.395 1.00 51.91 535 THR A C 1
ATOM 3828 O O . THR A 1 535 ? -63.498 -53.559 123.748 1.00 51.91 535 THR A O 1
ATOM 3831 N N . GLU A 1 536 ? -63.884 -55.731 124.169 1.00 48.09 536 GLU A N 1
ATOM 3832 C CA . GLU A 1 536 ? -63.480 -55.814 125.589 1.00 48.09 536 GLU A CA 1
ATOM 3833 C C . GLU A 1 536 ? -62.069 -55.261 125.908 1.00 48.09 536 GLU A C 1
ATOM 3835 O O . GLU A 1 536 ? -61.070 -55.851 125.501 1.00 48.09 536 GLU A O 1
ATOM 3840 N N . CYS A 1 537 ? -61.982 -54.206 126.728 1.00 52.81 537 CYS A N 1
ATOM 3841 C CA . CYS A 1 537 ? -60.752 -53.796 127.424 1.00 52.81 537 CYS A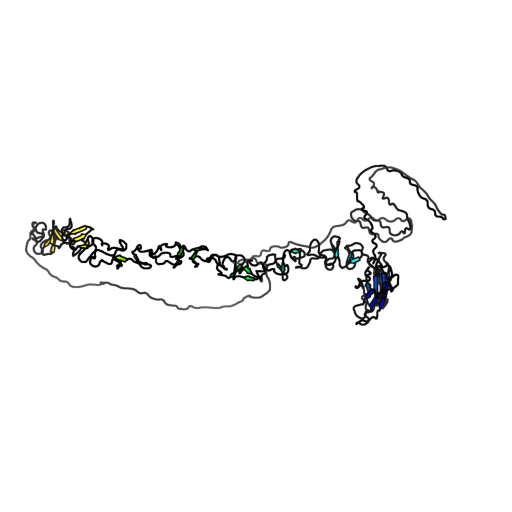 CA 1
ATOM 3842 C C . CYS A 1 537 ? -60.556 -54.669 128.686 1.00 52.81 537 CYS A C 1
ATOM 3844 O O . CYS A 1 537 ? -61.445 -54.692 129.540 1.00 52.81 537 CYS A O 1
ATOM 3846 N N . ASP A 1 538 ? -59.433 -55.396 128.809 1.00 44.28 538 ASP A N 1
ATOM 3847 C CA . ASP A 1 538 ? -59.099 -56.234 129.983 1.00 44.28 538 ASP A CA 1
ATOM 3848 C C . ASP A 1 538 ? -57.672 -55.926 130.494 1.00 44.28 538 ASP A C 1
ATOM 3850 O O . ASP A 1 538 ? -56.652 -56.245 129.876 1.00 44.28 538 ASP A O 1
ATOM 3854 N N . ASP A 1 539 ? -57.601 -55.259 131.642 1.00 50.19 539 ASP A N 1
ATOM 3855 C CA . ASP A 1 539 ? -56.408 -54.701 132.269 1.00 50.19 539 ASP A CA 1
ATOM 3856 C C . ASP A 1 539 ? -55.727 -55.694 133.241 1.00 50.19 539 ASP A C 1
ATOM 3858 O O . ASP A 1 539 ? -56.096 -55.808 134.412 1.00 50.19 539 ASP A O 1
ATOM 3862 N N . GLY A 1 540 ? -54.651 -56.386 132.812 1.00 38.53 540 GLY A N 1
ATOM 3863 C CA . GLY A 1 540 ? -53.807 -57.130 133.768 1.00 38.53 540 GLY A CA 1
ATOM 3864 C C . GLY A 1 540 ? -52.741 -58.132 133.276 1.00 38.53 540 GLY A C 1
ATOM 3865 O O . GLY A 1 540 ? -53.051 -59.265 132.936 1.00 38.53 540 GLY A O 1
ATOM 3866 N N . LEU A 1 541 ? -51.466 -57.773 133.529 1.00 36.69 541 LEU A N 1
ATOM 3867 C CA . LEU A 1 541 ? -50.294 -58.622 133.877 1.00 36.69 541 LEU A CA 1
ATOM 3868 C C . LEU A 1 541 ? -49.494 -59.379 132.776 1.00 36.69 541 LEU A C 1
ATOM 3870 O O . LEU A 1 541 ? -49.887 -60.449 132.331 1.00 36.69 541 LEU A O 1
ATOM 3874 N N . GLY A 1 542 ? -48.211 -58.996 132.599 1.00 33.03 542 GLY A N 1
ATOM 3875 C CA . GLY A 1 542 ? -47.103 -59.933 132.889 1.00 33.03 542 GLY A CA 1
ATOM 3876 C C . GLY A 1 542 ? -45.879 -60.079 131.942 1.00 33.03 542 GLY A C 1
ATOM 3877 O O . GLY A 1 542 ? -45.958 -60.757 130.932 1.00 33.03 542 GLY A O 1
ATOM 3878 N N . TRP A 1 543 ? -44.718 -59.598 132.431 1.00 30.55 543 TRP A N 1
ATOM 3879 C CA . TRP A 1 543 ? -43.332 -60.156 132.374 1.00 30.55 543 TRP A CA 1
ATOM 3880 C C . TRP A 1 543 ? -42.498 -60.275 131.061 1.00 30.55 543 TRP A C 1
ATOM 3882 O O . TRP A 1 543 ? -42.638 -61.209 130.285 1.00 30.55 543 TRP A O 1
ATOM 3892 N N . THR A 1 544 ? -41.527 -59.348 130.941 1.00 42.06 544 THR A N 1
ATOM 3893 C CA . THR A 1 544 ? -40.035 -59.435 130.785 1.00 42.06 544 THR A CA 1
ATOM 3894 C C . THR A 1 544 ? -39.290 -60.683 130.248 1.00 42.06 544 THR A C 1
ATOM 3896 O O . THR A 1 544 ? -39.542 -61.782 130.730 1.00 42.06 544 THR A O 1
ATOM 3899 N N . ALA A 1 545 ? -38.208 -60.455 129.468 1.00 32.19 545 ALA A N 1
ATOM 3900 C CA . ALA A 1 545 ? -36.830 -61.026 129.580 1.00 32.19 545 ALA A CA 1
ATOM 3901 C C . ALA A 1 545 ? -35.974 -60.537 128.375 1.00 32.19 545 ALA A C 1
ATOM 3903 O O . ALA A 1 545 ? -36.417 -60.670 127.241 1.00 32.19 545 ALA A O 1
ATOM 3904 N N . GLU A 1 546 ? -34.919 -59.728 128.543 1.00 32.78 546 GLU A N 1
ATOM 3905 C CA . GLU A 1 546 ? -33.508 -60.077 128.848 1.00 32.78 546 GLU A CA 1
ATOM 3906 C C . GLU A 1 546 ? -32.704 -60.747 127.708 1.00 32.78 546 GLU A C 1
ATOM 3908 O O . GLU A 1 546 ? -33.207 -61.570 126.954 1.00 32.78 546 GLU A O 1
ATOM 3913 N N . ASP A 1 547 ? -31.416 -60.380 127.679 1.00 29.27 547 ASP A N 1
ATOM 3914 C CA . ASP A 1 547 ? -30.271 -60.922 126.929 1.00 29.27 547 ASP A CA 1
ATOM 3915 C C . ASP A 1 547 ? -30.036 -60.452 125.477 1.00 29.27 547 ASP A C 1
ATOM 3917 O O . ASP A 1 547 ? -30.804 -60.706 124.559 1.00 29.27 547 ASP A O 1
ATOM 3921 N N . VAL A 1 548 ? -29.016 -59.618 125.212 1.00 31.66 548 VAL A N 1
ATOM 3922 C CA . VAL A 1 548 ? -27.555 -59.876 125.289 1.00 31.66 548 VAL A CA 1
ATOM 3923 C C . VAL A 1 548 ? -27.084 -60.834 124.190 1.00 31.66 548 VAL A C 1
ATOM 3925 O O . VAL A 1 548 ? -27.223 -62.043 124.307 1.00 31.66 548 VAL A O 1
ATOM 3928 N N . CYS A 1 549 ? -26.449 -60.271 123.156 1.00 30.44 549 CYS A N 1
ATOM 3929 C CA . CYS A 1 549 ? -25.130 -60.642 122.602 1.00 30.44 549 CYS A CA 1
ATOM 3930 C C . CYS A 1 549 ? -24.885 -59.773 121.349 1.00 30.44 549 CYS A C 1
ATOM 3932 O O . CYS A 1 549 ? -25.723 -59.743 120.458 1.00 30.44 549 CYS A O 1
ATOM 3934 N N . SER A 1 550 ? -23.859 -58.922 121.248 1.00 29.55 550 SER A N 1
ATOM 3935 C CA . SER A 1 550 ? -22.407 -59.118 121.438 1.00 29.55 550 SER A CA 1
ATOM 3936 C C . SER A 1 550 ? -21.783 -60.067 120.408 1.00 29.55 550 SER A C 1
ATOM 3938 O O . SER A 1 550 ? -21.988 -61.272 120.481 1.00 29.55 550 SER A O 1
ATOM 3940 N N . GLY A 1 551 ? -20.928 -59.520 119.530 1.00 29.69 551 GLY A N 1
ATOM 3941 C CA . GLY A 1 551 ? -19.916 -60.269 118.767 1.00 29.69 551 GLY A CA 1
ATOM 3942 C C . GLY A 1 551 ? -20.028 -60.137 117.245 1.00 29.69 551 GLY A C 1
ATOM 3943 O O . GLY A 1 551 ? -20.758 -60.889 116.613 1.00 29.69 551 GLY A O 1
ATOM 3944 N N . GLY A 1 552 ? -19.288 -59.191 116.656 1.00 27.52 552 GLY A N 1
ATOM 3945 C CA . GLY A 1 552 ? -19.293 -58.919 115.214 1.00 27.52 552 GLY A CA 1
ATOM 3946 C C . GLY A 1 552 ? -18.557 -59.933 114.330 1.00 27.52 552 GLY A C 1
ATOM 3947 O O . GLY A 1 552 ? -17.734 -60.694 114.817 1.00 27.52 552 GLY A O 1
ATOM 3948 N N . PHE A 1 553 ? -18.857 -59.869 113.026 1.00 29.11 553 PHE A N 1
ATOM 3949 C CA . PHE A 1 553 ? -18.114 -60.324 111.829 1.00 29.11 553 PHE A CA 1
ATOM 3950 C C . PHE A 1 553 ? -18.982 -59.912 110.614 1.00 29.11 553 PHE A C 1
ATOM 3952 O O . PHE A 1 553 ? -20.179 -60.152 110.655 1.00 29.11 553 PHE A O 1
ATOM 3959 N N . CYS A 1 554 ? -18.555 -59.348 109.483 1.00 26.64 554 CYS A N 1
ATOM 3960 C CA . CYS A 1 554 ? -17.364 -58.635 109.026 1.00 26.64 554 CYS A CA 1
ATOM 3961 C C . CYS A 1 554 ? -17.738 -57.963 107.680 1.00 26.64 554 CYS A C 1
ATOM 3963 O O . CYS A 1 554 ? -18.451 -58.564 106.885 1.00 26.64 554 CYS A O 1
ATOM 3965 N N . ALA A 1 555 ? -17.122 -56.804 107.417 1.00 27.23 555 ALA A N 1
ATOM 3966 C CA . ALA A 1 555 ? -16.754 -56.239 106.108 1.00 27.23 555 ALA A CA 1
ATOM 3967 C C . ALA A 1 555 ? -17.826 -55.617 105.173 1.00 27.23 555 ALA A C 1
ATOM 3969 O O . ALA A 1 555 ? -18.490 -56.312 104.416 1.00 27.23 555 ALA A O 1
ATOM 3970 N N . GLY A 1 556 ? -17.770 -54.280 105.058 1.00 25.19 556 GLY A N 1
ATOM 3971 C CA . GLY A 1 556 ? -17.241 -53.668 103.829 1.00 25.19 556 GLY A CA 1
ATOM 3972 C C . GLY A 1 556 ? -18.172 -52.779 102.990 1.00 25.19 556 GLY A C 1
ATOM 3973 O O . GLY A 1 556 ? -18.864 -53.285 102.120 1.00 25.19 556 GLY A O 1
ATOM 3974 N N . ILE A 1 557 ? -17.951 -51.461 103.124 1.00 29.66 557 ILE A N 1
ATOM 3975 C CA . ILE A 1 557 ? -18.119 -50.382 102.122 1.00 29.66 557 ILE A CA 1
ATOM 3976 C C . ILE A 1 557 ? -19.501 -49.696 102.062 1.00 29.66 557 ILE A C 1
ATOM 3978 O O . ILE A 1 557 ? -20.407 -50.111 101.346 1.00 29.66 557 ILE A O 1
ATOM 3982 N N . GLU A 1 558 ? -19.580 -48.554 102.755 1.00 28.80 558 GLU A N 1
ATOM 3983 C CA . GLU A 1 558 ? -20.413 -47.390 102.421 1.00 28.80 558 GLU A CA 1
ATOM 3984 C C . GLU A 1 558 ? -19.672 -46.513 101.394 1.00 28.80 558 GLU A C 1
ATOM 3986 O O . GLU A 1 558 ? -18.442 -46.427 101.429 1.00 28.80 558 GLU A O 1
ATOM 3991 N N . CYS A 1 559 ? -20.400 -45.837 100.501 1.00 26.62 559 CYS A N 1
ATOM 3992 C CA . CYS A 1 559 ? -19.870 -44.736 99.691 1.00 26.62 559 CYS A CA 1
ATOM 3993 C C . CYS A 1 559 ? -20.924 -43.632 99.535 1.00 26.62 559 CYS A C 1
ATOM 3995 O O . CYS A 1 559 ? -22.000 -43.844 98.975 1.00 26.62 559 CYS A O 1
ATOM 3997 N N . GLU A 1 560 ? -20.561 -42.455 100.039 1.00 30.27 560 GLU A N 1
ATOM 3998 C CA . GLU A 1 560 ? -21.230 -41.164 99.902 1.00 30.27 560 GLU A CA 1
ATOM 3999 C C . GLU A 1 560 ? -20.906 -40.493 98.541 1.00 30.27 560 GLU A C 1
ATOM 4001 O O . GLU A 1 560 ? -19.975 -40.880 97.834 1.00 30.27 560 GLU A O 1
ATOM 4006 N N . ARG A 1 561 ? -21.700 -39.476 98.170 1.00 27.44 561 ARG A N 1
ATOM 4007 C CA . ARG A 1 561 ? -21.530 -38.552 97.010 1.00 27.44 561 ARG A CA 1
ATOM 4008 C C . ARG A 1 561 ? -20.408 -37.503 97.324 1.00 27.44 561 ARG A C 1
ATOM 4010 O O . ARG A 1 561 ? -19.853 -37.632 98.412 1.00 27.44 561 ARG A O 1
ATOM 4017 N N . PRO A 1 562 ? -20.116 -36.397 96.566 1.00 39.03 562 PRO A N 1
ATOM 4018 C CA . PRO A 1 562 ? -20.606 -35.871 95.263 1.00 39.03 562 PRO A CA 1
ATOM 4019 C C . PRO A 1 562 ? -19.541 -35.107 94.362 1.00 39.03 562 PRO A C 1
ATOM 4021 O O . PRO A 1 562 ? -18.372 -35.021 94.708 1.00 39.03 562 PRO A O 1
ATOM 4024 N N . VAL A 1 563 ? -20.010 -34.505 93.238 1.00 28.59 563 VAL A N 1
ATOM 4025 C CA . VAL A 1 563 ? -19.536 -33.335 92.403 1.00 28.59 563 VAL A CA 1
ATOM 4026 C C . VAL A 1 563 ? -18.145 -33.281 91.704 1.00 28.59 563 VAL A C 1
ATOM 4028 O O . VAL A 1 563 ? -17.114 -33.362 92.356 1.00 28.59 563 VAL A O 1
ATOM 4031 N N . GLY A 1 564 ? -18.132 -32.889 90.407 1.00 26.06 564 GLY A N 1
ATOM 4032 C CA . GLY A 1 564 ? -17.313 -31.742 89.933 1.00 26.06 564 GLY A CA 1
ATOM 4033 C C . GLY A 1 564 ? -16.271 -31.900 88.797 1.00 26.06 564 GLY A C 1
ATOM 4034 O O . GLY A 1 564 ? -15.174 -32.371 89.048 1.00 26.06 564 GLY A O 1
ATOM 4035 N N . VAL A 1 565 ? -16.615 -31.339 87.621 1.00 28.27 565 VAL A N 1
ATOM 4036 C CA . VAL A 1 565 ? -15.843 -30.486 86.660 1.00 28.27 565 VAL A CA 1
ATOM 4037 C C . VAL A 1 565 ? -14.516 -30.902 85.966 1.00 28.27 565 VAL A C 1
ATOM 4039 O O . VAL A 1 565 ? -13.510 -31.193 86.598 1.00 28.27 565 VAL A O 1
ATOM 4042 N N . ASP A 1 566 ? -14.566 -30.767 84.625 1.00 27.66 566 ASP A N 1
ATOM 4043 C CA . ASP A 1 566 ? -13.635 -30.196 83.618 1.00 27.66 566 ASP A CA 1
ATOM 4044 C C . ASP A 1 566 ? -12.120 -30.493 83.550 1.00 27.66 566 ASP A C 1
ATOM 4046 O O . ASP A 1 566 ? -11.370 -30.360 84.511 1.00 27.66 566 ASP A O 1
ATOM 4050 N N . GLY A 1 567 ? -11.650 -30.658 82.298 1.00 25.88 567 GLY A N 1
ATOM 4051 C CA . GLY A 1 567 ? -10.364 -30.099 81.847 1.00 25.88 567 GLY A CA 1
ATOM 4052 C C . GLY A 1 567 ? -9.388 -31.051 81.140 1.00 25.88 567 GLY A C 1
ATOM 4053 O O . GLY A 1 567 ? -8.631 -31.771 81.782 1.00 25.88 567 GLY A O 1
ATOM 4054 N N . LEU A 1 568 ? -9.338 -30.973 79.801 1.00 31.59 568 LEU A N 1
ATOM 4055 C CA . LEU A 1 568 ? -8.230 -31.420 78.921 1.00 31.59 568 LEU A CA 1
ATOM 4056 C C . LEU A 1 568 ? -6.878 -30.804 79.378 1.00 31.59 568 LEU A C 1
ATOM 4058 O O . LEU A 1 568 ? -6.935 -29.749 80.017 1.00 31.59 568 LEU A O 1
ATOM 4062 N N . PRO A 1 569 ? -5.666 -31.323 79.015 1.00 36.50 569 PRO A N 1
ATOM 4063 C CA . PRO A 1 569 ? -5.075 -30.912 77.720 1.00 36.50 569 PRO A CA 1
ATOM 4064 C C . PRO A 1 569 ? -3.857 -31.696 77.106 1.00 36.50 569 PRO A C 1
ATOM 4066 O O . PRO A 1 569 ? -3.227 -32.540 77.730 1.00 36.50 569 PRO A O 1
ATOM 4069 N N . PHE A 1 570 ? -3.498 -31.264 75.880 1.00 24.98 570 PHE A N 1
ATOM 4070 C CA . PHE A 1 570 ? -2.170 -31.121 75.219 1.00 24.98 570 PHE A CA 1
ATOM 4071 C C . PHE A 1 570 ? -1.328 -32.289 74.620 1.00 24.98 570 PHE A C 1
ATOM 4073 O O . PHE A 1 570 ? -1.079 -33.336 75.203 1.00 24.98 570 PHE A O 1
ATOM 4080 N N . ARG A 1 571 ? -0.828 -31.967 73.405 1.00 28.38 571 ARG A N 1
ATOM 4081 C CA . ARG A 1 571 ? 0.198 -32.567 72.510 1.00 28.38 571 ARG A CA 1
ATOM 4082 C C . ARG A 1 571 ? 1.623 -32.628 73.106 1.00 28.38 571 ARG A C 1
ATOM 4084 O O . ARG A 1 571 ? 1.961 -31.722 73.857 1.00 28.38 571 ARG A O 1
ATOM 4091 N N . ALA A 1 572 ? 2.493 -33.520 72.583 1.00 26.11 572 ALA A N 1
ATOM 4092 C CA . ALA A 1 572 ? 3.735 -33.180 71.828 1.00 26.11 572 ALA A CA 1
ATOM 4093 C C . ALA A 1 572 ? 4.661 -34.391 71.480 1.00 26.11 572 ALA A C 1
ATOM 4095 O O . ALA A 1 572 ? 4.951 -35.222 72.329 1.00 26.11 572 ALA A O 1
ATOM 4096 N N . GLU A 1 573 ? 5.121 -34.406 70.216 1.00 26.16 573 GLU A N 1
ATOM 4097 C CA . GLU A 1 573 ? 6.465 -34.704 69.640 1.00 26.16 573 GLU A CA 1
ATOM 4098 C C . GLU A 1 573 ? 7.263 -36.046 69.757 1.00 26.16 573 GLU A C 1
ATOM 4100 O O . GLU A 1 573 ? 7.640 -36.519 70.819 1.00 26.16 573 GLU A O 1
ATOM 4105 N N . SER A 1 574 ? 7.606 -36.559 68.554 1.00 27.98 574 SER A N 1
ATOM 4106 C CA . SER A 1 574 ? 8.849 -37.169 67.995 1.00 27.98 574 SER A CA 1
ATOM 4107 C C . SER A 1 574 ? 9.869 -38.019 68.798 1.00 27.98 574 SER A C 1
ATOM 4109 O O . SER A 1 574 ? 10.478 -37.534 69.744 1.00 27.98 574 SER A O 1
ATOM 4111 N N . GLY A 1 575 ? 10.283 -39.165 68.201 1.00 26.38 575 GLY A N 1
ATOM 4112 C CA . GLY A 1 575 ? 11.718 -39.505 67.996 1.00 26.38 575 GLY A CA 1
ATOM 4113 C C . GLY A 1 575 ? 12.263 -40.929 68.311 1.00 26.38 575 GLY A C 1
ATOM 4114 O O . GLY A 1 575 ? 12.538 -41.221 69.463 1.00 26.38 575 GLY A O 1
ATOM 4115 N N . SER A 1 576 ? 12.597 -41.702 67.249 1.00 27.03 576 SER A N 1
ATOM 4116 C CA . SER A 1 576 ? 13.772 -42.618 67.032 1.00 27.03 576 SER A CA 1
ATOM 4117 C C . SER A 1 576 ? 13.986 -43.901 67.897 1.00 27.03 576 SER A C 1
ATOM 4119 O O . SER A 1 576 ? 13.966 -43.842 69.116 1.00 27.03 576 SER A O 1
ATOM 4121 N N . THR A 1 577 ? 14.285 -45.115 67.375 1.00 27.03 577 THR A N 1
ATOM 4122 C CA . THR A 1 577 ? 15.583 -45.548 66.775 1.00 27.03 577 THR A CA 1
ATOM 4123 C C . THR A 1 577 ? 15.620 -47.038 66.281 1.00 27.03 577 THR A C 1
ATOM 4125 O O . THR A 1 577 ? 15.132 -47.926 66.967 1.00 27.03 577 THR A O 1
ATOM 4128 N N . VAL A 1 578 ? 16.336 -47.282 65.156 1.00 27.83 578 VAL A N 1
ATOM 4129 C CA . VAL A 1 578 ? 17.372 -48.329 64.827 1.00 27.83 578 VAL A CA 1
ATOM 4130 C C . VAL A 1 578 ? 17.066 -49.834 64.555 1.00 27.83 578 VAL A C 1
ATOM 4132 O O . VAL A 1 578 ? 16.582 -50.570 65.405 1.00 27.83 578 VAL A O 1
ATOM 4135 N N . GLY A 1 579 ? 17.618 -50.331 63.422 1.00 26.03 579 GLY A N 1
ATOM 4136 C CA . GLY A 1 579 ? 18.012 -51.731 63.119 1.00 26.03 579 GLY A CA 1
ATOM 4137 C C . GLY A 1 579 ? 18.840 -51.849 61.808 1.00 26.03 579 GLY A C 1
ATOM 4138 O O . GLY A 1 579 ? 18.657 -51.029 60.924 1.00 26.03 579 GLY A O 1
ATOM 4139 N N . ARG A 1 580 ? 19.797 -52.793 61.697 1.00 27.45 580 ARG A N 1
ATOM 4140 C CA . ARG A 1 580 ? 21.039 -52.768 60.862 1.00 27.45 580 ARG A CA 1
ATOM 4141 C C . ARG A 1 580 ? 21.029 -53.502 59.488 1.00 27.45 580 ARG A C 1
ATOM 4143 O O . ARG A 1 580 ? 20.262 -54.430 59.283 1.00 27.45 580 ARG A O 1
ATOM 4150 N N . HIS A 1 581 ? 22.014 -53.105 58.658 1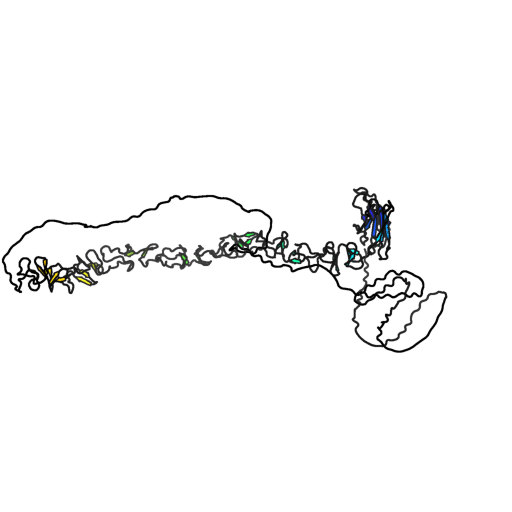.00 28.00 581 HIS A N 1
ATOM 4151 C CA . HIS A 1 581 ? 22.667 -53.679 57.440 1.00 28.00 581 HIS A CA 1
ATOM 4152 C C . HIS A 1 581 ? 23.031 -55.195 57.478 1.00 28.00 581 HIS A C 1
ATOM 4154 O O . HIS A 1 581 ? 23.125 -55.727 58.589 1.00 28.00 581 HIS A O 1
ATOM 4160 N N . PRO A 1 582 ? 23.279 -55.890 56.327 1.00 40.16 582 PRO A N 1
ATOM 4161 C CA . PRO A 1 582 ? 24.578 -55.872 55.581 1.00 40.16 582 PRO A CA 1
ATOM 4162 C C . PRO A 1 582 ? 24.465 -55.902 54.015 1.00 40.16 582 PRO A C 1
ATOM 4164 O O . PRO A 1 582 ? 23.505 -56.437 53.483 1.00 40.16 582 PRO A O 1
ATOM 4167 N N . ASP A 1 583 ? 25.276 -55.125 53.265 1.00 28.59 583 ASP A N 1
ATOM 4168 C CA . ASP A 1 583 ? 26.422 -55.500 52.371 1.00 28.59 583 ASP A CA 1
ATOM 4169 C C . ASP A 1 583 ? 25.987 -55.751 50.900 1.00 28.59 583 ASP A C 1
ATOM 4171 O O . ASP A 1 583 ? 24.992 -56.425 50.698 1.00 28.59 583 ASP A O 1
ATOM 4175 N N . THR A 1 584 ? 26.620 -55.365 49.780 1.00 30.94 584 THR A N 1
ATOM 4176 C CA . THR A 1 584 ? 27.657 -54.419 49.281 1.00 30.94 584 THR A CA 1
ATOM 4177 C C . THR A 1 584 ? 27.620 -54.511 47.710 1.00 30.94 584 THR A C 1
ATOM 4179 O O . THR A 1 584 ? 26.890 -55.355 47.189 1.00 30.94 584 THR A O 1
ATOM 4182 N N . PRO A 1 585 ? 28.320 -53.653 46.921 1.00 46.62 585 PRO A N 1
ATOM 4183 C CA . PRO A 1 585 ? 27.834 -53.133 45.623 1.00 46.62 585 PRO A CA 1
ATOM 4184 C C . PRO A 1 585 ? 28.707 -53.425 44.371 1.00 46.62 585 PRO A C 1
ATOM 4186 O O . PRO A 1 585 ? 29.828 -53.911 44.499 1.00 46.62 585 PRO A O 1
ATOM 4189 N N . SER A 1 586 ? 28.230 -52.995 43.180 1.00 28.22 586 SER A N 1
ATOM 4190 C CA . SER A 1 586 ? 28.913 -52.135 42.160 1.00 28.22 586 SER A CA 1
ATOM 4191 C C . SER A 1 586 ? 28.791 -52.535 40.664 1.00 28.22 586 SER A C 1
ATOM 4193 O O . SER A 1 586 ? 28.714 -53.713 40.335 1.00 28.22 586 SER A O 1
ATOM 4195 N N . TYR A 1 587 ? 28.863 -51.491 39.804 1.00 27.81 587 TYR A N 1
ATOM 4196 C CA . TYR A 1 587 ? 28.846 -51.372 38.319 1.00 27.81 587 TYR A CA 1
ATOM 4197 C C . TYR A 1 587 ? 27.467 -51.323 37.622 1.00 27.81 587 TYR A C 1
ATOM 4199 O O . TYR A 1 587 ? 26.670 -52.232 37.776 1.00 27.81 587 TYR A O 1
ATOM 4207 N N . GLY A 1 588 ? 27.103 -50.331 36.796 1.00 26.05 588 GLY A N 1
ATOM 4208 C CA . GLY A 1 588 ? 27.779 -49.119 36.309 1.00 26.05 588 GLY A CA 1
ATOM 4209 C C . GLY A 1 588 ? 27.218 -48.696 34.935 1.00 26.05 588 GLY A C 1
ATOM 4210 O O . GLY A 1 588 ? 27.090 -49.560 34.082 1.00 26.05 588 GLY A O 1
ATOM 4211 N N . ALA A 1 589 ? 26.964 -47.387 34.757 1.00 28.62 589 ALA A N 1
ATOM 4212 C CA . ALA A 1 589 ? 26.800 -46.614 33.501 1.00 28.62 589 ALA A CA 1
ATOM 4213 C C . ALA A 1 589 ? 25.691 -47.056 32.499 1.00 28.62 589 ALA A C 1
ATOM 4215 O O . ALA A 1 589 ? 25.504 -48.226 32.226 1.00 28.62 589 ALA A O 1
ATOM 4216 N N . GLY A 1 590 ? 24.876 -46.195 31.883 1.00 25.17 590 GLY A N 1
ATOM 4217 C CA . GLY A 1 590 ? 25.083 -44.809 31.481 1.00 25.17 590 GLY A CA 1
ATOM 4218 C C . GLY A 1 590 ? 25.335 -44.749 29.972 1.00 25.17 590 GLY A C 1
ATOM 4219 O O . GLY A 1 590 ? 26.420 -45.109 29.544 1.00 25.17 590 GLY A O 1
ATOM 4220 N N . CYS A 1 591 ? 24.378 -44.230 29.196 1.00 23.36 591 CYS A N 1
ATOM 4221 C CA . CYS A 1 591 ? 24.659 -43.527 27.943 1.00 23.36 591 CYS A CA 1
ATOM 4222 C C . CYS A 1 591 ? 23.757 -42.292 27.874 1.00 23.36 591 CYS A C 1
ATOM 4224 O O . CYS A 1 591 ? 22.544 -42.383 27.712 1.00 23.36 591 CYS A O 1
ATOM 4226 N N . ARG A 1 592 ? 24.392 -41.134 28.032 1.00 27.27 592 ARG A N 1
ATOM 4227 C CA . ARG A 1 592 ? 23.926 -39.835 27.564 1.00 27.27 592 ARG A CA 1
ATOM 4228 C C . ARG A 1 592 ? 24.964 -39.374 26.545 1.00 27.27 592 ARG A C 1
ATOM 4230 O O . ARG A 1 592 ? 26.155 -39.567 26.793 1.00 27.27 592 ARG A O 1
ATOM 4237 N N . GLY A 1 593 ? 24.497 -38.714 25.492 1.00 25.02 593 GLY A N 1
ATOM 4238 C CA . GLY A 1 593 ? 25.298 -37.921 24.562 1.00 25.02 593 GLY A CA 1
ATOM 4239 C C . GLY A 1 593 ? 25.352 -38.500 23.143 1.00 25.02 593 GLY A C 1
ATOM 4240 O O . GLY A 1 593 ? 25.397 -39.713 22.996 1.00 25.02 593 GLY A O 1
ATOM 4241 N N . VAL A 1 594 ? 25.383 -37.714 22.068 1.00 26.59 594 VAL A N 1
ATOM 4242 C CA . VAL A 1 594 ? 25.483 -36.253 21.906 1.00 26.59 594 VAL A CA 1
ATOM 4243 C C . VAL A 1 594 ? 25.061 -35.939 20.456 1.00 26.59 594 VAL A C 1
ATOM 4245 O O . VAL A 1 594 ? 25.351 -36.741 19.576 1.00 26.59 594 VAL A O 1
ATOM 4248 N N . ASP A 1 595 ? 24.380 -34.806 20.271 1.00 26.78 595 ASP A N 1
ATOM 4249 C CA . ASP A 1 595 ? 24.255 -33.919 19.101 1.00 26.78 595 ASP A CA 1
ATOM 4250 C C . ASP A 1 595 ? 24.239 -34.459 17.662 1.00 26.78 595 ASP A C 1
ATOM 4252 O O . ASP A 1 595 ? 25.157 -35.118 17.181 1.00 26.78 595 ASP A O 1
ATOM 4256 N N . GLY A 1 596 ? 23.253 -33.967 16.911 1.00 27.17 596 GLY A N 1
ATOM 4257 C CA . GLY A 1 596 ? 23.307 -33.904 15.456 1.00 27.17 596 GLY A CA 1
ATOM 4258 C C . GLY A 1 596 ? 21.920 -33.928 14.841 1.00 27.17 596 GLY A C 1
ATOM 4259 O O . GLY A 1 596 ? 21.300 -34.980 14.789 1.00 27.17 596 GLY A O 1
ATOM 4260 N N . ALA A 1 597 ? 21.463 -32.749 14.417 1.00 27.48 597 ALA A N 1
ATOM 4261 C CA . ALA A 1 597 ? 20.290 -32.474 13.590 1.00 27.48 597 ALA A CA 1
ATOM 4262 C C . ALA A 1 597 ? 19.910 -33.616 12.621 1.00 27.48 597 ALA A C 1
ATOM 4264 O O . ALA A 1 597 ? 20.774 -34.243 12.024 1.00 27.48 597 ALA A O 1
ATOM 4265 N N . GLY A 1 598 ? 18.647 -33.911 12.361 1.00 27.17 598 GLY A N 1
ATOM 4266 C CA . GLY A 1 598 ? 17.426 -33.190 12.653 1.00 27.17 598 GLY A CA 1
ATOM 4267 C C . GLY A 1 598 ? 16.218 -34.070 12.304 1.00 27.17 598 GLY A C 1
ATOM 4268 O O . GLY A 1 598 ? 16.390 -35.215 11.881 1.00 27.17 598 GLY A O 1
ATOM 4269 N N . PRO A 1 599 ? 15.017 -33.544 12.554 1.00 31.27 599 PRO A N 1
ATOM 4270 C CA . PRO A 1 599 ? 13.741 -34.255 12.586 1.00 31.27 599 PRO A CA 1
ATOM 4271 C C . PRO A 1 599 ? 13.076 -34.164 11.182 1.00 31.27 599 PRO A C 1
ATOM 4273 O O . PRO A 1 599 ? 13.630 -33.515 10.304 1.00 31.27 599 PRO A O 1
ATOM 4276 N N . ASP A 1 600 ? 11.969 -34.784 10.777 1.00 30.23 600 ASP A N 1
ATOM 4277 C CA . ASP A 1 600 ? 10.796 -35.358 11.425 1.00 30.23 600 ASP A CA 1
ATOM 4278 C C . ASP A 1 600 ? 10.163 -36.377 10.454 1.00 30.23 600 ASP A C 1
ATOM 4280 O O . ASP A 1 600 ? 9.850 -36.036 9.317 1.00 30.23 600 ASP A O 1
ATOM 4284 N N . VAL A 1 601 ? 9.856 -37.583 10.933 1.00 25.47 601 VAL A N 1
ATOM 4285 C CA . VAL A 1 601 ? 8.474 -38.078 10.860 1.00 25.47 601 VAL A CA 1
ATOM 4286 C C . VAL A 1 601 ? 8.189 -38.687 12.227 1.00 25.47 601 VAL A C 1
ATOM 4288 O O . VAL A 1 601 ? 8.675 -39.769 12.556 1.00 25.47 601 VAL A O 1
ATOM 4291 N N . ALA A 1 602 ? 7.446 -37.960 13.057 1.00 25.75 602 ALA A N 1
ATOM 4292 C CA . ALA A 1 602 ? 6.935 -38.455 14.323 1.00 25.75 602 ALA A CA 1
ATOM 4293 C C . ALA A 1 602 ? 5.473 -38.889 14.153 1.00 25.75 602 ALA A C 1
ATOM 4295 O O . ALA A 1 602 ? 4.622 -38.077 13.807 1.00 25.75 602 ALA A O 1
ATOM 4296 N N . TYR A 1 603 ? 5.177 -40.143 14.496 1.00 24.83 603 TYR A N 1
ATOM 4297 C CA . TYR A 1 603 ? 3.906 -40.520 15.112 1.00 24.83 603 TYR A CA 1
ATOM 4298 C C . TYR A 1 603 ? 4.196 -41.465 16.286 1.00 24.83 603 TYR A C 1
ATOM 4300 O O . TYR A 1 603 ? 5.097 -42.301 16.235 1.00 24.83 603 TYR A O 1
ATOM 4308 N N . ALA A 1 604 ? 3.455 -41.260 17.369 1.00 24.06 604 ALA A N 1
ATOM 4309 C CA . ALA A 1 604 ? 3.598 -41.883 18.684 1.00 24.06 604 ALA A CA 1
ATOM 4310 C C . ALA A 1 604 ? 2.621 -43.089 18.836 1.00 24.06 604 ALA A C 1
ATOM 4312 O O . ALA A 1 604 ? 1.855 -43.347 17.915 1.00 24.06 604 ALA A O 1
ATOM 4313 N N . PHE A 1 605 ? 2.571 -43.937 19.876 1.00 26.70 605 PHE A N 1
ATOM 4314 C CA . PHE A 1 605 ? 2.797 -43.801 21.321 1.00 26.70 605 PHE A CA 1
ATOM 4315 C C . PHE A 1 605 ? 2.991 -45.177 22.020 1.00 26.70 605 PHE A C 1
ATOM 4317 O O . PHE A 1 605 ? 2.559 -46.208 21.518 1.00 26.70 605 PHE A O 1
ATOM 4324 N N . GLU A 1 606 ? 3.531 -45.084 23.245 1.00 24.81 606 GLU A N 1
ATOM 4325 C CA . GLU A 1 606 ? 3.256 -45.846 24.486 1.00 24.81 606 GLU A CA 1
ATOM 4326 C C . GLU A 1 606 ? 3.695 -47.318 24.649 1.00 24.81 606 GLU A C 1
ATOM 4328 O O . GLU A 1 606 ? 3.379 -48.224 23.885 1.00 24.81 606 GLU A O 1
ATOM 4333 N N . ALA A 1 607 ? 4.424 -47.540 25.749 1.00 26.97 607 ALA A N 1
ATOM 4334 C CA . ALA A 1 607 ? 5.061 -48.789 26.132 1.00 26.97 607 ALA A CA 1
ATOM 4335 C C . ALA A 1 607 ? 4.319 -49.479 27.287 1.00 26.97 607 ALA A C 1
ATOM 4337 O O . ALA A 1 607 ? 4.128 -48.891 28.352 1.00 26.97 607 ALA A O 1
ATOM 4338 N N . ARG A 1 608 ? 4.033 -50.776 27.129 1.00 27.89 608 ARG A N 1
ATOM 4339 C CA . ARG A 1 608 ? 3.910 -51.739 28.233 1.00 27.89 608 ARG A CA 1
ATOM 4340 C C . ARG A 1 608 ? 4.544 -53.067 27.818 1.00 27.89 608 ARG A C 1
ATOM 4342 O O . ARG A 1 608 ? 4.323 -53.546 26.715 1.00 27.89 608 ARG A O 1
ATOM 4349 N N . ASP A 1 609 ? 5.341 -53.625 28.724 1.00 33.88 609 ASP A N 1
ATOM 4350 C CA . ASP A 1 609 ? 5.876 -54.994 28.699 1.00 33.88 609 ASP A CA 1
ATOM 4351 C C . ASP A 1 609 ? 6.924 -55.359 27.627 1.00 33.88 609 ASP A C 1
ATOM 4353 O O . ASP A 1 609 ? 7.028 -56.509 27.209 1.00 33.88 609 ASP A O 1
ATOM 4357 N N . GLY A 1 610 ? 7.803 -54.413 27.275 1.00 39.28 610 GLY A N 1
ATOM 4358 C CA . GLY A 1 610 ? 9.219 -54.719 27.009 1.00 39.28 610 GLY A CA 1
ATOM 4359 C C . GLY A 1 610 ? 9.569 -55.690 25.869 1.00 39.28 610 GLY A C 1
ATOM 4360 O O . GLY A 1 610 ? 10.625 -56.317 25.944 1.00 39.28 610 GLY A O 1
ATOM 4361 N N . ILE A 1 611 ? 8.749 -55.818 24.817 1.00 31.19 611 ILE A N 1
ATOM 4362 C CA . ILE A 1 611 ? 9.085 -56.608 23.616 1.00 31.19 611 ILE A CA 1
ATOM 4363 C C . ILE A 1 611 ? 8.691 -55.845 22.338 1.00 31.19 611 ILE A C 1
ATOM 4365 O O . ILE A 1 611 ? 7.543 -55.438 22.179 1.00 31.19 611 ILE A O 1
ATOM 4369 N N . CYS A 1 612 ? 9.651 -55.679 21.418 1.00 28.09 612 CYS A N 1
ATOM 4370 C CA . CYS A 1 612 ? 9.511 -54.975 20.136 1.00 28.09 612 CYS A CA 1
ATOM 4371 C C . CYS A 1 612 ? 9.194 -55.936 18.974 1.00 28.09 612 CYS A C 1
ATOM 4373 O O . CYS A 1 612 ? 9.847 -56.972 18.841 1.00 28.09 612 CYS A O 1
ATOM 4375 N N . TYR A 1 613 ? 8.282 -55.545 18.076 1.00 30.84 613 TYR A N 1
ATOM 4376 C CA . TYR A 1 613 ? 8.050 -56.188 16.772 1.00 30.84 613 TYR A CA 1
ATOM 4377 C C . TYR A 1 613 ? 8.268 -55.186 15.623 1.00 30.84 613 TYR A C 1
ATOM 4379 O O . TYR A 1 613 ? 7.981 -54.001 15.773 1.00 30.84 613 TYR A O 1
ATOM 4387 N N . ARG A 1 614 ? 8.784 -55.676 14.484 1.00 27.16 614 ARG A N 1
ATOM 4388 C CA . ARG A 1 614 ? 9.109 -54.933 13.248 1.00 27.16 614 ARG A CA 1
ATOM 4389 C C . ARG A 1 614 ? 8.072 -55.254 12.166 1.00 27.16 614 ARG A C 1
ATOM 4391 O O . ARG A 1 614 ? 7.833 -56.432 11.913 1.00 27.16 614 ARG A O 1
ATOM 4398 N N . VAL A 1 615 ? 7.511 -54.237 11.512 1.00 26.95 615 VAL A N 1
ATOM 4399 C CA . VAL A 1 615 ? 6.659 -54.368 10.314 1.00 26.95 615 VAL A CA 1
ATOM 4400 C C . VAL A 1 615 ? 7.157 -53.358 9.275 1.00 26.95 615 VAL A C 1
ATOM 4402 O O . VAL A 1 615 ? 7.252 -52.175 9.583 1.00 26.95 615 VAL A O 1
ATOM 4405 N N . GLU A 1 616 ? 7.542 -53.834 8.089 1.00 27.88 616 GLU A N 1
ATOM 4406 C CA . GLU A 1 616 ? 7.993 -53.022 6.946 1.00 27.88 616 GLU A CA 1
ATOM 4407 C C . GLU A 1 616 ? 6.820 -52.764 5.985 1.00 27.88 616 GLU A C 1
ATOM 4409 O O . GLU A 1 616 ? 6.008 -53.660 5.746 1.00 27.88 616 GLU A O 1
ATOM 4414 N N . VAL A 1 617 ? 6.750 -51.546 5.437 1.00 26.52 617 VAL A N 1
ATOM 4415 C CA . VAL A 1 617 ? 5.843 -51.133 4.354 1.00 26.52 617 VAL A CA 1
ATOM 4416 C C . VAL A 1 617 ? 6.699 -50.544 3.230 1.00 26.52 617 VAL A C 1
ATOM 4418 O O . VAL A 1 617 ? 7.631 -49.786 3.491 1.00 26.52 617 VAL A O 1
ATOM 4421 N N . ASP A 1 618 ? 6.376 -50.962 2.011 1.00 25.91 618 ASP A N 1
ATOM 4422 C CA . ASP A 1 618 ? 7.060 -50.744 0.732 1.00 25.91 618 ASP A CA 1
ATOM 4423 C C . ASP A 1 618 ? 6.659 -49.391 0.094 1.00 25.91 618 ASP A C 1
ATOM 4425 O O . ASP A 1 618 ? 5.452 -49.137 -0.023 1.00 25.91 618 ASP A O 1
ATOM 4429 N N . PRO A 1 619 ? 7.604 -48.511 -0.296 1.00 29.38 619 PRO A N 1
ATOM 4430 C CA . PRO A 1 619 ? 7.305 -47.259 -0.982 1.00 29.38 619 PRO A CA 1
ATOM 4431 C C . PRO A 1 619 ? 7.961 -47.195 -2.372 1.00 29.38 619 PRO A C 1
ATOM 4433 O O . PRO A 1 619 ? 9.178 -47.136 -2.447 1.00 29.38 619 PRO A O 1
ATOM 4436 N N . GLU A 1 620 ? 7.184 -47.097 -3.457 1.00 30.64 620 GLU A N 1
ATOM 4437 C CA . GLU A 1 620 ? 7.618 -46.391 -4.679 1.00 30.64 620 GLU A CA 1
ATOM 4438 C C . GLU A 1 620 ? 6.456 -46.197 -5.672 1.00 30.64 620 GLU A C 1
ATOM 4440 O O . GLU A 1 620 ? 5.989 -47.115 -6.346 1.00 30.64 620 GLU A O 1
ATOM 4445 N N . ALA A 1 621 ? 5.993 -44.950 -5.755 1.00 27.47 621 ALA A N 1
ATOM 4446 C CA . ALA A 1 621 ? 5.218 -44.396 -6.854 1.00 27.47 621 ALA A CA 1
ATOM 4447 C C . ALA A 1 621 ? 5.813 -43.015 -7.187 1.00 27.47 621 ALA A C 1
ATOM 4449 O O . ALA A 1 621 ? 6.037 -42.236 -6.263 1.00 27.47 621 ALA A O 1
ATOM 4450 N N . ALA A 1 622 ? 5.976 -42.750 -8.494 1.00 26.80 622 ALA A N 1
ATOM 4451 C CA . ALA A 1 622 ? 6.231 -41.471 -9.189 1.00 26.80 622 ALA A CA 1
ATOM 4452 C C . ALA A 1 622 ? 7.670 -41.127 -9.692 1.00 26.80 622 ALA A C 1
ATOM 4454 O O . ALA A 1 622 ? 8.515 -40.671 -8.932 1.00 26.80 622 ALA A O 1
ATOM 4455 N N . PHE A 1 623 ? 7.787 -41.208 -11.036 1.00 26.28 623 PHE A N 1
ATOM 4456 C CA . PHE A 1 623 ? 8.434 -40.319 -12.039 1.00 26.28 623 PHE A CA 1
ATOM 4457 C C . PHE A 1 623 ? 9.874 -40.524 -12.613 1.00 26.28 623 PHE A C 1
ATOM 4459 O O . PHE A 1 623 ? 10.869 -40.501 -11.899 1.00 26.28 623 PHE A O 1
ATOM 4466 N N . ASP A 1 624 ? 9.869 -40.637 -13.962 1.00 25.52 624 ASP A N 1
ATOM 4467 C CA . ASP A 1 624 ? 10.803 -40.368 -15.092 1.00 25.52 624 ASP A CA 1
ATOM 4468 C C . ASP A 1 624 ? 12.242 -40.923 -15.229 1.00 25.52 624 ASP A C 1
ATOM 4470 O O . ASP A 1 624 ? 13.140 -40.581 -14.469 1.00 25.52 624 ASP A O 1
ATOM 4474 N N . ALA A 1 625 ? 12.492 -41.668 -16.331 1.00 23.61 625 ALA A N 1
ATOM 4475 C CA . ALA A 1 625 ? 13.199 -41.196 -17.551 1.00 23.61 625 ALA A CA 1
ATOM 4476 C C . ALA A 1 625 ? 13.500 -42.333 -18.580 1.00 23.61 625 ALA A C 1
ATOM 4478 O O . ALA A 1 625 ? 13.885 -43.436 -18.205 1.00 23.61 625 ALA A O 1
ATOM 4479 N N . GLU A 1 626 ? 13.321 -42.007 -19.873 1.00 23.69 626 GLU A N 1
ATOM 4480 C CA . GLU A 1 626 ? 13.863 -42.568 -21.142 1.00 23.69 626 GLU A CA 1
ATOM 4481 C C . GLU A 1 626 ? 14.161 -44.078 -21.342 1.00 23.69 626 GLU A C 1
ATOM 4483 O O . GLU A 1 626 ? 15.076 -44.634 -20.743 1.00 23.69 626 GLU A O 1
ATOM 4488 N N . LEU A 1 627 ? 13.552 -44.684 -22.385 1.00 23.92 627 LEU A N 1
ATOM 4489 C CA . LEU A 1 627 ? 14.269 -45.120 -23.609 1.00 23.92 627 LEU A CA 1
ATOM 4490 C C . LEU A 1 627 ? 13.303 -45.541 -24.745 1.00 23.92 627 LEU A C 1
ATOM 4492 O O . LEU A 1 627 ? 12.289 -46.200 -24.528 1.00 23.92 627 LEU A O 1
ATOM 4496 N N . ALA A 1 628 ? 13.681 -45.163 -25.967 1.00 23.61 628 ALA A N 1
ATOM 4497 C CA . ALA A 1 628 ? 13.000 -45.286 -27.256 1.00 23.61 628 ALA A CA 1
ATOM 4498 C C . ALA A 1 628 ? 12.580 -46.701 -27.723 1.00 23.61 628 ALA A C 1
ATOM 4500 O O . ALA A 1 628 ? 13.166 -47.705 -27.325 1.00 23.61 628 ALA A O 1
ATOM 4501 N N . VAL A 1 629 ? 11.633 -46.746 -28.682 1.00 21.97 629 VAL A N 1
ATOM 4502 C CA . VAL A 1 629 ? 11.764 -47.324 -30.050 1.00 21.97 629 VAL A CA 1
ATOM 4503 C C . VAL A 1 629 ? 10.378 -47.450 -30.711 1.00 21.97 629 VAL A C 1
ATOM 4505 O O . VAL A 1 629 ? 9.557 -48.218 -30.226 1.00 21.97 629 VAL A O 1
ATOM 4508 N N . THR A 1 630 ? 10.179 -46.824 -31.884 1.00 23.64 630 THR A N 1
ATOM 4509 C CA . THR A 1 630 ? 9.476 -47.420 -33.056 1.00 23.64 630 THR A CA 1
ATOM 4510 C C . THR A 1 630 ? 9.685 -46.554 -34.313 1.00 23.64 630 THR A C 1
ATOM 4512 O O . THR A 1 630 ? 9.241 -45.419 -34.359 1.00 23.64 630 THR A O 1
ATOM 4515 N N . ARG A 1 631 ? 10.539 -46.999 -35.250 1.00 24.14 631 ARG A N 1
ATOM 4516 C CA . ARG A 1 631 ? 10.222 -47.547 -36.596 1.00 24.14 631 ARG A CA 1
ATOM 4517 C C . ARG A 1 631 ? 9.614 -46.558 -37.611 1.00 24.14 631 ARG A C 1
ATOM 4519 O O . ARG A 1 631 ? 8.405 -46.374 -37.640 1.00 24.14 631 ARG A O 1
ATOM 4526 N N . ALA A 1 632 ? 10.451 -46.099 -38.547 1.00 22.89 632 ALA A N 1
ATOM 4527 C CA . ALA A 1 632 ? 10.049 -45.584 -39.859 1.00 22.89 632 ALA A CA 1
ATOM 4528 C C . ALA A 1 632 ? 10.398 -46.610 -40.957 1.00 22.89 632 ALA A C 1
ATOM 4530 O O . ALA A 1 632 ? 11.457 -47.242 -40.914 1.00 22.89 632 ALA A O 1
ATOM 4531 N N . CYS A 1 633 ? 9.489 -46.800 -41.918 1.00 22.75 633 CYS A N 1
ATOM 4532 C CA . CYS A 1 633 ? 9.710 -47.594 -43.127 1.00 22.75 633 CYS A CA 1
ATOM 4533 C C . CYS A 1 633 ? 10.389 -46.717 -44.184 1.00 22.75 633 CYS A C 1
ATOM 4535 O O . CYS A 1 633 ? 9.833 -45.698 -44.576 1.00 22.75 633 CYS A O 1
ATOM 4537 N N . ALA A 1 634 ? 11.563 -47.131 -44.659 1.00 22.39 634 ALA A N 1
ATOM 4538 C CA . ALA A 1 634 ? 12.202 -46.555 -45.834 1.00 22.39 634 ALA A CA 1
ATOM 4539 C C . ALA A 1 634 ? 11.644 -47.220 -47.103 1.00 22.39 634 ALA A C 1
ATOM 4541 O O . ALA A 1 634 ? 11.638 -48.448 -47.208 1.00 22.39 634 ALA A O 1
ATOM 4542 N N . VAL A 1 635 ? 11.202 -46.409 -48.065 1.00 23.19 635 VAL A N 1
ATOM 4543 C CA . VAL A 1 635 ? 10.998 -46.814 -49.461 1.00 23.19 635 VAL A CA 1
ATOM 4544 C C . VAL A 1 635 ? 12.137 -46.197 -50.264 1.00 23.19 635 VAL A C 1
ATOM 4546 O O . VAL A 1 635 ? 12.265 -44.980 -50.328 1.00 23.19 635 VAL A O 1
ATOM 4549 N N . SER A 1 636 ? 12.986 -47.041 -50.842 1.00 20.69 636 SER A N 1
ATOM 4550 C CA . SER A 1 636 ? 14.027 -46.662 -51.797 1.00 20.69 636 SER A CA 1
ATOM 4551 C C . SER A 1 636 ? 13.502 -46.865 -53.219 1.00 20.69 636 SER A C 1
ATOM 4553 O O . SER A 1 636 ? 13.114 -47.983 -53.563 1.00 20.69 636 SER A O 1
ATOM 4555 N N . VAL A 1 637 ? 13.528 -45.821 -54.047 1.00 22.86 637 VAL A N 1
ATOM 4556 C CA . VAL A 1 637 ? 13.385 -45.930 -55.506 1.00 22.86 637 VAL A CA 1
ATOM 4557 C C . VAL A 1 637 ? 14.688 -45.441 -56.134 1.00 22.86 637 VAL A C 1
ATOM 4559 O O . VAL A 1 637 ? 15.032 -44.269 -56.035 1.00 22.86 637 VAL A O 1
ATOM 4562 N N . GLU A 1 638 ? 15.417 -46.362 -56.759 1.00 23.56 638 GLU A N 1
ATOM 4563 C CA . GLU A 1 638 ? 16.503 -46.081 -57.702 1.00 23.56 638 GLU A CA 1
ATOM 4564 C C . GLU A 1 638 ? 15.932 -46.071 -59.128 1.00 23.56 638 GLU A C 1
ATOM 4566 O O . GLU A 1 638 ? 15.250 -47.023 -59.499 1.00 23.56 638 GLU A O 1
ATOM 4571 N N . CYS A 1 639 ? 16.262 -45.053 -59.930 1.00 21.94 639 CYS A N 1
ATOM 4572 C CA . CYS A 1 639 ? 16.375 -45.083 -61.402 1.00 21.94 639 CYS A CA 1
ATOM 4573 C C . CYS A 1 639 ? 17.258 -43.881 -61.801 1.00 21.94 639 CYS A C 1
ATOM 4575 O O . CYS A 1 639 ? 16.887 -42.742 -61.554 1.00 21.94 639 CYS A O 1
ATOM 4577 N N . VAL A 1 640 ? 18.539 -44.072 -62.135 1.00 24.03 640 VAL A N 1
ATOM 4578 C CA . VAL A 1 640 ? 19.091 -44.376 -63.476 1.00 24.03 640 VAL A CA 1
ATOM 4579 C C . VAL A 1 640 ? 18.663 -43.350 -64.530 1.00 24.03 640 VAL A C 1
ATOM 4581 O O . VAL A 1 640 ? 17.613 -43.477 -65.151 1.00 24.03 640 VAL A O 1
ATOM 4584 N N . ALA A 1 641 ? 19.529 -42.362 -64.764 1.00 24.27 641 ALA A N 1
ATOM 4585 C CA . ALA A 1 641 ? 19.466 -41.494 -65.931 1.00 24.27 641 ALA A CA 1
ATOM 4586 C C . ALA A 1 641 ? 19.926 -42.265 -67.181 1.00 24.27 641 ALA A C 1
ATOM 4588 O O . ALA A 1 641 ? 21.028 -42.818 -67.206 1.00 24.27 641 ALA A O 1
ATOM 4589 N N . ALA A 1 642 ? 19.102 -42.272 -68.226 1.00 25.42 642 ALA A N 1
ATOM 4590 C CA . ALA A 1 642 ? 19.572 -42.464 -69.591 1.00 25.42 642 ALA A CA 1
ATOM 4591 C C . ALA A 1 642 ? 19.749 -41.067 -70.202 1.00 25.42 642 ALA A C 1
ATOM 4593 O O . ALA A 1 642 ? 18.780 -40.323 -70.321 1.00 25.42 642 ALA A O 1
ATOM 4594 N N . SER A 1 643 ? 20.993 -40.704 -70.516 1.00 32.41 643 SER A N 1
ATOM 4595 C CA . SER A 1 643 ? 21.346 -39.505 -71.279 1.00 32.41 643 SER A CA 1
ATOM 4596 C C . SER A 1 643 ? 21.467 -39.867 -72.758 1.00 32.41 643 SER A C 1
ATOM 4598 O O . SER A 1 643 ? 22.064 -40.892 -73.086 1.00 32.41 643 SER A O 1
ATOM 4600 N N . ASP A 1 644 ? 20.935 -39.012 -73.632 1.00 35.91 644 ASP A N 1
ATOM 4601 C CA . ASP A 1 644 ? 21.183 -39.038 -75.083 1.00 35.91 644 ASP A CA 1
ATOM 4602 C C . ASP A 1 644 ? 21.962 -37.790 -75.547 1.00 35.91 644 ASP A C 1
ATOM 4604 O O . ASP A 1 644 ? 21.904 -37.374 -76.703 1.00 35.91 644 ASP A O 1
ATOM 4608 N N . ASP A 1 645 ? 22.768 -37.212 -74.659 1.00 39.44 645 ASP A N 1
ATOM 4609 C CA . ASP A 1 645 ? 23.782 -36.217 -74.982 1.00 39.44 645 ASP A CA 1
ATOM 4610 C C . ASP A 1 645 ? 24.998 -36.381 -74.059 1.00 39.44 645 ASP A C 1
ATOM 4612 O O . ASP A 1 645 ? 25.050 -35.955 -72.911 1.00 39.44 645 ASP A O 1
ATOM 4616 N N . GLY A 1 646 ? 26.021 -37.073 -74.559 1.00 43.28 646 GLY A N 1
ATOM 4617 C CA . GLY A 1 646 ? 27.254 -37.309 -73.817 1.00 43.28 646 GLY A CA 1
ATOM 4618 C C . GLY A 1 646 ? 28.019 -36.023 -73.492 1.00 43.28 646 GLY A C 1
ATOM 4619 O O . GLY A 1 646 ? 28.964 -35.697 -74.202 1.00 43.28 646 GLY A O 1
ATOM 4620 N N . THR A 1 647 ? 27.684 -35.367 -72.382 1.00 34.09 647 THR A N 1
ATOM 4621 C CA . THR A 1 647 ? 28.543 -34.427 -71.649 1.00 34.09 647 THR A CA 1
ATOM 4622 C C . THR A 1 647 ? 28.175 -34.423 -70.165 1.00 34.09 647 THR A C 1
ATOM 4624 O O . THR A 1 647 ? 27.081 -34.043 -69.772 1.00 34.09 647 THR A O 1
ATOM 4627 N N . THR A 1 648 ? 29.117 -34.861 -69.332 1.00 30.47 648 THR A N 1
ATOM 4628 C CA . THR A 1 648 ? 29.043 -34.866 -67.867 1.00 30.47 648 THR A CA 1
ATOM 4629 C C . THR A 1 648 ? 29.207 -33.456 -67.295 1.00 30.47 648 THR A C 1
ATOM 4631 O O . THR A 1 648 ? 30.292 -32.886 -67.403 1.00 30.47 648 THR A O 1
ATOM 4634 N N . GLY A 1 649 ? 28.174 -32.946 -66.626 1.00 30.00 649 GLY A N 1
ATOM 4635 C CA . GLY A 1 649 ? 28.252 -31.863 -65.643 1.00 30.00 649 GLY A CA 1
ATOM 4636 C C . GLY A 1 649 ? 27.593 -32.341 -64.351 1.00 30.00 649 GLY A C 1
ATOM 4637 O O . GLY A 1 649 ? 26.501 -32.900 -64.394 1.00 30.00 649 GLY A O 1
ATOM 4638 N N . GLN A 1 650 ? 28.291 -32.230 -63.223 1.00 28.16 650 GLN A N 1
ATOM 4639 C CA . GLN A 1 650 ? 27.766 -32.614 -61.913 1.00 28.16 650 GLN A CA 1
ATOM 4640 C C . GLN A 1 650 ? 26.688 -31.606 -61.501 1.00 28.16 650 GLN A C 1
ATOM 4642 O O . GLN A 1 650 ? 26.992 -30.427 -61.362 1.00 28.16 650 GLN A O 1
ATOM 4647 N N . ALA A 1 651 ? 25.448 -32.064 -61.324 1.00 26.23 651 ALA A N 1
ATOM 4648 C CA . ALA A 1 651 ? 24.448 -31.316 -60.575 1.00 26.23 651 ALA A CA 1
ATOM 4649 C C . ALA A 1 651 ? 24.610 -31.677 -59.095 1.00 26.23 651 ALA A C 1
ATOM 4651 O O . ALA A 1 651 ? 24.491 -32.848 -58.720 1.00 26.23 651 ALA A O 1
ATOM 4652 N N . GLU A 1 652 ? 24.937 -30.677 -58.281 1.00 30.00 652 GLU A N 1
ATOM 4653 C CA . GLU A 1 652 ? 24.791 -30.747 -56.834 1.00 30.00 652 GLU A CA 1
ATOM 4654 C C . GLU A 1 652 ? 23.296 -30.671 -56.472 1.00 30.00 652 GLU A C 1
ATOM 4656 O O . GLU A 1 652 ? 22.457 -30.190 -57.230 1.00 30.00 652 GLU A O 1
ATOM 4661 N N . SER A 1 653 ? 22.975 -31.283 -55.344 1.00 25.33 653 SER A N 1
ATOM 4662 C CA . SER A 1 653 ? 21.658 -31.587 -54.782 1.00 25.33 653 SER A CA 1
ATOM 4663 C C . SER A 1 653 ? 20.603 -30.472 -54.841 1.00 25.33 653 SER A C 1
ATOM 4665 O O . SER A 1 653 ? 20.840 -29.377 -54.348 1.00 25.33 653 SER A O 1
ATOM 4667 N N . ALA A 1 654 ? 19.389 -30.813 -55.292 1.00 26.19 654 ALA A N 1
ATOM 4668 C CA . ALA A 1 654 ? 18.164 -30.082 -54.963 1.00 26.19 654 ALA A CA 1
ATOM 4669 C C . ALA A 1 654 ? 17.506 -30.710 -53.719 1.00 26.19 654 ALA A C 1
ATOM 4671 O O . ALA A 1 654 ? 17.357 -31.934 -53.641 1.00 26.19 654 ALA A O 1
ATOM 4672 N N . VAL A 1 655 ? 17.129 -29.876 -52.750 1.00 27.67 655 VAL A N 1
ATOM 4673 C CA . VAL A 1 655 ? 16.342 -30.250 -51.566 1.00 27.67 655 VAL A CA 1
ATOM 4674 C C . VAL A 1 655 ? 14.861 -30.062 -51.903 1.00 27.67 655 VAL A C 1
ATOM 4676 O O . VAL A 1 655 ? 14.492 -29.061 -52.508 1.00 27.67 655 VAL A O 1
ATOM 4679 N N . PHE A 1 656 ? 14.015 -31.024 -51.528 1.00 26.98 656 PHE A N 1
ATOM 4680 C CA . PHE A 1 656 ? 12.560 -30.896 -51.607 1.00 26.98 656 PHE A CA 1
ATOM 4681 C C . PHE A 1 656 ? 12.008 -30.776 -50.188 1.00 26.98 656 PHE A C 1
ATOM 4683 O O . PHE A 1 656 ? 12.107 -31.732 -49.417 1.00 26.98 656 PHE A O 1
ATOM 4690 N N . GLU A 1 657 ? 11.403 -29.639 -49.862 1.00 28.20 657 GLU A N 1
ATOM 4691 C CA . GLU A 1 657 ? 10.482 -29.533 -48.733 1.00 28.20 657 GLU A CA 1
ATOM 4692 C C . GLU A 1 657 ? 9.050 -29.632 -49.257 1.00 28.20 657 GLU A C 1
ATOM 4694 O O . GLU A 1 657 ? 8.690 -29.031 -50.269 1.00 28.20 657 GLU A O 1
ATOM 4699 N N . ALA A 1 658 ? 8.247 -30.455 -48.592 1.00 25.69 658 ALA A N 1
ATOM 4700 C CA . ALA A 1 658 ? 6.818 -30.550 -48.821 1.00 25.69 658 ALA A CA 1
ATOM 4701 C C . ALA A 1 658 ? 6.123 -30.090 -47.542 1.00 25.69 658 ALA A C 1
ATOM 4703 O O . ALA A 1 658 ? 6.161 -30.798 -46.533 1.00 25.69 658 ALA A O 1
ATOM 4704 N N . GLU A 1 659 ? 5.474 -28.932 -47.591 1.00 33.25 659 GLU A N 1
ATOM 4705 C CA . GLU A 1 659 ? 4.452 -28.578 -46.614 1.00 33.25 659 GLU A CA 1
ATOM 4706 C C . GLU A 1 659 ? 3.103 -29.183 -47.030 1.00 33.25 659 GLU A C 1
ATOM 4708 O O . GLU A 1 659 ? 2.827 -29.458 -48.201 1.00 33.25 659 GLU A O 1
ATOM 4713 N N . GLY A 1 660 ? 2.283 -29.496 -46.030 1.00 35.06 660 GLY A N 1
ATOM 4714 C CA . GLY A 1 660 ? 1.141 -30.408 -46.114 1.00 35.06 660 GLY A CA 1
ATOM 4715 C C . GLY A 1 660 ? -0.096 -29.926 -46.880 1.00 35.06 660 GLY A C 1
ATOM 4716 O O . GLY A 1 660 ? -1.189 -30.384 -46.551 1.00 35.06 660 GLY A O 1
ATOM 4717 N N . ASP A 1 661 ? 0.029 -29.051 -47.877 1.00 36.25 661 ASP A N 1
ATOM 4718 C CA . ASP A 1 661 ? -1.108 -28.541 -48.658 1.00 36.25 661 ASP A CA 1
ATOM 4719 C C . ASP A 1 661 ? -1.039 -28.802 -50.179 1.00 36.25 661 ASP A C 1
ATOM 4721 O O . ASP A 1 661 ? -2.026 -28.584 -50.882 1.00 36.25 661 ASP A O 1
ATOM 4725 N N . GLY A 1 662 ? 0.053 -29.383 -50.688 1.00 34.47 662 GLY A N 1
ATOM 4726 C CA . GLY A 1 662 ? 0.138 -29.857 -52.075 1.00 34.47 662 GLY A CA 1
ATOM 4727 C C . GLY A 1 662 ? 0.536 -28.804 -53.115 1.00 34.47 662 GLY A C 1
ATOM 4728 O O . GLY A 1 662 ? 0.335 -29.038 -54.309 1.00 34.47 662 GLY A O 1
ATOM 4729 N N . THR A 1 663 ? 1.129 -27.683 -52.704 1.00 31.70 663 THR A N 1
ATOM 4730 C CA . THR A 1 663 ? 1.717 -26.702 -53.631 1.00 31.70 663 THR A CA 1
ATOM 4731 C C . THR A 1 663 ? 3.183 -27.045 -53.930 1.00 31.70 663 THR A C 1
ATOM 4733 O O . THR A 1 663 ? 3.972 -27.253 -53.015 1.00 31.70 663 THR A O 1
ATOM 4736 N N . VAL A 1 664 ? 3.572 -27.104 -55.211 1.00 28.14 664 VAL A N 1
ATOM 4737 C CA . VAL A 1 664 ? 4.975 -27.289 -55.637 1.00 28.14 664 VAL A CA 1
ATOM 4738 C C . VAL A 1 664 ? 5.465 -26.006 -56.302 1.00 28.14 664 VAL A C 1
ATOM 4740 O O . VAL A 1 664 ? 4.936 -25.616 -57.344 1.00 28.14 664 VAL A O 1
ATOM 4743 N N . PHE A 1 665 ? 6.496 -25.375 -55.737 1.00 30.25 665 PHE A N 1
ATOM 4744 C CA . PHE A 1 665 ? 7.251 -24.310 -56.399 1.00 30.25 665 PHE A CA 1
ATOM 4745 C C . PHE A 1 665 ? 8.444 -24.918 -57.142 1.00 30.25 665 PHE A C 1
ATOM 4747 O O . PHE A 1 665 ? 9.222 -25.678 -56.572 1.00 30.25 665 PHE A O 1
ATOM 4754 N N . VAL A 1 666 ? 8.591 -24.580 -58.423 1.00 28.52 666 VAL A N 1
ATOM 4755 C CA . VAL A 1 666 ? 9.802 -24.869 -59.199 1.00 28.52 666 VAL A CA 1
ATOM 4756 C C . VAL A 1 666 ? 10.506 -23.539 -59.435 1.00 28.52 666 VAL A C 1
ATOM 4758 O O . VAL A 1 666 ? 10.059 -22.746 -60.262 1.00 28.52 666 VAL A O 1
ATOM 4761 N N . LEU A 1 667 ? 11.596 -23.289 -58.710 1.00 29.14 667 LEU A N 1
ATOM 4762 C CA . LEU A 1 667 ? 12.553 -22.242 -59.058 1.00 29.14 667 LEU A CA 1
ATOM 4763 C C . LEU A 1 667 ? 13.514 -22.822 -60.099 1.00 29.14 667 LEU A C 1
ATOM 4765 O O . LEU A 1 667 ? 14.279 -23.741 -59.815 1.00 29.14 667 LEU A O 1
ATOM 4769 N N . VAL A 1 668 ? 13.427 -22.313 -61.327 1.00 28.12 668 VAL A N 1
ATOM 4770 C CA . VAL A 1 668 ? 14.463 -22.504 -62.344 1.00 28.12 668 VAL A CA 1
ATOM 4771 C C . VAL A 1 668 ? 15.362 -21.284 -62.261 1.00 28.12 668 VAL A C 1
ATOM 4773 O O . VAL A 1 668 ? 14.930 -20.189 -62.614 1.00 28.12 668 VAL A O 1
ATOM 4776 N N . ASP A 1 669 ? 16.590 -21.472 -61.793 1.00 26.70 669 ASP A N 1
ATOM 4777 C CA . ASP A 1 669 ? 17.600 -20.424 -61.836 1.00 26.70 669 ASP A CA 1
ATOM 4778 C C . ASP A 1 669 ? 18.349 -20.465 -63.181 1.00 26.70 669 ASP A C 1
ATOM 4780 O O . ASP A 1 669 ? 18.710 -21.534 -63.682 1.00 26.70 669 ASP A O 1
ATOM 4784 N N . GLY A 1 670 ? 18.556 -19.288 -63.776 1.00 32.53 670 GLY A N 1
ATOM 4785 C CA . GLY A 1 670 ? 19.437 -19.089 -64.928 1.00 32.53 670 GLY A CA 1
ATOM 4786 C C . GLY A 1 670 ? 18.811 -19.133 -66.331 1.00 32.53 670 GLY A C 1
ATOM 4787 O O . GLY A 1 670 ? 19.132 -20.013 -67.127 1.00 32.53 670 GLY A O 1
ATOM 4788 N N . ALA A 1 671 ? 18.046 -18.104 -66.714 1.00 25.75 671 ALA A N 1
ATOM 4789 C CA . ALA A 1 671 ? 18.060 -17.602 -68.095 1.00 25.75 671 ALA A CA 1
ATOM 4790 C C . ALA A 1 671 ? 17.649 -16.122 -68.151 1.00 25.75 671 ALA A C 1
ATOM 4792 O O . ALA A 1 671 ? 16.512 -15.754 -67.871 1.00 25.75 671 ALA A O 1
ATOM 4793 N N . SER A 1 672 ? 18.590 -15.273 -68.552 1.00 33.75 672 SER A N 1
ATOM 4794 C CA . SER A 1 672 ? 18.375 -13.868 -68.882 1.00 33.75 672 SER A CA 1
ATOM 4795 C C . SER A 1 672 ? 17.319 -13.697 -69.983 1.00 33.75 672 SER A C 1
ATOM 4797 O O . SER A 1 672 ? 17.416 -14.316 -71.043 1.00 33.75 672 SER A O 1
ATOM 4799 N N . VAL A 1 673 ? 16.340 -12.810 -69.769 1.00 26.91 673 VAL A N 1
ATOM 4800 C CA . VAL A 1 673 ? 15.409 -12.369 -70.820 1.00 26.91 673 VAL A CA 1
ATOM 4801 C C . VAL A 1 673 ? 15.401 -10.844 -70.891 1.00 26.91 673 VAL A C 1
ATOM 4803 O O . VAL A 1 673 ? 14.981 -10.158 -69.965 1.00 26.91 673 VAL A O 1
ATOM 4806 N N . LEU A 1 674 ? 15.897 -10.339 -72.021 1.00 31.50 674 LEU A N 1
ATOM 4807 C CA . LEU A 1 674 ? 15.670 -8.989 -72.526 1.00 31.50 674 LEU A CA 1
ATOM 4808 C C . LEU A 1 674 ? 14.301 -8.945 -73.229 1.00 31.50 674 LEU A C 1
ATOM 4810 O O . LEU A 1 674 ? 14.023 -9.814 -74.053 1.00 31.50 674 LEU A O 1
ATOM 4814 N N . ASP A 1 675 ? 13.540 -7.887 -72.948 1.00 31.73 675 ASP A N 1
ATOM 4815 C CA . ASP A 1 675 ? 12.377 -7.345 -73.671 1.00 31.73 675 ASP A CA 1
ATOM 4816 C C . ASP A 1 675 ? 11.084 -8.179 -73.850 1.00 31.73 675 ASP A C 1
ATOM 4818 O O . ASP A 1 675 ? 11.030 -9.404 -73.807 1.00 31.73 675 ASP A O 1
ATOM 4822 N N . GLU A 1 676 ? 10.000 -7.411 -74.018 1.00 39.03 676 GLU A N 1
ATOM 4823 C CA . GLU A 1 676 ? 8.577 -7.731 -73.882 1.00 39.03 676 GLU A CA 1
ATOM 4824 C C . GLU A 1 676 ? 8.058 -8.998 -74.599 1.00 39.03 676 GLU A C 1
ATOM 4826 O O . GLU A 1 676 ? 8.115 -9.131 -75.823 1.00 39.03 676 GLU A O 1
ATOM 4831 N N . GLY A 1 677 ? 7.396 -9.874 -73.833 1.00 28.20 677 GLY A N 1
ATOM 4832 C CA . GLY A 1 677 ? 6.568 -10.974 -74.333 1.00 28.20 677 GLY A CA 1
ATOM 4833 C C . GLY A 1 677 ? 6.092 -11.882 -73.196 1.00 28.20 677 GLY A C 1
ATOM 4834 O O . GLY A 1 677 ? 6.893 -12.559 -72.563 1.00 28.20 677 GLY A O 1
ATOM 4835 N N . GLY A 1 678 ? 4.789 -11.890 -72.900 1.00 26.84 678 GLY A N 1
ATOM 4836 C CA . GLY A 1 678 ? 4.224 -12.711 -71.823 1.00 26.84 678 GLY A CA 1
ATOM 4837 C C . GLY A 1 678 ? 4.330 -14.219 -72.089 1.00 26.84 678 GLY A C 1
ATOM 4838 O O . GLY A 1 678 ? 3.996 -14.679 -73.180 1.00 26.84 678 GLY A O 1
ATOM 4839 N N . PHE A 1 679 ? 4.718 -14.995 -71.073 1.00 24.02 679 PHE A N 1
ATOM 4840 C CA . PHE A 1 679 ? 4.551 -16.452 -71.047 1.00 24.02 679 PHE A CA 1
ATOM 4841 C C . PHE A 1 679 ? 3.264 -16.839 -70.301 1.00 24.02 679 PHE A C 1
ATOM 4843 O O . PHE A 1 679 ? 2.998 -16.361 -69.202 1.00 24.02 679 PHE A O 1
ATOM 4850 N N . SER A 1 680 ? 2.469 -17.735 -70.893 1.00 23.17 680 SER A N 1
ATOM 4851 C CA . SER A 1 680 ? 1.373 -18.442 -70.222 1.00 23.17 680 SER A CA 1
ATOM 4852 C C . SER A 1 680 ? 1.808 -19.884 -69.950 1.00 23.17 680 SER A C 1
ATOM 4854 O O . SER A 1 680 ? 2.031 -20.634 -70.901 1.00 23.17 680 SER A O 1
ATOM 4856 N N . ILE A 1 681 ? 1.891 -20.294 -68.683 1.00 24.44 681 ILE A N 1
ATOM 4857 C CA . ILE A 1 681 ? 1.952 -21.715 -68.310 1.00 24.44 681 ILE A CA 1
ATOM 4858 C C . ILE A 1 681 ? 0.512 -22.222 -68.173 1.00 24.44 681 ILE A C 1
ATOM 4860 O O . ILE A 1 681 ? -0.239 -21.770 -67.312 1.00 24.44 681 ILE A O 1
ATOM 4864 N N . ALA A 1 682 ? 0.117 -23.142 -69.055 1.00 22.52 682 ALA A N 1
ATOM 4865 C CA . ALA A 1 682 ? -1.071 -23.968 -68.880 1.00 22.52 682 ALA A CA 1
ATOM 4866 C C . ALA A 1 682 ? -0.658 -25.227 -68.108 1.00 22.52 682 ALA A C 1
ATOM 4868 O O . ALA A 1 682 ? 0.191 -25.982 -68.576 1.00 22.52 682 ALA A O 1
ATOM 4869 N N . ILE A 1 683 ? -1.244 -25.450 -66.933 1.00 24.16 683 ILE A N 1
ATOM 4870 C CA . ILE A 1 683 ? -1.134 -26.728 -66.227 1.00 24.16 683 ILE A CA 1
ATOM 4871 C C . ILE A 1 683 ? -2.178 -27.657 -66.854 1.00 24.16 683 ILE A C 1
ATOM 4873 O O . ILE A 1 683 ? -3.377 -27.487 -66.630 1.00 24.16 683 ILE A O 1
ATOM 4877 N N . GLU A 1 684 ? -1.738 -28.612 -67.675 1.00 22.98 684 GLU A N 1
ATOM 4878 C CA . GLU A 1 684 ? -2.566 -29.768 -68.017 1.00 22.98 684 GLU A CA 1
ATOM 4879 C C . GLU A 1 684 ? -2.651 -30.684 -66.792 1.00 22.98 684 GLU A C 1
ATOM 4881 O O . GLU A 1 684 ? -1.646 -31.107 -66.221 1.00 22.98 684 GLU A O 1
ATOM 4886 N N . GLN A 1 685 ? -3.880 -30.965 -66.370 1.00 24.23 685 GLN A N 1
ATOM 4887 C CA . GLN A 1 685 ? -4.196 -31.908 -65.310 1.00 24.23 685 GLN A CA 1
ATOM 4888 C C . GLN A 1 685 ? -3.876 -33.323 -65.815 1.00 24.23 685 GLN A C 1
ATOM 4890 O O . GLN A 1 685 ? -4.541 -33.830 -66.717 1.00 24.23 685 GLN A O 1
ATOM 4895 N N . ALA A 1 686 ? -2.841 -33.956 -65.261 1.00 24.12 686 ALA A N 1
ATOM 4896 C CA . ALA A 1 686 ? -2.581 -35.371 -65.490 1.00 24.12 686 ALA A CA 1
ATOM 4897 C C . ALA A 1 686 ? -3.567 -36.196 -64.648 1.00 24.12 686 ALA A C 1
ATOM 4899 O O . ALA A 1 686 ? -3.404 -36.340 -63.436 1.00 24.12 686 ALA A O 1
ATOM 4900 N N . ASP A 1 687 ? -4.609 -36.712 -65.297 1.00 29.41 687 ASP A N 1
ATOM 4901 C CA . ASP A 1 687 ? -5.509 -37.710 -64.727 1.00 29.41 687 ASP A CA 1
ATOM 4902 C C . ASP A 1 687 ? -4.760 -39.029 -64.474 1.00 29.41 687 ASP A C 1
ATOM 4904 O O . ASP A 1 687 ? -4.090 -39.577 -65.355 1.00 29.41 687 ASP A O 1
ATOM 4908 N N . CYS A 1 688 ? -4.920 -39.577 -63.267 1.00 24.36 688 CYS A N 1
ATOM 4909 C CA . CYS A 1 688 ? -4.551 -40.954 -62.950 1.00 24.36 688 CYS A CA 1
ATOM 4910 C C . CYS A 1 688 ? -5.338 -41.928 -63.851 1.00 24.36 688 CYS A C 1
ATOM 4912 O O . CYS A 1 688 ? -6.573 -41.890 -63.835 1.00 24.36 688 CYS A O 1
ATOM 4914 N N . PRO A 1 689 ? -4.689 -42.857 -64.579 1.00 30.73 689 PRO A N 1
ATOM 4915 C CA . PRO A 1 689 ? -5.417 -43.864 -65.331 1.00 30.73 689 PRO A CA 1
ATOM 4916 C C . PRO A 1 689 ? -5.921 -44.963 -64.388 1.00 30.73 689 PRO A C 1
ATOM 4918 O O . PRO A 1 689 ? -5.138 -45.685 -63.773 1.00 30.73 689 PRO A O 1
ATOM 4921 N N . ASN A 1 690 ? -7.244 -45.103 -64.315 1.00 29.77 690 ASN A N 1
ATOM 4922 C CA . ASN A 1 690 ? -7.889 -46.381 -64.036 1.00 29.77 690 ASN A CA 1
ATOM 4923 C C . ASN A 1 690 ? -8.165 -47.101 -65.364 1.00 29.77 690 ASN A C 1
ATOM 4925 O O . ASN A 1 690 ? -8.490 -46.476 -66.372 1.00 29.77 690 ASN A O 1
ATOM 4929 N N . ASP A 1 691 ? -8.026 -48.421 -65.301 1.00 33.69 691 ASP A N 1
ATOM 4930 C CA . ASP A 1 691 ? -8.040 -49.430 -66.363 1.00 33.69 691 ASP A CA 1
ATOM 4931 C C . ASP A 1 691 ? -9.102 -49.292 -67.475 1.00 33.69 691 ASP A C 1
ATOM 4933 O O . ASP A 1 691 ? -10.277 -49.013 -67.220 1.00 33.69 691 ASP A O 1
ATOM 4937 N N . GLY A 1 692 ? -8.709 -49.646 -68.708 1.00 31.27 692 GLY A N 1
ATOM 4938 C CA . GLY A 1 692 ? -9.625 -49.951 -69.813 1.00 31.27 692 GLY A CA 1
ATOM 4939 C C . GLY A 1 692 ? -8.921 -50.244 -71.148 1.00 31.27 692 GLY A C 1
ATOM 4940 O O . GLY A 1 692 ? -8.145 -49.429 -71.628 1.00 31.27 692 GLY A O 1
ATOM 4941 N N . ASP A 1 693 ? -9.210 -51.416 -71.714 1.00 38.22 693 ASP A N 1
ATOM 4942 C CA . ASP A 1 693 ? -8.609 -52.093 -72.876 1.00 38.22 693 ASP A CA 1
ATOM 4943 C C . ASP A 1 693 ? -8.626 -51.383 -74.262 1.00 38.22 693 ASP A C 1
ATOM 4945 O O . ASP A 1 693 ? -9.426 -50.490 -74.529 1.00 38.22 693 ASP A O 1
ATOM 4949 N N . ASP A 1 694 ? -7.801 -51.960 -75.162 1.00 36.47 694 ASP A N 1
ATOM 4950 C CA . ASP A 1 694 ? -7.872 -52.039 -76.645 1.00 36.47 694 ASP A CA 1
ATOM 4951 C C . ASP A 1 694 ? -6.996 -51.114 -77.545 1.00 36.47 694 ASP A C 1
ATOM 4953 O O . ASP A 1 694 ? -7.390 -50.029 -77.953 1.00 36.47 694 ASP A O 1
ATOM 4957 N N . GLY A 1 695 ? -5.872 -51.674 -78.040 1.00 32.78 695 GLY A N 1
ATOM 4958 C CA . GLY A 1 695 ? -5.661 -51.910 -79.490 1.00 32.78 695 GLY A CA 1
ATOM 4959 C C . GLY A 1 695 ? -4.851 -50.933 -80.382 1.00 32.78 695 GLY A C 1
ATOM 4960 O O . GLY A 1 695 ? -5.408 -49.978 -80.900 1.00 32.78 695 GLY A O 1
ATOM 4961 N N . GLY A 1 696 ? -3.618 -51.342 -80.761 1.00 32.41 696 GLY A N 1
ATOM 4962 C CA . GLY A 1 696 ? -2.912 -51.056 -82.046 1.00 32.41 696 GLY A CA 1
ATOM 4963 C C . GLY A 1 696 ? -2.347 -49.633 -82.257 1.00 32.41 696 GLY A C 1
ATOM 4964 O O . GLY A 1 696 ? -2.952 -48.661 -81.857 1.00 32.41 696 GLY A O 1
ATOM 4965 N N . GLY A 1 697 ? -1.211 -49.347 -82.902 1.00 33.28 697 GLY A N 1
ATOM 4966 C CA . GLY A 1 697 ? -0.212 -50.098 -83.657 1.00 33.28 697 GLY A CA 1
ATOM 4967 C C . GLY A 1 697 ? 0.493 -49.146 -84.652 1.00 33.28 697 GLY A C 1
ATOM 4968 O O . GLY A 1 697 ? -0.162 -48.664 -85.562 1.00 33.28 697 GLY A O 1
ATOM 4969 N N . GLY A 1 698 ? 1.813 -48.941 -84.507 1.00 33.62 698 GLY A N 1
ATOM 4970 C CA . GLY A 1 698 ? 2.780 -48.663 -85.594 1.00 33.62 698 GLY A CA 1
ATOM 4971 C C . GLY A 1 698 ? 3.006 -47.226 -86.120 1.00 33.62 698 GLY A C 1
ATOM 4972 O O . GLY A 1 698 ? 2.076 -46.577 -86.579 1.00 33.62 698 GLY A O 1
ATOM 4973 N N . GLY A 1 699 ? 4.292 -46.839 -86.234 1.00 33.53 699 GLY A N 1
ATOM 4974 C CA . GLY A 1 699 ? 4.825 -46.189 -87.449 1.00 33.53 699 GLY A CA 1
ATOM 4975 C C . GLY A 1 699 ? 5.506 -44.811 -87.341 1.00 33.53 699 GLY A C 1
ATOM 4976 O O . GLY A 1 699 ? 4.847 -43.798 -87.507 1.00 33.53 699 GLY A O 1
ATOM 4977 N N . ASP A 1 700 ? 6.834 -44.822 -87.164 1.00 34.97 700 ASP A N 1
ATOM 4978 C CA . ASP A 1 700 ? 7.892 -44.157 -87.962 1.00 34.97 700 ASP A CA 1
ATOM 4979 C C . ASP A 1 700 ? 7.832 -42.678 -88.452 1.00 34.97 700 ASP A C 1
ATOM 4981 O O . ASP A 1 700 ? 7.009 -42.296 -89.278 1.00 34.97 700 ASP A O 1
ATOM 4985 N N . ALA A 1 701 ? 8.943 -41.982 -88.129 1.00 35.97 701 ALA A N 1
ATOM 4986 C CA . ALA A 1 701 ? 9.888 -41.269 -89.023 1.00 35.97 701 ALA A CA 1
ATOM 4987 C C . ALA A 1 701 ? 9.811 -39.743 -89.294 1.00 35.97 701 ALA A C 1
ATOM 4989 O O . ALA A 1 701 ? 8.858 -39.238 -89.873 1.00 35.97 701 ALA A O 1
ATOM 4990 N N . GLY A 1 702 ? 10.985 -39.107 -89.079 1.00 32.62 702 GLY A N 1
ATOM 4991 C CA . GLY A 1 702 ? 11.622 -38.058 -89.910 1.00 32.62 702 GLY A CA 1
ATOM 4992 C C . GLY A 1 702 ? 11.120 -36.620 -89.712 1.00 32.62 702 GLY A C 1
ATOM 4993 O O . GLY A 1 702 ? 9.932 -36.401 -89.561 1.00 32.62 702 GLY A O 1
ATOM 4994 N N . GLY A 1 703 ? 11.923 -35.556 -89.737 1.00 33.28 703 GLY A N 1
ATOM 4995 C CA . GLY A 1 703 ? 13.322 -35.346 -90.104 1.00 33.28 703 GLY A CA 1
ATOM 4996 C C . GLY A 1 703 ? 13.529 -33.859 -90.470 1.00 33.28 703 GLY A C 1
ATOM 4997 O O . GLY A 1 703 ? 12.602 -33.215 -90.946 1.00 33.28 703 GLY A O 1
ATOM 4998 N N . ASP A 1 704 ? 14.758 -33.382 -90.258 1.00 34.44 704 ASP A N 1
ATOM 4999 C CA . ASP A 1 704 ? 15.506 -32.337 -90.984 1.00 34.44 704 ASP A CA 1
ATOM 5000 C C . ASP A 1 704 ? 15.085 -30.849 -91.067 1.00 34.44 704 ASP A C 1
ATOM 5002 O O . ASP A 1 704 ? 14.051 -30.477 -91.611 1.00 34.44 704 ASP A O 1
ATOM 5006 N N . GLY A 1 705 ? 16.098 -30.011 -90.767 1.00 32.31 705 GLY A N 1
ATOM 5007 C CA . GLY A 1 705 ? 16.492 -28.815 -91.539 1.00 32.31 705 GLY A CA 1
ATOM 5008 C C . GLY A 1 705 ? 15.810 -27.501 -91.137 1.00 32.31 705 GLY A C 1
ATOM 5009 O O . GLY A 1 705 ? 14.613 -27.450 -90.932 1.00 32.31 705 GLY A O 1
ATOM 5010 N N . GLY A 1 706 ? 16.460 -26.343 -91.030 1.00 30.06 706 GLY A N 1
ATOM 5011 C CA . GLY A 1 706 ? 17.777 -25.911 -91.474 1.00 30.06 706 GLY A CA 1
ATOM 5012 C C . GLY A 1 706 ? 17.717 -24.434 -91.903 1.00 30.06 706 GLY A C 1
ATOM 5013 O O . GLY A 1 706 ? 16.997 -24.090 -92.827 1.00 30.06 706 GLY A O 1
ATOM 5014 N N . SER A 1 707 ? 18.561 -23.607 -91.277 1.00 33.09 707 SER A N 1
ATOM 5015 C CA . SER A 1 707 ? 19.239 -22.412 -91.819 1.00 33.09 707 SER A CA 1
ATOM 5016 C C . SER A 1 707 ? 18.487 -21.109 -92.184 1.00 33.09 707 SER A C 1
ATOM 5018 O O . SER A 1 707 ? 17.595 -21.107 -93.020 1.00 33.09 707 SER A O 1
ATOM 5020 N N . ARG A 1 708 ? 19.086 -20.003 -91.688 1.00 31.05 708 ARG A N 1
ATOM 5021 C CA . ARG A 1 708 ? 19.483 -18.741 -92.374 1.00 31.05 708 ARG A CA 1
ATOM 5022 C C . ARG A 1 708 ? 18.405 -17.882 -93.068 1.00 31.05 708 ARG A C 1
ATOM 5024 O O . ARG A 1 708 ? 17.804 -18.332 -94.027 1.00 31.05 708 ARG A O 1
ATOM 5031 N N . THR A 1 709 ? 18.335 -16.582 -92.742 1.00 32.12 709 THR A N 1
ATOM 5032 C CA . THR A 1 709 ? 19.092 -15.462 -93.375 1.00 32.12 709 THR A CA 1
ATOM 5033 C C . THR A 1 709 ? 18.576 -14.085 -92.917 1.00 32.12 709 THR A C 1
ATOM 5035 O O . THR A 1 709 ? 17.372 -13.876 -92.873 1.00 32.12 709 THR A O 1
ATOM 5038 N N . ASP A 1 710 ? 19.524 -13.177 -92.663 1.00 31.59 710 ASP A N 1
ATOM 5039 C CA . ASP A 1 710 ? 19.631 -11.756 -93.051 1.00 31.59 710 ASP A CA 1
ATOM 5040 C C . ASP A 1 710 ? 18.467 -10.736 -92.976 1.00 31.59 710 ASP A C 1
ATOM 5042 O O . ASP A 1 710 ? 17.463 -10.828 -93.671 1.00 31.59 710 ASP A O 1
ATOM 5046 N N . ALA A 1 711 ? 18.836 -9.622 -92.319 1.00 32.81 711 ALA A N 1
ATOM 5047 C CA . ALA A 1 711 ? 18.732 -8.216 -92.743 1.00 32.81 711 ALA A CA 1
ATOM 5048 C C . ALA A 1 711 ? 17.403 -7.437 -92.636 1.00 32.81 711 ALA A C 1
ATOM 5050 O O . ALA A 1 711 ? 16.441 -7.693 -93.345 1.00 32.81 711 ALA A O 1
ATOM 5051 N N . GLY A 1 712 ? 17.504 -6.290 -91.945 1.00 29.36 712 GLY A N 1
ATOM 5052 C CA . GLY A 1 712 ? 17.230 -4.994 -92.580 1.00 29.36 712 GLY A CA 1
ATOM 5053 C C . GLY A 1 712 ? 15.998 -4.208 -92.117 1.00 29.36 712 GLY A C 1
ATOM 5054 O O . GLY A 1 712 ? 14.898 -4.490 -92.559 1.00 29.36 712 GLY A O 1
ATOM 5055 N N . ALA A 1 713 ? 16.281 -3.136 -91.369 1.00 32.62 713 ALA A N 1
ATOM 5056 C CA . ALA A 1 713 ? 15.748 -1.769 -91.486 1.00 32.62 713 ALA A CA 1
ATOM 5057 C C . ALA A 1 713 ? 14.240 -1.433 -91.328 1.00 32.62 713 ALA A C 1
ATOM 5059 O O . ALA A 1 713 ? 13.349 -2.049 -91.896 1.00 32.62 713 ALA A O 1
ATOM 5060 N N . ASP A 1 714 ? 14.080 -0.266 -90.689 1.00 32.06 714 ASP A N 1
ATOM 5061 C CA . ASP A 1 714 ? 13.050 0.776 -90.815 1.00 32.06 714 ASP A CA 1
ATOM 5062 C C . ASP A 1 714 ? 11.746 0.721 -89.995 1.00 32.06 714 ASP A C 1
ATOM 5064 O O . ASP A 1 714 ? 10.926 -0.189 -90.069 1.00 32.06 714 ASP A O 1
ATOM 5068 N N . GLY A 1 715 ? 11.577 1.805 -89.221 1.00 31.47 715 GLY A N 1
ATOM 5069 C CA . GLY A 1 715 ? 10.440 2.125 -88.364 1.00 31.47 715 GLY A CA 1
ATOM 5070 C C . GLY A 1 715 ? 9.114 2.420 -89.077 1.00 31.47 715 GLY A C 1
ATOM 5071 O O . GLY A 1 715 ? 9.040 2.582 -90.292 1.00 31.47 715 GLY A O 1
ATOM 5072 N N . GLY A 1 716 ? 8.069 2.609 -88.266 1.00 29.39 716 GLY A N 1
ATOM 5073 C CA . GLY A 1 716 ? 6.839 3.289 -88.680 1.00 29.39 716 GLY A CA 1
ATOM 5074 C C . GLY A 1 716 ? 5.567 2.762 -88.016 1.00 29.39 716 GLY A C 1
ATOM 5075 O O . GLY A 1 716 ? 5.149 1.642 -88.273 1.00 29.39 716 GLY A O 1
ATOM 5076 N N . ASN A 1 717 ? 4.944 3.624 -87.208 1.00 38.00 717 ASN A N 1
ATOM 5077 C CA . ASN A 1 717 ? 3.640 3.488 -86.546 1.00 38.00 717 ASN A CA 1
ATOM 5078 C C . ASN A 1 717 ? 2.494 2.941 -87.423 1.00 38.00 717 ASN A C 1
ATOM 5080 O O . ASN A 1 717 ? 2.371 3.305 -88.592 1.00 38.00 717 ASN A O 1
ATOM 5084 N N . GLY A 1 718 ? 1.539 2.249 -86.788 1.00 28.59 718 GLY A N 1
ATOM 5085 C CA . GLY A 1 718 ? 0.194 2.033 -87.332 1.00 28.59 718 GLY A CA 1
ATOM 5086 C C . GLY A 1 718 ? -0.709 1.191 -86.426 1.00 28.59 718 GLY A C 1
ATOM 5087 O O . GLY A 1 718 ? -0.418 0.032 -86.161 1.00 28.59 718 GLY A O 1
ATOM 5088 N N . GLU A 1 719 ? -1.804 1.792 -85.965 1.00 35.78 719 GLU A N 1
ATOM 5089 C CA . GLU A 1 719 ? -2.850 1.213 -85.115 1.00 35.78 719 GLU A CA 1
ATOM 5090 C C . GLU A 1 719 ? -3.723 0.131 -85.794 1.00 35.78 719 GLU A C 1
ATOM 5092 O O . GLU A 1 719 ? -3.938 0.140 -87.005 1.00 35.78 719 GLU A O 1
ATOM 5097 N N . ALA A 1 720 ? -4.369 -0.651 -84.915 1.00 34.84 720 ALA A N 1
ATOM 5098 C CA . ALA A 1 720 ? -5.701 -1.270 -85.005 1.00 34.84 720 ALA A CA 1
ATOM 5099 C C . ALA A 1 720 ? -5.907 -2.584 -85.792 1.00 34.84 720 ALA A C 1
ATOM 5101 O O . ALA A 1 720 ? -5.742 -2.669 -87.004 1.00 34.84 720 ALA A O 1
ATOM 5102 N N . GLY A 1 721 ? -6.478 -3.575 -85.090 1.00 27.08 721 GLY A N 1
ATOM 5103 C CA . GLY A 1 721 ? -7.140 -4.733 -85.697 1.00 27.08 721 GLY A CA 1
ATOM 5104 C C . GLY A 1 721 ? -7.539 -5.805 -84.682 1.00 27.08 721 GLY A C 1
ATOM 5105 O O . GLY A 1 721 ? -6.766 -6.713 -84.410 1.00 27.08 721 GLY A O 1
ATOM 5106 N N . GLY A 1 722 ? -8.749 -5.712 -84.123 1.00 29.11 722 GLY A N 1
ATOM 5107 C CA . GLY A 1 722 ? -9.315 -6.761 -83.270 1.00 29.11 722 GLY A CA 1
ATOM 5108 C C . GLY A 1 722 ? -9.783 -7.998 -84.047 1.00 29.11 722 GLY A C 1
ATOM 5109 O O . GLY A 1 722 ? -10.121 -7.913 -85.226 1.00 29.11 722 GLY A O 1
ATOM 5110 N N . CYS A 1 723 ? -9.891 -9.127 -83.342 1.00 23.81 723 CYS A N 1
ATOM 5111 C CA . CYS A 1 723 ? -10.751 -10.261 -83.684 1.00 23.81 723 CYS A CA 1
ATOM 5112 C C . CYS A 1 723 ? -11.239 -10.943 -82.396 1.00 23.81 723 CYS A C 1
ATOM 5114 O O . CYS A 1 723 ? -10.467 -11.187 -81.476 1.00 23.81 723 CYS A O 1
ATOM 5116 N N . ALA A 1 724 ? -12.537 -11.241 -82.354 1.00 25.61 724 ALA A N 1
ATOM 5117 C CA . ALA A 1 724 ? -13.235 -11.953 -81.288 1.00 25.61 724 ALA A CA 1
ATOM 5118 C C . ALA A 1 724 ? -13.769 -13.296 -81.813 1.00 25.61 724 ALA A C 1
ATOM 5120 O O . ALA A 1 724 ? -14.204 -13.343 -82.960 1.00 25.61 724 ALA A O 1
ATOM 5121 N N . CYS A 1 725 ? -13.815 -14.333 -80.963 1.00 22.48 725 CYS A N 1
ATOM 5122 C CA . CYS A 1 725 ? -14.768 -15.469 -80.945 1.00 22.48 725 CYS A CA 1
ATOM 5123 C C . CYS A 1 725 ? -14.521 -16.259 -79.635 1.00 22.48 725 CYS A C 1
ATOM 5125 O O . CYS A 1 725 ? -13.397 -16.674 -79.401 1.00 22.48 725 CYS A O 1
ATOM 5127 N N . ARG A 1 726 ? -15.414 -16.281 -78.634 1.00 22.72 726 ARG A N 1
ATOM 5128 C CA . ARG A 1 726 ? -16.715 -16.975 -78.452 1.00 22.72 726 ARG A CA 1
ATOM 5129 C C . ARG A 1 726 ? -16.557 -18.284 -77.655 1.00 22.72 726 ARG A C 1
ATOM 5131 O O . ARG A 1 726 ? -16.076 -19.281 -78.173 1.00 22.72 726 ARG A O 1
ATOM 5138 N N . ALA A 1 727 ? -17.027 -18.244 -76.407 1.00 22.94 727 ALA A N 1
ATOM 5139 C CA . ALA A 1 727 ? -17.101 -19.356 -75.465 1.00 22.94 727 ALA A CA 1
ATOM 5140 C C . ALA A 1 727 ? -18.337 -20.257 -75.682 1.00 22.94 727 ALA A C 1
ATOM 5142 O O . ALA A 1 727 ? -19.408 -19.778 -76.067 1.00 22.94 727 ALA A O 1
ATOM 5143 N N . SER A 1 728 ? -18.194 -21.537 -75.336 1.00 25.95 728 SER A N 1
ATOM 5144 C CA . SER A 1 728 ? -19.253 -22.494 -74.971 1.00 25.95 728 SER A CA 1
ATOM 5145 C C . SER A 1 728 ? -18.895 -23.018 -73.573 1.00 25.95 728 SER A C 1
ATOM 5147 O O . SER A 1 728 ? -17.816 -23.575 -73.424 1.00 25.95 728 SER A O 1
ATOM 5149 N N . GLY A 1 729 ? -19.590 -22.633 -72.492 1.00 25.52 729 GLY A N 1
ATOM 5150 C CA . GLY A 1 729 ? -20.736 -23.353 -71.902 1.00 25.52 729 GLY A CA 1
ATOM 5151 C C . GLY A 1 729 ? -20.257 -24.674 -71.270 1.00 25.52 729 GLY A C 1
ATOM 5152 O O . GLY A 1 729 ? -19.737 -25.498 -72.000 1.00 25.52 729 GLY A O 1
ATOM 5153 N N . ASN A 1 730 ? -20.407 -25.015 -69.987 1.00 26.73 730 ASN A N 1
ATOM 5154 C CA . ASN A 1 730 ? -21.361 -24.627 -68.951 1.00 26.73 730 ASN A CA 1
ATOM 5155 C C . ASN A 1 730 ? -20.925 -25.348 -67.647 1.00 26.73 730 ASN A C 1
ATOM 5157 O O . ASN A 1 730 ? -20.804 -26.565 -67.694 1.00 26.73 730 ASN A O 1
ATOM 5161 N N . SER A 1 731 ? -20.767 -24.660 -66.513 1.00 27.06 731 SER A N 1
ATOM 5162 C CA . SER A 1 731 ? -21.264 -25.099 -65.190 1.00 27.06 731 SER A CA 1
ATOM 5163 C C . SER A 1 731 ? -20.806 -24.127 -64.103 1.00 27.06 731 SER A C 1
ATOM 5165 O O . SER A 1 731 ? -19.628 -23.821 -63.962 1.00 27.06 731 SER A O 1
ATOM 5167 N N . ALA A 1 732 ? -21.794 -23.622 -63.374 1.00 27.41 732 ALA A N 1
ATOM 5168 C CA . ALA A 1 732 ? -21.695 -22.639 -62.313 1.00 27.41 732 ALA A CA 1
ATOM 5169 C C . ALA A 1 732 ? -20.896 -23.139 -61.099 1.00 27.41 732 ALA A C 1
ATOM 5171 O O . ALA A 1 732 ? -21.040 -24.300 -60.722 1.00 27.41 732 ALA A O 1
ATOM 5172 N N . SER A 1 733 ? -20.206 -22.235 -60.394 1.00 28.38 733 SER A N 1
ATOM 5173 C CA . SER A 1 733 ? -20.660 -21.691 -59.095 1.00 28.38 733 SER A CA 1
ATOM 5174 C C . SER A 1 733 ? -19.574 -20.822 -58.440 1.00 28.38 733 SER A C 1
ATOM 5176 O O . SER A 1 733 ? -18.462 -21.283 -58.247 1.00 28.38 733 SER A O 1
ATOM 5178 N N . GLY A 1 734 ? -19.946 -19.596 -58.047 1.00 26.16 734 GLY A N 1
ATOM 5179 C CA . GLY A 1 734 ? -19.347 -18.857 -56.924 1.00 26.16 734 GLY A CA 1
ATOM 5180 C C . GLY A 1 734 ? -18.037 -18.099 -57.168 1.00 26.16 734 GLY A C 1
ATOM 5181 O O . GLY A 1 734 ? -16.970 -18.635 -56.916 1.00 26.16 734 GLY A O 1
ATOM 5182 N N . TRP A 1 735 ? -18.125 -16.810 -57.517 1.00 25.62 735 TRP A N 1
ATOM 5183 C CA . TRP A 1 735 ? -17.036 -15.853 -57.280 1.00 25.62 735 TRP A CA 1
ATOM 5184 C C . TRP A 1 735 ? -17.469 -14.859 -56.203 1.00 25.62 735 TRP A C 1
ATOM 5186 O O . TRP A 1 735 ? -18.428 -14.105 -56.382 1.00 25.62 735 TRP A O 1
ATOM 5196 N N . LEU A 1 736 ? -16.769 -14.913 -55.072 1.00 24.20 736 LEU A N 1
ATOM 5197 C CA . LEU A 1 736 ? -16.801 -13.921 -54.009 1.00 24.20 736 LEU A CA 1
ATOM 5198 C C . LEU A 1 736 ? -16.093 -12.660 -54.526 1.00 24.20 736 LEU A C 1
ATOM 5200 O O . LEU A 1 736 ? -14.959 -12.728 -54.995 1.00 24.20 736 LEU A O 1
ATOM 5204 N N . LEU A 1 737 ? -16.780 -11.518 -54.464 1.00 25.78 737 LEU A N 1
ATOM 5205 C CA . LEU A 1 737 ? -16.160 -10.209 -54.638 1.00 25.78 737 LEU A CA 1
ATOM 5206 C C . LEU A 1 737 ? -15.107 -10.007 -53.539 1.00 25.78 737 LEU A C 1
ATOM 5208 O O . LEU A 1 737 ? -15.474 -9.952 -52.367 1.00 25.78 737 LEU A O 1
ATOM 5212 N N . LEU A 1 738 ? -13.852 -9.762 -53.916 1.00 26.16 738 LEU A N 1
ATOM 5213 C CA . LEU A 1 738 ? -13.007 -8.849 -53.153 1.00 26.16 738 LEU A CA 1
ATOM 5214 C C . LEU A 1 738 ? -12.791 -7.586 -53.982 1.00 26.16 738 LEU A C 1
ATOM 5216 O O . LEU A 1 738 ? -12.292 -7.614 -55.106 1.00 26.16 738 LEU A O 1
ATOM 5220 N N . ALA A 1 739 ? -13.256 -6.477 -53.421 1.00 25.83 739 ALA A N 1
ATOM 5221 C CA . ALA A 1 739 ? -13.073 -5.148 -53.955 1.00 25.83 739 ALA A CA 1
ATOM 5222 C C . ALA A 1 739 ? -11.596 -4.750 -53.840 1.00 25.83 739 ALA A C 1
ATOM 5224 O O . ALA A 1 739 ? -11.082 -4.580 -52.738 1.00 25.83 739 ALA A O 1
ATOM 5225 N N . LEU A 1 740 ? -10.936 -4.536 -54.977 1.00 28.08 740 LEU A N 1
ATOM 5226 C CA . LEU A 1 740 ? -9.754 -3.682 -55.044 1.00 28.08 740 LEU A CA 1
ATOM 5227 C C . LEU A 1 740 ? -10.218 -2.241 -54.813 1.00 28.08 740 LEU A C 1
ATOM 5229 O O . LEU A 1 740 ? -10.712 -1.567 -55.721 1.00 28.08 740 LEU A O 1
ATOM 5233 N N . ALA A 1 741 ? -10.113 -1.784 -53.568 1.00 26.67 741 ALA A N 1
ATOM 5234 C CA . ALA A 1 741 ? -10.202 -0.372 -53.245 1.00 26.67 741 ALA A CA 1
ATOM 5235 C C . ALA A 1 741 ? -8.944 0.322 -53.781 1.00 26.67 741 ALA A C 1
ATOM 5237 O O . ALA A 1 741 ? -7.884 0.296 -53.166 1.00 26.67 741 ALA A O 1
ATOM 5238 N N . ALA A 1 742 ? -9.072 0.954 -54.945 1.00 31.28 742 ALA A N 1
ATOM 5239 C CA . ALA A 1 742 ? -8.152 1.995 -55.367 1.00 31.28 742 ALA A CA 1
ATOM 5240 C C . ALA A 1 742 ? -8.315 3.201 -54.424 1.00 31.28 742 ALA A C 1
ATOM 5242 O O . ALA A 1 742 ? -9.363 3.850 -54.417 1.00 31.28 742 ALA A O 1
ATOM 5243 N N . ILE A 1 743 ? -7.283 3.506 -53.636 1.00 26.52 743 ILE A N 1
ATOM 5244 C CA . ILE A 1 743 ? -7.145 4.761 -52.885 1.00 26.52 743 ILE A CA 1
ATOM 5245 C C . ILE A 1 743 ? -5.798 5.397 -53.289 1.00 26.52 743 ILE A C 1
ATOM 5247 O O . ILE A 1 743 ? -4.835 4.676 -53.534 1.00 26.52 743 ILE A O 1
ATOM 5251 N N . PRO A 1 744 ? -5.743 6.728 -53.495 1.00 30.70 744 PRO A N 1
ATOM 5252 C CA . PRO A 1 744 ? -4.870 7.350 -54.484 1.00 30.70 744 PRO A CA 1
ATOM 5253 C C . PRO A 1 744 ? -3.512 7.784 -53.921 1.00 30.70 744 PRO A C 1
ATOM 5255 O O . PRO A 1 744 ? -3.428 8.315 -52.814 1.00 30.70 744 PRO A O 1
ATOM 5258 N N . LEU A 1 745 ? -2.472 7.697 -54.757 1.00 26.36 745 LEU A N 1
ATOM 5259 C CA . LEU A 1 745 ? -1.188 8.372 -54.553 1.00 26.36 745 LEU A CA 1
ATOM 5260 C C . LEU A 1 745 ? -1.403 9.893 -54.459 1.00 26.36 745 LEU A C 1
ATOM 5262 O O . LEU A 1 745 ? -1.592 10.586 -55.464 1.00 26.36 745 LEU A O 1
ATOM 5266 N N . ARG A 1 746 ? -1.367 10.435 -53.238 1.00 25.69 746 ARG A N 1
ATOM 5267 C CA . ARG A 1 746 ? -1.181 11.871 -53.005 1.00 25.69 746 ARG A CA 1
ATOM 5268 C C . ARG A 1 746 ? 0.311 12.188 -53.072 1.00 25.69 746 ARG A C 1
ATOM 5270 O O . ARG A 1 746 ? 1.036 11.945 -52.118 1.00 25.69 746 ARG A O 1
ATOM 5277 N N . ARG A 1 747 ? 0.737 12.837 -54.159 1.00 32.34 747 ARG A N 1
ATOM 5278 C CA . ARG A 1 747 ? 1.945 13.676 -54.158 1.00 32.34 747 ARG A CA 1
ATOM 5279 C C . ARG A 1 747 ? 1.757 14.807 -53.142 1.00 32.34 747 ARG A C 1
ATOM 5281 O O . ARG A 1 747 ? 0.807 15.583 -53.272 1.00 32.34 747 ARG A O 1
ATOM 5288 N N . ARG A 1 748 ? 2.668 14.946 -52.179 1.00 25.64 748 ARG A N 1
ATOM 5289 C CA . ARG A 1 748 ? 2.884 16.208 -51.460 1.00 25.64 748 ARG A CA 1
ATOM 5290 C C . ARG A 1 748 ? 4.142 16.869 -52.012 1.00 25.64 748 ARG A C 1
ATOM 5292 O O . ARG A 1 748 ? 5.240 16.372 -51.833 1.00 25.64 748 ARG A O 1
ATOM 5299 N N . HIS A 1 749 ? 3.941 18.002 -52.676 1.00 37.84 749 HIS A N 1
ATOM 5300 C CA . HIS A 1 749 ? 4.918 19.083 -52.682 1.00 37.84 749 HIS A CA 1
ATOM 5301 C C . HIS A 1 749 ? 4.887 19.785 -51.316 1.00 37.84 749 HIS A C 1
ATOM 5303 O O . HIS A 1 749 ? 3.806 20.095 -50.810 1.00 37.84 749 HIS A O 1
ATOM 5309 N N . GLY A 1 750 ? 6.068 20.092 -50.795 1.00 30.70 750 GLY A N 1
ATOM 5310 C CA . GLY A 1 750 ? 6.360 21.042 -49.719 1.00 30.70 750 GLY A CA 1
ATOM 5311 C C . GLY A 1 750 ? 7.861 20.928 -49.461 1.00 30.70 750 GLY A C 1
ATOM 5312 O O . GLY A 1 750 ? 8.289 19.880 -49.017 1.00 30.70 750 GLY A O 1
ATOM 5313 N N . ALA A 1 751 ? 8.696 21.795 -50.033 1.00 33.88 751 ALA A N 1
ATOM 5314 C CA . ALA A 1 751 ? 9.060 23.099 -49.474 1.00 33.88 751 ALA A CA 1
ATOM 5315 C C . ALA A 1 751 ? 9.733 22.938 -48.103 1.00 33.88 751 ALA A C 1
ATOM 5317 O O . ALA A 1 751 ? 9.047 22.788 -47.093 1.00 33.88 751 ALA A O 1
ATOM 5318 N N . GLY A 1 752 ? 11.060 23.007 -48.132 1.00 31.45 752 GLY A N 1
ATOM 5319 C CA . GLY A 1 752 ? 11.992 22.869 -47.023 1.00 31.45 752 GLY A CA 1
ATOM 5320 C C . GLY A 1 752 ? 13.337 22.569 -47.634 1.00 31.45 752 GLY A C 1
ATOM 5321 O O . GLY A 1 752 ? 13.514 21.378 -47.941 1.00 31.45 752 GLY A O 1
#

Secondary structure (DSSP, 8-state):
-EEE-SSSSSS-EEEEEETT--SSSTT-BEEEEE---TT-S-SS-SEEEE-SSTT--BTSEEEEEE-SSSSSS-EEEEE-SSEEEEE---TT-S-SS-SEEEE-SSTTS-EEEEEEEEESSSSSSS-EEEEEETT--SSSTT--EEEEE------STT-EETTEEEETTEEETTEEEETTEEEETTPEETTEEEEEEETTTEEEEEEEPPTT-EETTEEEETTEEESEEEETTEEEETTPBPSS-TTEE--TTT-SSSPEEPPTT-EETTEEEETTEEE-SEEEETTEEEETTPEETTEEEEE--TTS-SSSPEEPPTT-EETTEEEETTEEESSEEEETTEEEETTPEETTEEEEE--TTT-TTS-EE-SS--EETTEEEETTEEESEEEETTEEEETTPEETTEEEEEE-TTT-TTSEEEPPTT-EETTEEEETTEEE-SEEEETTEEEETTPEETTEEEEE--TTT-TTSPEEPPTT-EETTEEEETTEEE-SEEEETTEEEETTPEETTEEEEE--TTT-SSS-EE--S---------------------------------------------------------------------------SS---------------------------------SS----PPP-------TT-------------S-----------PPPP--------------------------------------------------------------

Sequence (752 aa):
STAGDVNGDGFDDVIVGAPWFYNGEFSQGRTFVYHGSEVGLDAAPAWTAEADPVGQQFGYSVSTAGDLDGDDFDEVVVGTLRTSAVFHGSAAGLDAAAAWTAESDQADALFGGSVSTAGDVNGDGVDDVIVGARYYDNGQSNEGRAFLYEGYRCGVDGEPCPGGLCRASLCDSGVCFVDGSSYDAGDEDPGNECQACVPASDRLGWTADADGTPCAGGACEAGSCAGRCFIGGVFWDAGVADPENECQSCVPAASTSSWTYDTDGTACAGGLCRAGLCDGGSCLVGGVWRAHNTEDPANECQACDVGSDRLDWTDDADGTVCVGGICRAGLCDGGSCLVDGAWHADSAEDPDNECQACDVVRTPLAWTADPDATVCDEGLCRAVQCEAVCRIGGVWSAAGDEREGNECEACAPTVDPFAWTPDADGTLCDGGLCRAGGCSGTSCFIDGIWHEEGEELIGNECQSCAPEVEPFDWTPDTDGTACADGLCRDGVCDGQSCLVMDEWRAAGEEDPVSECRACAPDQDRLAWTEDPEGTECDDGLGWTAEDVCSGGFCAGIECERPVGVDGLPFRAESGSTVGRHPDTPSYGAGCRGVDGAGPDVAYAFEARDGICYRVEVDPEAAFDAELAVTRACAVSVECVAASDDGTTGQAESAVFEAEGDGTVFVLVDGASVLDEGGFSIAIEQADCPNDGDDGGGGGDAGGDGGSRTDAGADGGNGEAGGCACRASGNSASGWLLLALAAIPLRRRHGAG

Radius of gyration: 75.0 Å; chains: 1; bounding box: 126×85×227 Å